Protein 2ZSK (pdb70)

Secondary structure (DSSP, 8-state):
-PPEEEEE-SSHHHHHHHHHHHHHHHHHHSSTT----EEEEE--THHHHT-TTHHHHHHHHHHHHHHHHHHHT-SEEEESSSGGGGGHHHHHHH-SS-B--HHHHHHHHHHHTT--EEEEESSTTTTS-HHHHHHHHTTT-EEE---HHHHHHHHHHHHHTGGGT--TTHHHHHHHHHHHHHHS--SEEEE-SSSGGGT--GGGSSSEEEEHHHHHHHHHHHHHH-/---EEEEE-SSHHHHHHHHHHHHHHHHHHS-TT----EEEEE--HHHHHT-TTHHHHHHHHHHHHHHHHHHHT-SEEEESSSGGGGGHHHHHHT-SS-B--HHHHHHHHHHHTT--EEEEESSTTTTT-HHHHHHHHHTT-EEE---HHHHHHHHHHHHTTGGGT--SSHHHHHHHHHHHHHHT--SEEEE-SSSGGGT--GGGSSSEEEEHHHHHHHHHHHHHH-

Nearest PDB structures (foldseek):
  2zsk-assembly1_B  TM=9.996E-01  e=2.019E-39  Pyrococcus horikoshii OT3
  3ojc-assembly1_A  TM=9.180E-01  e=1.898E-20  Yersinia pestis CO92
  2dx7-assembly1_B  TM=8.782E-01  e=1.980E-16  Pyrococcus horikoshii OT3
  1jfl-assembly1_B  TM=8.722E-01  e=1.867E-16  Pyrococcus horikoshii OT3
  3s7z-assembly1_B  TM=7.615E-01  e=5.576E-15  Salmonella enterica subsp. enterica serovar Typhimurium str. LT2

B-factor: mean 43.86, std 13.91, range [14.14, 87.08]

Organism: Pyrococcus horikoshii (strain ATCC 700860 / DSM 12428 / JCM 9974 / NBRC 100139 / OT-3) (NCBI:txid70601)

Sequence (452 aa):
MKKIGIIGGTTPESTLYYYKKYIEISREKFEKYFYPELIIYSINFKEFFQNPEGWEGRKKILINAAKALERAGAELIAFAANTPHLVFDDVQREVNVPMVSIIDAVAEEILKRGVRKVLLLGTKTTMTADFYIKTLEEKGLEVVVPNDEEKEELNRIIFEELAFGNLKNKEWIVRLIEKYRESEGIEGVILGCTELPLAIKQGDVSVEVFDSAEIHMRKLIELASEMKKIGIIGGTTPESTLYYYKKYIEISREKFEKYFYPELIIYSINFKEFFQNPEGWEGRKKILINAAKALERAGAELIAFAANTPHLVFDDVQREVNVPMVSIIDAVAEEILKRGVRKVLLLGTKTTMTADFYIKTLEEKGLEVVVPNDEEKEELNRIIFEELAFGNLKNKEWIVRLIEKYRESEGIEGVILGCTELPLAIKQGDVSVEVFDSAEIHMRKLIELASE

Solvent-accessible surface area: 18816 Å² total; per-residue (Å²): 100,28,68,0,0,2,1,0,0,11,35,0,65,14,1,40,23,5,10,92,21,0,8,74,3,0,136,118,88,48,120,69,89,54,14,4,46,1,0,3,1,0,2,10,23,14,105,4,100,112,26,136,112,29,75,105,3,36,43,151,40,0,32,69,0,0,100,2,0,45,117,4,24,3,86,16,0,1,2,1,10,26,52,1,9,83,9,43,79,46,0,54,158,88,7,130,24,86,20,10,12,2,6,62,3,0,1,84,38,0,53,159,90,53,6,118,40,0,0,0,0,0,24,37,85,16,3,73,21,112,44,5,34,128,44,0,68,122,96,44,12,93,15,15,34,1,67,116,139,22,25,64,48,0,30,80,1,5,120,108,10,4,50,162,52,67,73,150,36,76,103,57,0,20,128,8,0,55,95,14,115,148,67,68,42,4,80,0,0,0,1,1,23,23,40,0,21,101,2,1,56,90,77,50,18,60,12,52,12,0,22,3,6,39,8,0,0,75,58,0,0,84,54,0,44,167,104,31,57,0,0,2,1,0,0,9,45,4,79,12,2,27,35,4,8,100,26,0,7,70,9,0,130,79,70,49,115,76,91,46,10,8,37,0,0,5,16,0,3,8,21,46,95,6,94,95,27,134,100,29,82,100,2,38,49,103,36,0,29,58,2,0,89,3,0,45,120,2,20,4,85,17,0,0,1,0,8,42,80,0,2,89,10,38,74,46,0,52,159,91,7,131,24,87,19,11,9,2,3,62,4,0,0,93,40,0,52,165,89,47,7,120,43,0,0,0,0,0,47,40,99,16,3,65,34,114,81,10,34,127,35,0,70,128,94,45,13,87,17,15,35,2,70,113,80,28,28,66,58,0,40,113,4,6,72,37,23,14,39,175,71,75,63,79,60,71,117,74,4,14,53,8,0,72,87,10,28,94,67,84,35,9,81,0,0,0,0,4,10,32,49,2,23,80,4,4,52,99,86,45,15,90,16,45,17,0,18,1,4,40,9,0,0,100,59,0,6,57,54,0,55,170

Foldseek 3Di:
DAAEEEEALCPVVLVVLLVVLQVVVQVVPDDPPDGGHYHYDNDNNVCQVDPPVHVVSNLVVLLVSLVVRVVVRHQEYEYSADPPVVCVPVSCVNRPHHYDYLLVLQLVVCVVVPFAEEEEDDALCRLPVVCSQVVNVVSRHHYDYDPPVVNNVSNCCLVVALVVVHQPCLVVVQCSRQVCCVVVVGQEYEYNGSSCCSRDDQPRHPHGYHDSSSSRSNVSVVVSVD/DQAEEEEALCPVVLVVLLVVLQVVVCVVPDDPPDGGHYDYDRDPNCCQVVPPVPVVSNLVVRLVSLVVVVVVRHQEYEYSAAVVCVCVVVSVVSHPHHYFHLLVLLLVVCVVVPWQEEEEAEALCRLVVPVSQVSNVVSRHHYDYDDPVVRCVRNVCQVPQQVVVHLPCLVVVQCVRLVCCVVVNGQEYEYRDSRNVSSDDAVSHRHHYHDSSSSRSVVSVVVSVD

InterPro domains:
  IPR001920 Asp/Glu racemase [G3DSA:3.40.50.1860] (3-215)
  IPR001920 Asp/Glu racemase [G3DSA:3.40.50.1860] (102-211)
  IPR001920 Asp/Glu racemase [SSF53681] (1-114)
  IPR001920 Asp/Glu racemase [SSF53681] (102-211)
  IPR004380 Aspartate racemase [TIGR00035] (1-224)
  IPR015942 Asp/Glu/hydantoin racemase [PF01177] (7-219)

CATH classification: 3.40.50.1860 (+1 more: 3.40.50.1860)

Radius of gyration: 23.2 Å; Cα contacts (8 Å, |Δi|>4): 837; chains: 2; bounding box: 58×50×63 Å

Structure (mmCIF, N/CA/C/O backbone):
data_2ZSK
#
_entry.id   2ZSK
#
_cell.length_a   52.9
_cell.length_b   95.1
_cell.length_c   99.3
_cell.angle_alpha   90
_cell.angle_beta   90
_cell.angle_gamma   90
#
_symmetry.space_group_name_H-M   'P 21 21 21'
#
loop_
_entity.id
_entity.type
_entity.pdbx_description
1 polymer '226aa long hypothetical aspartate racemase'
2 water water
#
loop_
_atom_site.group_PDB
_atom_site.id
_atom_site.type_symbol
_atom_site.label_atom_id
_atom_site.label_alt_id
_atom_site.label_comp_id
_atom_site.label_asym_id
_atom_site.label_entity_id
_atom_site.label_seq_id
_atom_site.pdbx_PDB_ins_code
_atom_site.Cartn_x
_atom_site.Cartn_y
_atom_site.Cartn_z
_atom_site.occupancy
_atom_site.B_iso_or_equiv
_atom_site.auth_seq_id
_atom_site.auth_comp_id
_atom_site.auth_asym_id
_atom_site.auth_atom_id
_atom_site.pdbx_PDB_model_num
ATOM 1 N N . MET A 1 1 ? 22.493 56.290 12.400 1.00 57.56 1 MET A N 1
ATOM 2 C CA . MET A 1 1 ? 21.658 55.076 12.140 1.00 56.86 1 MET A CA 1
ATOM 3 C C . MET A 1 1 ? 20.271 55.177 12.793 1.00 53.22 1 MET A C 1
ATOM 4 O O . MET A 1 1 ? 20.135 55.689 13.912 1.00 53.79 1 MET A O 1
ATOM 6 N N . LYS A 1 2 ? 19.254 54.687 12.079 1.00 47.41 2 LYS A N 1
ATOM 7 C CA . LYS A 1 2 ? 17.871 54.701 12.555 1.00 40.59 2 LYS A CA 1
ATOM 8 C C . LYS A 1 2 ? 17.712 53.714 13.699 1.00 39.69 2 LYS A C 1
ATOM 9 O O . LYS A 1 2 ? 18.114 52.551 13.600 1.00 38.28 2 LYS A O 1
ATOM 11 N N . LYS A 1 3 ? 17.135 54.196 14.790 1.00 37.10 3 LYS A N 1
ATOM 12 C CA . LYS A 1 3 ? 16.938 53.369 15.958 1.00 36.30 3 LYS A CA 1
ATOM 13 C C . LYS A 1 3 ? 15.779 52.414 15.773 1.00 35.86 3 LYS A C 1
ATOM 14 O O . LYS A 1 3 ? 14.692 52.788 15.329 1.00 36.94 3 LYS A O 1
ATOM 20 N N . ILE A 1 4 ? 16.041 51.157 16.104 1.00 35.22 4 ILE A N 1
ATOM 21 C CA . ILE A 1 4 ? 15.054 50.109 15.972 1.00 32.71 4 ILE A CA 1
ATOM 22 C C . ILE A 1 4 ? 14.194 49.936 17.219 1.00 33.36 4 ILE A C 1
ATOM 23 O O . ILE A 1 4 ? 14.691 49.948 18.349 1.00 30.50 4 ILE A O 1
ATOM 28 N N . GLY A 1 5 ? 12.899 49.755 16.980 1.00 32.83 5 GLY A N 1
ATOM 29 C CA . GLY A 1 5 ? 11.940 49.543 18.043 1.00 33.47 5 GLY A CA 1
ATOM 30 C C . GLY A 1 5 ? 11.198 48.252 17.757 1.00 33.02 5 GLY A C 1
ATOM 31 O O . GLY A 1 5 ? 10.715 48.034 16.639 1.00 32.89 5 GLY A O 1
ATOM 32 N N . ILE A 1 6 ? 11.121 47.397 18.774 1.00 32.67 6 ILE A N 1
ATOM 33 C CA . ILE A 1 6 ? 10.475 46.094 18.677 1.00 31.15 6 ILE A CA 1
ATOM 34 C C . ILE A 1 6 ? 9.419 45.924 19.755 1.00 29.54 6 ILE A C 1
ATOM 35 O O . ILE A 1 6 ? 9.667 46.161 20.936 1.00 28.33 6 ILE A O 1
ATOM 40 N N . ILE A 1 7 ? 8.238 45.510 19.320 1.00 29.37 7 ILE A N 1
ATOM 41 C CA . ILE A 1 7 ? 7.131 45.275 20.213 1.00 31.20 7 ILE A CA 1
ATOM 42 C C . ILE A 1 7 ? 7.138 43.787 20.491 1.00 33.56 7 ILE A C 1
ATOM 43 O O . ILE A 1 7 ? 6.857 42.979 19.607 1.00 33.74 7 ILE A O 1
ATOM 48 N N . GLY A 1 8 ? 7.485 43.428 21.720 1.00 35.42 8 GLY A N 1
ATOM 49 C CA . GLY A 1 8 ? 7.545 42.028 22.085 1.00 35.65 8 GLY A CA 1
ATOM 50 C C . GLY A 1 8 ? 6.562 41.699 23.176 1.00 36.55 8 GLY A C 1
ATOM 51 O O . GLY A 1 8 ? 5.517 42.340 23.290 1.00 36.39 8 GLY A O 1
ATOM 52 N N . GLY A 1 9 ? 6.909 40.707 23.990 1.00 38.39 9 GLY A N 1
ATOM 53 C CA . GLY A 1 9 ? 6.026 40.289 25.062 1.00 38.57 9 GLY A CA 1
ATOM 54 C C . GLY A 1 9 ? 5.006 39.325 24.492 1.00 39.15 9 GLY A C 1
ATOM 55 O O . GLY A 1 9 ? 4.378 38.568 25.220 1.00 38.94 9 GLY A O 1
ATOM 56 N N . THR A 1 10 ? 4.838 39.371 23.172 1.00 42.01 10 THR A N 1
ATOM 57 C CA . THR A 1 10 ? 3.895 38.502 22.477 1.00 44.18 10 THR A CA 1
ATOM 58 C C . THR A 1 10 ? 4.555 37.144 22.449 1.00 44.43 10 THR A C 1
ATOM 59 O O . THR A 1 10 ? 4.742 36.494 21.407 1.00 37.74 10 THR A O 1
ATOM 63 N N . THR A 1 11 ? 4.893 36.762 23.671 1.00 45.31 11 THR A N 1
ATOM 64 C CA . THR A 1 11 ? 5.566 35.550 24.027 1.00 42.48 11 THR A CA 1
ATOM 65 C C . THR A 1 11 ? 7.008 35.959 24.119 1.00 40.24 11 THR A C 1
ATOM 66 O O . THR A 1 11 ? 7.683 36.207 23.123 1.00 38.32 11 THR A O 1
ATOM 70 N N . PRO A 1 12 ? 7.465 36.139 25.356 1.00 38.44 12 PRO A N 1
ATOM 71 C CA . PRO A 1 12 ? 8.843 36.526 25.623 1.00 39.46 12 PRO A CA 1
ATOM 72 C C . PRO A 1 12 ? 9.836 35.578 24.943 1.00 40.30 12 PRO A C 1
ATOM 73 O O . PRO A 1 12 ? 10.903 36.013 24.504 1.00 39.62 12 PRO A O 1
ATOM 77 N N . GLU A 1 13 ? 9.474 34.298 24.833 1.00 39.90 13 GLU A N 1
ATOM 78 C CA . GLU A 1 13 ? 10.361 33.322 24.195 1.00 42.46 13 GLU A CA 1
ATOM 79 C C . GLU A 1 13 ? 10.739 33.817 22.805 1.00 40.99 13 GLU A C 1
ATOM 80 O O . GLU A 1 13 ? 11.904 33.751 22.378 1.00 39.78 13 GLU A O 1
ATOM 86 N N . SER A 1 14 ? 9.734 34.327 22.111 1.00 37.03 14 SER A N 1
ATOM 87 C CA . SER A 1 14 ? 9.910 34.838 20.768 1.00 34.79 14 SER A CA 1
ATOM 88 C C . SER A 1 14 ? 10.791 36.082 20.753 1.00 33.76 14 SER A C 1
ATOM 89 O O . SER A 1 14 ? 11.657 36.220 19.893 1.00 37.60 14 SER A O 1
ATOM 92 N N . THR A 1 15 ? 10.574 36.982 21.706 1.00 34.10 15 THR A N 1
ATOM 93 C CA . THR A 1 15 ? 11.363 38.211 21.795 1.00 33.85 15 THR A CA 1
ATOM 94 C C . THR A 1 15 ? 12.803 37.827 22.129 1.00 32.90 15 THR A C 1
ATOM 95 O O . THR A 1 15 ? 13.742 38.408 21.597 1.00 31.82 15 THR A O 1
ATOM 99 N N . LEU A 1 16 ? 12.971 36.853 23.020 1.00 32.94 16 LEU A N 1
ATOM 100 C CA . LEU A 1 16 ? 14.305 36.392 23.414 1.00 33.77 16 LEU A CA 1
ATOM 101 C C . LEU A 1 16 ? 15.090 35.932 22.187 1.00 32.92 16 LEU A C 1
ATOM 102 O O . LEU A 1 16 ? 16.274 36.220 22.048 1.00 34.25 16 LEU A O 1
ATOM 107 N N . TYR A 1 17 ? 14.411 35.216 21.299 1.00 33.45 17 TYR A N 1
ATOM 108 C CA . TYR A 1 17 ? 15.029 34.705 20.092 1.00 30.24 17 TYR A CA 1
ATOM 109 C C . TYR A 1 17 ? 15.439 35.843 19.168 1.00 30.83 17 TYR A C 1
ATOM 110 O O . TYR A 1 17 ? 16.519 35.811 18.572 1.00 32.07 17 TYR A O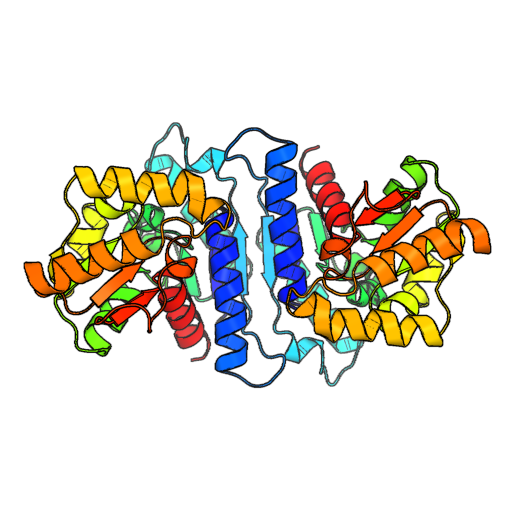 1
ATOM 119 N N . TYR A 1 18 ? 14.578 36.847 19.033 1.00 28.68 18 TYR A N 1
ATOM 120 C CA . TYR A 1 18 ? 14.915 37.979 18.177 1.00 27.23 18 TYR A CA 1
ATOM 121 C C . TYR A 1 18 ? 16.195 38.630 18.651 1.00 26.93 18 TYR A C 1
ATOM 122 O O . TYR A 1 18 ? 17.075 38.938 17.849 1.00 28.74 18 TYR A O 1
ATOM 131 N N . TYR A 1 19 ? 16.310 38.833 19.959 1.00 25.56 19 TYR A N 1
ATOM 132 C CA . TYR A 1 19 ? 17.498 39.477 20.497 1.00 27.39 19 TYR A CA 1
ATOM 133 C C . TYR A 1 19 ? 18.762 38.681 20.191 1.00 28.46 19 TYR A C 1
ATOM 134 O O . TYR A 1 19 ? 19.811 39.251 19.875 1.00 29.96 19 TYR A O 1
ATOM 143 N N . LYS A 1 20 ? 18.654 37.362 20.290 1.00 28.15 20 LYS A N 1
ATOM 144 C CA . LYS A 1 20 ? 19.776 36.486 20.006 1.00 28.42 20 LYS A CA 1
ATOM 145 C C . LYS A 1 20 ? 20.187 36.682 18.538 1.00 28.71 20 LYS A C 1
ATOM 146 O O . LYS A 1 20 ? 21.366 36.884 18.231 1.00 28.73 20 LYS A O 1
ATOM 152 N N . LYS A 1 21 ? 19.212 36.641 17.635 1.00 25.83 21 LYS A N 1
ATOM 153 C CA . LYS A 1 21 ? 19.499 36.823 16.223 1.00 28.43 21 LYS A CA 1
ATOM 154 C C . LYS A 1 21 ? 20.109 38.203 15.999 1.00 28.04 21 LYS A C 1
ATOM 155 O O . LYS A 1 21 ? 20.972 38.383 15.133 1.00 28.11 21 LYS A O 1
ATOM 161 N N . TYR A 1 22 ? 19.650 39.174 16.782 1.00 26.93 22 TYR A N 1
ATOM 162 C CA . TYR A 1 22 ? 20.139 40.555 16.702 1.00 26.15 22 TYR A CA 1
ATOM 163 C C . TYR A 1 22 ? 21.628 40.598 17.032 1.00 27.43 22 TYR A C 1
ATOM 164 O O . TYR A 1 22 ? 22.393 41.324 16.392 1.00 28.03 22 TYR A O 1
ATOM 173 N N . ILE A 1 23 ? 22.028 39.811 18.030 1.00 25.59 23 ILE A N 1
ATOM 174 C CA . ILE A 1 23 ? 23.424 39.739 18.439 1.00 26.90 23 ILE A CA 1
ATOM 175 C C . ILE A 1 23 ? 24.244 39.063 17.341 1.00 29.37 23 ILE A C 1
ATOM 176 O O . ILE A 1 23 ? 25.261 39.601 16.899 1.00 34.18 23 ILE A O 1
ATOM 181 N N . GLU A 1 24 ? 23.793 37.897 16.891 1.00 30.08 24 GLU A N 1
ATOM 182 C CA . GLU A 1 24 ? 24.471 37.158 15.827 1.00 31.53 24 GLU A CA 1
ATOM 183 C C . GLU A 1 24 ? 24.693 38.013 14.579 1.00 34.37 24 GLU A C 1
ATOM 184 O O . GLU A 1 24 ? 25.824 38.187 14.116 1.00 34.92 24 GLU A O 1
ATOM 190 N N . ILE A 1 25 ? 23.594 38.529 14.031 1.00 35.23 25 ILE A N 1
ATOM 191 C CA . ILE A 1 25 ? 23.625 39.347 12.824 1.00 33.12 25 ILE A CA 1
ATOM 192 C C . ILE A 1 25 ? 24.562 40.543 12.917 1.00 34.24 25 ILE A C 1
ATOM 193 O O . ILE A 1 25 ? 25.255 40.854 11.950 1.00 34.93 25 ILE A O 1
ATOM 198 N N . SER A 1 26 ? 24.592 41.196 14.078 1.00 34.14 26 SER A N 1
ATOM 199 C CA . SER A 1 26 ? 25.456 42.358 14.289 1.00 35.24 26 SER A CA 1
ATOM 200 C C . SER A 1 26 ? 26.940 41.986 14.239 1.00 37.10 26 SER A C 1
ATOM 201 O O . SER A 1 26 ? 27.734 42.649 13.566 1.00 38.80 26 SER A O 1
ATOM 204 N N . ARG A 1 27 ? 27.320 40.933 14.954 1.00 36.12 27 ARG A N 1
ATOM 205 C CA . ARG A 1 27 ? 28.717 40.503 14.967 1.00 37.64 27 ARG A CA 1
ATOM 206 C C . ARG A 1 27 ? 29.168 40.141 13.557 1.00 40.05 27 ARG A C 1
ATOM 207 O O . ARG A 1 27 ? 30.335 40.302 13.183 1.00 41.99 27 ARG A O 1
ATOM 215 N N . GLU A 1 28 ? 28.212 39.669 12.775 1.00 39.52 28 GLU A N 1
ATOM 216 C CA . GLU A 1 28 ? 28.457 39.252 11.415 1.00 41.13 28 GLU A CA 1
ATOM 217 C C . GLU A 1 28 ? 28.504 40.376 10.393 1.00 43.38 28 GLU A C 1
ATOM 218 O O . GLU A 1 28 ? 29.204 40.288 9.384 1.00 43.58 28 GLU A O 1
ATOM 224 N N . LYS A 1 29 ? 27.763 41.439 10.654 1.00 45.55 29 LYS A N 1
ATOM 225 C CA . LYS A 1 29 ? 27.698 42.525 9.700 1.00 47.68 29 LYS A CA 1
ATOM 226 C C . LYS A 1 29 ? 28.634 43.708 9.977 1.00 49.25 29 LYS A C 1
ATOM 227 O O . LYS A 1 29 ? 29.190 44.283 9.041 1.00 49.88 29 LYS A O 1
ATOM 233 N N . PHE A 1 30 ? 28.843 44.056 11.245 1.00 48.23 30 PHE A N 1
ATOM 234 C CA . PHE A 1 30 ? 29.688 45.206 11.554 1.00 48.15 30 PHE A CA 1
ATOM 235 C C . PHE A 1 30 ? 31.015 44.913 12.238 1.00 48.70 30 PHE A C 1
ATOM 236 O O . PHE A 1 30 ? 31.430 43.764 12.356 1.00 50.53 30 PHE A O 1
ATOM 244 N N . GLU A 1 31 ? 31.685 45.980 12.670 1.00 51.54 31 GLU A N 1
ATOM 245 C CA . GLU A 1 31 ? 32.964 45.874 13.362 1.00 52.95 31 GLU A CA 1
ATOM 246 C C . GLU A 1 31 ? 32.739 45.259 14.733 1.00 51.37 31 GLU A C 1
ATOM 247 O O . GLU A 1 31 ? 31.610 44.922 15.090 1.00 53.53 31 GLU A O 1
ATOM 253 N N . LYS A 1 32 ? 33.811 45.113 15.503 1.00 50.04 32 LYS A N 1
ATOM 254 C CA . LYS A 1 32 ? 33.705 44.523 16.834 1.00 46.78 32 LYS A CA 1
ATOM 255 C C . LYS A 1 32 ? 33.054 45.476 17.830 1.00 43.21 32 LYS A C 1
ATOM 256 O O . LYS A 1 32 ? 33.294 46.689 17.804 1.00 41.34 32 LYS A O 1
ATOM 258 N N . TYR A 1 33 ? 32.219 44.899 18.689 1.00 41.40 33 TYR A N 1
ATOM 259 C CA . TYR A 1 33 ? 31.505 45.624 19.733 1.00 41.82 33 TYR A CA 1
ATOM 260 C C . TYR A 1 33 ? 30.330 46.437 19.211 1.00 40.26 33 TYR A C 1
ATOM 261 O O . TYR A 1 33 ? 29.548 46.967 20.000 1.00 40.97 33 TYR A O 1
ATOM 270 N N . PHE A 1 34 ? 30.197 46.515 17.886 1.00 37.96 34 PHE A N 1
ATOM 271 C CA . PHE A 1 34 ? 29.133 47.303 17.259 1.00 35.13 34 PHE A CA 1
ATOM 272 C C . PHE A 1 34 ? 27.766 46.638 17.165 1.00 36.96 34 PHE A C 1
ATOM 273 O O . PHE A 1 34 ? 27.604 45.588 16.539 1.00 36.12 34 PHE A O 1
ATOM 281 N N . TYR A 1 35 ? 26.782 47.278 17.792 1.00 36.02 35 TYR A N 1
ATOM 282 C CA . TYR A 1 35 ? 25.403 46.806 17.774 1.00 35.94 35 TYR A CA 1
ATOM 283 C C . TYR A 1 35 ? 24.496 48.019 17.617 1.00 36.40 35 TYR A C 1
ATOM 284 O O . TYR A 1 35 ? 24.460 48.892 18.479 1.00 36.68 35 TYR A O 1
ATOM 293 N N . PRO A 1 36 ? 23.738 48.080 16.512 1.00 35.14 36 PRO A N 1
ATOM 294 C CA . PRO A 1 36 ? 22.840 49.213 16.272 1.00 33.61 36 PRO A CA 1
ATOM 295 C C . PRO A 1 36 ? 21.758 49.350 17.354 1.00 33.44 36 PRO A C 1
ATOM 296 O O . PRO A 1 36 ? 21.081 48.381 17.702 1.00 30.13 36 PRO A O 1
ATOM 300 N N . GLU A 1 37 ? 21.614 50.560 17.888 1.00 33.12 37 GLU A N 1
ATOM 301 C CA . GLU A 1 37 ? 20.628 50.843 18.930 1.00 35.42 37 GLU A CA 1
ATOM 302 C C . GLU A 1 37 ? 19.298 50.135 18.706 1.00 33.46 37 GLU A C 1
ATOM 303 O O . GLU A 1 37 ? 18.681 50.265 17.650 1.00 33.03 37 GLU A O 1
ATOM 309 N N . LEU A 1 38 ? 18.849 49.401 19.719 1.00 31.99 38 LEU A N 1
ATOM 310 C CA . LEU A 1 38 ? 17.598 48.663 19.630 1.00 31.06 38 LEU A CA 1
ATOM 311 C C . LEU A 1 38 ? 16.789 48.812 20.908 1.00 29.89 38 LEU A C 1
ATOM 312 O O . LEU A 1 38 ? 17.301 48.621 22.008 1.00 30.49 38 LEU A O 1
ATOM 317 N N . ILE A 1 39 ? 15.523 49.182 20.760 1.00 30.07 39 ILE A N 1
ATOM 318 C CA . ILE A 1 39 ? 14.644 49.336 21.912 1.00 26.38 39 ILE A CA 1
ATOM 319 C C . ILE A 1 39 ? 13.548 48.279 21.825 1.00 28.20 39 ILE A C 1
ATOM 320 O O . ILE A 1 39 ? 13.037 47.976 20.740 1.00 26.11 39 ILE A O 1
ATOM 325 N N . ILE A 1 40 ? 13.175 47.741 22.980 1.00 27.37 40 ILE A N 1
ATOM 326 C CA . ILE A 1 40 ? 12.158 46.705 23.049 1.00 27.06 40 ILE A CA 1
ATOM 327 C C . ILE A 1 40 ? 11.097 46.992 24.090 1.00 28.77 40 ILE A C 1
ATOM 328 O O . ILE A 1 40 ? 11.412 47.388 25.209 1.00 30.67 40 ILE A O 1
ATOM 333 N N . TYR A 1 41 ? 9.841 46.789 23.713 1.00 27.25 41 TYR A N 1
ATOM 334 C CA . TYR A 1 41 ? 8.734 46.970 24.637 1.00 29.44 41 TYR A CA 1
ATOM 335 C C . TYR A 1 41 ? 8.103 45.597 24.763 1.00 29.95 41 TYR A C 1
ATOM 336 O O . TYR A 1 41 ? 7.443 45.113 23.835 1.00 28.62 41 TYR A O 1
ATOM 345 N N . SER A 1 42 ? 8.325 44.963 25.905 1.00 29.68 42 SER A N 1
ATOM 346 C CA . SER A 1 42 ? 7.788 43.637 26.135 1.00 31.12 42 SER A CA 1
ATOM 347 C C . SER A 1 42 ? 6.492 43.793 26.918 1.00 30.96 42 SER A C 1
ATOM 348 O O . SER A 1 42 ? 6.510 44.139 28.096 1.00 32.06 42 SER A O 1
ATOM 351 N N . ILE A 1 43 ? 5.367 43.554 26.247 1.00 33.01 43 ILE A N 1
ATOM 352 C CA . ILE A 1 43 ? 4.048 43.694 26.866 1.00 32.91 43 ILE A CA 1
ATOM 353 C C . ILE A 1 43 ? 3.666 42.478 27.699 1.00 33.31 43 ILE A C 1
ATOM 354 O O . ILE A 1 43 ? 4.220 41.395 27.520 1.00 34.28 43 ILE A O 1
ATOM 359 N N . ASN A 1 44 ? 2.725 42.663 28.618 1.00 35.06 44 ASN A N 1
ATOM 360 C CA . ASN A 1 44 ? 2.267 41.560 29.456 1.00 37.29 44 ASN A CA 1
ATOM 361 C C . ASN A 1 44 ? 1.447 40.615 28.575 1.00 38.02 44 ASN A C 1
ATOM 362 O O . ASN A 1 44 ? 0.300 40.910 28.243 1.00 38.27 44 ASN A O 1
ATOM 367 N N . PHE A 1 45 ? 2.039 39.484 28.202 1.00 40.36 45 PHE A N 1
ATOM 368 C CA . PHE A 1 45 ? 1.371 38.514 27.335 1.00 43.47 45 PHE A CA 1
ATOM 369 C C . PHE A 1 45 ? -0.027 38.095 27.809 1.00 45.06 45 PHE A C 1
ATOM 370 O O . PHE A 1 45 ? -0.904 37.827 26.983 1.00 45.26 45 PHE A O 1
ATOM 378 N N . LYS A 1 46 ? -0.245 38.044 29.121 1.00 44.43 46 LYS A N 1
ATOM 379 C CA . LYS A 1 46 ? -1.555 37.643 29.639 1.00 48.14 46 LYS A CA 1
ATOM 380 C C . LYS A 1 46 ? -2.666 38.605 29.195 1.00 49.44 46 LYS A C 1
ATOM 381 O O . LYS A 1 46 ? -3.736 38.175 28.759 1.00 52.12 46 LYS A O 1
ATOM 383 N N . GLU A 1 47 ? -2.410 39.903 29.307 1.00 48.07 47 GLU A N 1
ATOM 384 C CA . GLU A 1 47 ? -3.386 40.901 28.910 1.00 49.01 47 GLU A CA 1
ATOM 385 C C . GLU A 1 47 ? -3.472 41.044 27.387 1.00 48.95 47 GLU A C 1
ATOM 386 O O . GLU A 1 47 ? -4.214 41.877 26.872 1.00 48.66 47 GLU A O 1
ATOM 392 N N . PHE A 1 48 ? -2.719 40.220 26.668 1.00 47.43 48 PHE A N 1
ATOM 393 C CA . PHE A 1 48 ? -2.734 40.254 25.211 1.00 46.12 48 PHE A CA 1
ATOM 394 C C . PHE A 1 48 ? -3.397 38.989 24.647 1.00 48.27 48 PHE A C 1
ATOM 395 O O . PHE A 1 48 ? -4.363 39.061 23.890 1.00 49.01 48 PHE A O 1
ATOM 403 N N . PHE A 1 49 ? -2.860 37.833 25.022 1.00 48.59 49 PHE A N 1
ATOM 404 C CA . PHE A 1 49 ? -3.368 36.549 24.559 1.00 50.96 49 PHE A CA 1
ATOM 405 C C . PHE A 1 49 ? -4.823 36.332 24.963 1.00 52.81 49 PHE A C 1
ATOM 406 O O . PHE A 1 49 ? -5.647 35.911 24.153 1.00 54.75 49 PHE A O 1
ATOM 414 N N . GLN A 1 50 ? -5.135 36.621 26.220 1.00 53.94 50 GLN A N 1
ATOM 415 C CA . GLN A 1 50 ? -6.492 36.445 26.719 1.00 56.34 50 GLN A CA 1
ATOM 416 C C . GLN A 1 50 ? -7.136 37.796 26.976 1.00 56.16 50 GLN A C 1
ATOM 417 O O . GLN A 1 50 ? -7.382 38.170 28.118 1.00 59.56 50 GLN A O 1
ATOM 423 N N . ASN A 1 51 ? -7.403 38.528 25.904 1.00 54.64 51 ASN A N 1
ATOM 424 C CA . ASN A 1 51 ? -8.013 39.840 26.009 1.00 53.45 51 ASN A CA 1
ATOM 425 C C . ASN A 1 51 ? -9.535 39.749 25.826 1.00 53.03 51 ASN A C 1
ATOM 426 O O . ASN A 1 51 ? -10.025 39.161 24.855 1.00 51.27 51 ASN A O 1
ATOM 431 N N . PRO A 1 52 ? -10.301 40.326 26.765 1.00 52.37 52 PRO A N 1
ATOM 432 C CA . PRO A 1 52 ? -11.765 40.311 26.702 1.00 52.49 52 PRO A CA 1
ATOM 433 C C . PRO A 1 52 ? -12.336 41.048 25.494 1.00 51.54 52 PRO A C 1
ATOM 434 O O . PRO A 1 52 ? -13.481 40.818 25.110 1.00 51.85 52 PRO A O 1
ATOM 438 N N . GLU A 1 53 ? -11.541 41.929 24.895 1.00 51.75 53 GLU A N 1
ATOM 439 C CA . GLU A 1 53 ? -11.989 42.684 23.723 1.00 51.76 53 GLU A CA 1
ATOM 440 C C . GLU A 1 53 ? -11.378 42.149 22.426 1.00 49.74 53 GLU A C 1
ATOM 441 O O . GLU A 1 53 ? -11.331 42.852 21.417 1.00 48.42 53 GLU A O 1
ATOM 447 N N . GLY A 1 54 ? -10.916 40.900 22.459 1.00 50.12 54 GLY A N 1
ATOM 448 C CA . GLY A 1 54 ? -10.320 40.286 21.281 1.00 48.29 54 GLY A CA 1
ATOM 449 C C . GLY A 1 54 ? -9.281 41.174 20.616 1.00 47.75 54 GLY A C 1
ATOM 450 O O . GLY A 1 54 ? -8.529 41.861 21.297 1.00 43.79 54 GLY A O 1
ATOM 451 N N . TRP A 1 55 ? -9.247 41.159 19.284 1.00 47.39 55 TRP A N 1
ATOM 452 C CA . TRP A 1 55 ? -8.304 41.963 18.533 1.00 45.70 55 TRP A CA 1
ATOM 453 C C . TRP A 1 55 ? -8.558 43.445 18.716 1.00 45.90 55 TRP A C 1
ATOM 454 O O . TRP A 1 55 ? -7.675 44.264 18.473 1.00 48.58 55 TRP A O 1
ATOM 465 N N . GLU A 1 56 ? -9.755 43.806 19.147 1.00 44.39 56 GLU A N 1
ATOM 466 C CA . GLU A 1 56 ? -10.034 45.216 19.327 1.00 46.63 56 GLU A CA 1
ATOM 467 C C . GLU A 1 56 ? -9.201 45.741 20.483 1.00 46.50 56 GLU A C 1
ATOM 468 O O . GLU A 1 56 ? -8.760 46.892 20.472 1.00 48.59 56 GLU A O 1
ATOM 474 N N . GLY A 1 57 ? -8.986 44.884 21.478 1.00 45.40 57 GLY A N 1
ATOM 475 C CA . GLY A 1 57 ? -8.193 45.258 22.633 1.00 44.15 57 GLY A CA 1
ATOM 476 C C . GLY A 1 57 ? -6.713 45.061 22.347 1.00 45.71 57 GLY A C 1
ATOM 477 O O . GLY A 1 57 ? -5.868 45.791 22.869 1.00 46.37 57 GLY A O 1
ATOM 478 N N . ARG A 1 58 ? -6.396 44.078 21.507 1.00 43.99 58 ARG A N 1
ATOM 479 C CA . ARG A 1 58 ? -5.012 43.802 21.147 1.00 44.44 58 ARG A CA 1
ATOM 480 C C . ARG A 1 58 ? -4.414 44.954 20.364 1.00 44.18 58 ARG A C 1
ATOM 481 O O . ARG A 1 58 ? -3.256 45.308 20.560 1.00 44.56 58 ARG A O 1
ATOM 489 N N . LYS A 1 59 ? -5.206 45.544 19.476 1.00 44.86 59 LYS A N 1
ATOM 490 C CA . LYS A 1 59 ? -4.725 46.660 18.676 1.00 44.98 59 LYS A CA 1
ATOM 491 C C . LYS A 1 59 ? -4.404 47.852 19.567 1.00 43.59 59 LYS A C 1
ATOM 492 O O . LYS A 1 59 ? -3.446 48.583 19.319 1.00 43.16 59 LYS A O 1
ATOM 498 N N . LYS A 1 60 ? -5.196 48.047 20.614 1.00 41.83 60 LYS A N 1
ATOM 499 C CA . LYS A 1 60 ? -4.941 49.157 21.519 1.00 42.39 60 LYS A CA 1
ATOM 500 C C . LYS A 1 60 ? -3.597 48.996 22.205 1.00 38.95 60 LYS A C 1
ATOM 501 O O . LYS A 1 60 ? -2.827 49.947 22.317 1.00 37.26 60 LYS A O 1
ATOM 507 N N . ILE A 1 61 ? -3.322 47.779 22.659 1.00 38.20 61 ILE A N 1
ATOM 508 C CA . ILE A 1 61 ? -2.077 47.474 23.357 1.00 36.29 61 ILE A CA 1
ATOM 509 C C . ILE A 1 61 ? -0.864 47.654 22.452 1.00 34.60 61 ILE A C 1
ATOM 510 O O . ILE A 1 61 ? 0.121 48.291 22.847 1.00 34.35 61 ILE A O 1
ATOM 515 N N . LEU A 1 62 ? -0.946 47.096 21.243 1.00 31.47 62 LEU A N 1
ATOM 516 C CA . LEU A 1 62 ? 0.133 47.189 20.268 1.00 28.76 62 LEU A CA 1
ATOM 517 C C . LEU A 1 62 ? 0.412 48.646 19.912 1.00 30.06 62 LEU A C 1
ATOM 518 O O . LEU A 1 62 ? 1.569 49.083 19.905 1.00 29.82 62 LEU A O 1
ATOM 523 N N . ILE A 1 63 ? -0.643 49.402 19.621 1.00 29.00 63 ILE A N 1
ATOM 524 C CA . ILE A 1 63 ? -0.459 50.802 19.291 1.00 27.71 63 ILE A CA 1
ATOM 525 C C . ILE A 1 63 ? 0.189 51.531 20.450 1.00 25.33 63 ILE A C 1
ATOM 526 O O . ILE A 1 63 ? 1.051 52.380 20.247 1.00 26.47 63 ILE A O 1
ATOM 531 N N . ASN A 1 64 ? -0.226 51.187 21.666 1.00 26.98 64 ASN A N 1
ATOM 532 C CA . ASN A 1 64 ? 0.295 51.808 22.891 1.00 27.60 64 ASN A CA 1
ATOM 533 C C . ASN A 1 64 ? 1.807 51.625 23.013 1.00 25.94 64 ASN A C 1
ATOM 534 O O . ASN A 1 64 ? 2.540 52.584 23.254 1.00 25.26 64 ASN A O 1
ATOM 539 N N . ALA A 1 65 ? 2.255 50.384 22.834 1.00 22.07 65 ALA A N 1
ATOM 540 C CA . ALA A 1 65 ? 3.662 50.038 22.918 1.00 20.76 65 ALA A CA 1
ATOM 541 C C . ALA A 1 65 ? 4.419 50.746 21.800 1.00 22.95 65 ALA A C 1
ATOM 542 O O . ALA A 1 65 ? 5.509 51.288 22.018 1.00 21.08 65 ALA A O 1
ATOM 544 N N . ALA A 1 66 ? 3.823 50.754 20.609 1.00 22.72 66 ALA A N 1
ATOM 545 C CA . ALA A 1 66 ? 4.420 51.403 19.459 1.00 23.71 66 ALA A CA 1
ATOM 546 C C . ALA A 1 66 ? 4.658 52.873 19.750 1.00 26.25 66 ALA A C 1
ATOM 547 O O . ALA A 1 66 ? 5.729 53.391 19.461 1.00 30.49 66 ALA A O 1
ATOM 549 N N . LYS A 1 67 ? 3.676 53.559 20.327 1.00 29.86 67 LYS A N 1
ATOM 550 C CA . LYS A 1 67 ? 3.868 54.981 20.635 1.00 28.63 67 LYS A CA 1
ATOM 551 C C . LYS A 1 67 ? 4.945 55.159 21.705 1.00 27.63 67 LYS A C 1
ATOM 552 O O . LYS A 1 67 ? 5.715 56.117 21.655 1.00 29.44 67 LYS A O 1
ATOM 558 N N . ALA A 1 68 ? 5.004 54.234 22.663 1.00 25.88 68 ALA A N 1
ATOM 559 C CA . ALA A 1 68 ? 6.022 54.298 23.709 1.00 24.42 68 ALA A CA 1
ATOM 560 C C . ALA A 1 68 ? 7.392 54.217 23.028 1.00 26.26 68 ALA A C 1
ATOM 561 O O . ALA A 1 68 ? 8.269 55.053 23.265 1.00 24.90 68 ALA A O 1
ATOM 563 N N . LEU A 1 69 ? 7.570 53.218 22.163 1.00 25.78 69 LEU A N 1
ATOM 564 C CA . LEU A 1 69 ? 8.835 53.070 21.452 1.00 24.99 69 LEU A CA 1
ATOM 565 C C . LEU A 1 69 ? 9.192 54.374 20.707 1.00 27.93 69 LEU A C 1
ATOM 566 O O . LEU A 1 69 ? 10.350 54.815 20.743 1.00 25.42 69 LEU A O 1
ATOM 571 N N . GLU A 1 70 ? 8.209 55.008 20.060 1.00 28.94 70 GLU A N 1
ATOM 572 C CA . GLU A 1 70 ? 8.463 56.267 19.345 1.00 29.74 70 GLU A CA 1
ATOM 573 C C . GLU A 1 70 ? 8.929 57.335 20.307 1.00 28.21 70 GLU A C 1
ATOM 574 O O . GLU A 1 70 ? 9.838 58.104 20.003 1.00 27.62 70 GLU A O 1
ATOM 580 N N . ARG A 1 71 ? 8.290 57.395 21.469 1.00 28.51 71 ARG A N 1
ATOM 581 C CA . ARG A 1 71 ? 8.660 58.383 22.473 1.00 27.22 71 ARG A CA 1
ATOM 582 C C . ARG A 1 71 ? 10.082 58.179 22.958 1.00 27.93 71 ARG A C 1
ATOM 583 O O . ARG A 1 71 ? 10.745 59.131 23.371 1.00 31.07 71 ARG A O 1
ATOM 591 N N . ALA A 1 72 ? 10.539 56.928 22.913 1.00 30.15 72 ALA A N 1
ATOM 592 C CA . ALA A 1 72 ? 11.894 56.578 23.336 1.00 28.81 72 ALA A CA 1
ATOM 593 C C . ALA A 1 72 ? 12.897 56.842 22.212 1.00 28.28 72 ALA A C 1
ATOM 594 O O . ALA A 1 72 ? 14.108 56.842 22.436 1.00 31.39 72 ALA A O 1
ATOM 596 N N . GLY A 1 73 ? 12.391 57.056 21.001 1.00 27.80 73 GLY A N 1
ATOM 597 C CA . GLY A 1 73 ? 13.270 57.353 19.880 1.00 27.58 73 GLY A CA 1
ATOM 598 C C . GLY A 1 73 ? 13.289 56.371 18.724 1.00 28.46 73 GLY A C 1
ATOM 599 O O . GLY A 1 73 ? 14.070 56.540 17.790 1.00 29.23 73 GLY A O 1
ATOM 600 N N . ALA A 1 74 ? 12.443 55.347 18.767 1.00 27.71 74 ALA A N 1
ATOM 601 C CA . ALA A 1 74 ? 12.430 54.369 17.683 1.00 29.95 74 ALA A CA 1
ATOM 602 C C . ALA A 1 74 ? 11.976 54.996 16.362 1.00 30.14 74 ALA A C 1
ATOM 603 O O . ALA A 1 74 ? 10.896 55.564 16.271 1.00 31.30 74 ALA A O 1
ATOM 605 N N . GLU A 1 75 ? 12.806 54.867 15.336 1.00 30.40 75 GLU A N 1
ATOM 606 C CA . GLU A 1 75 ? 12.487 55.421 14.040 1.00 33.29 75 GLU A CA 1
ATOM 607 C C . GLU A 1 75 ? 12.022 54.327 13.088 1.00 33.78 75 GLU A C 1
ATOM 608 O O . GLU A 1 75 ? 11.555 54.599 11.982 1.00 34.19 75 GLU A O 1
ATOM 614 N N . LEU A 1 76 ? 12.135 53.084 13.541 1.00 36.02 76 LEU A N 1
ATOM 615 C CA . LEU A 1 76 ? 11.740 51.911 12.750 1.00 36.76 76 LEU A CA 1
ATOM 616 C C . LEU A 1 76 ? 11.174 50.883 13.741 1.00 35.25 76 LEU A C 1
ATOM 617 O O . LEU A 1 76 ? 11.893 50.386 14.602 1.00 37.32 76 LEU A O 1
ATOM 622 N N . ILE A 1 77 ? 9.889 50.569 13.614 1.00 33.61 77 ILE A N 1
ATOM 623 C CA . ILE A 1 77 ? 9.209 49.643 14.522 1.00 28.90 77 ILE A CA 1
ATOM 624 C C . ILE A 1 77 ? 8.813 48.315 13.860 1.00 27.73 77 ILE A C 1
ATOM 625 O O . ILE A 1 77 ? 8.660 48.243 12.638 1.00 27.96 77 ILE A O 1
ATOM 630 N N . ALA A 1 78 ? 8.681 47.262 14.667 1.00 25.47 78 ALA A N 1
ATOM 631 C CA . ALA A 1 78 ? 8.286 45.945 14.163 1.00 25.94 78 ALA A CA 1
ATOM 632 C C . ALA A 1 78 ? 7.747 45.041 15.279 1.00 26.61 78 ALA A C 1
ATOM 633 O O . ALA A 1 78 ? 8.090 45.212 16.447 1.00 24.31 78 ALA A O 1
ATOM 635 N N . PHE A 1 79 ? 6.886 44.101 14.889 1.00 25.53 79 PHE A N 1
ATOM 636 C CA . PHE A 1 79 ? 6.291 43.123 15.787 1.00 27.14 79 PHE A CA 1
ATOM 637 C C . PHE A 1 79 ? 7.244 41.927 15.848 1.00 31.11 79 PHE A C 1
ATOM 638 O O . PHE A 1 79 ? 7.650 41.394 14.806 1.00 30.91 79 PHE A O 1
ATOM 646 N N . ALA A 1 80 ? 7.615 41.513 17.055 1.00 31.92 80 ALA A N 1
ATOM 647 C CA . ALA A 1 80 ? 8.487 40.352 17.217 1.00 33.92 80 ALA A CA 1
ATOM 648 C C . ALA A 1 80 ? 7.579 39.140 17.414 1.00 35.18 80 ALA A C 1
ATOM 649 O O . ALA A 1 80 ? 7.671 38.454 18.432 1.00 38.05 80 ALA A O 1
ATOM 651 N N . ALA A 1 81 ? 6.694 38.892 16.453 1.00 35.00 81 ALA A N 1
ATOM 652 C CA . ALA A 1 81 ? 5.774 37.758 16.538 1.00 37.79 81 ALA A CA 1
ATOM 653 C C . ALA A 1 81 ? 4.950 37.618 15.255 1.00 40.09 81 ALA A C 1
ATOM 654 O O . ALA A 1 81 ? 4.950 38.510 14.413 1.00 42.71 81 ALA A O 1
ATOM 656 N N . ASN A 1 82 ? 4.223 36.518 15.106 1.00 41.64 82 ASN A N 1
ATOM 657 C CA . ASN A 1 82 ? 3.445 36.337 13.889 1.00 42.25 82 ASN A CA 1
ATOM 658 C C . ASN A 1 82 ? 2.012 36.816 13.887 1.00 42.59 82 ASN A C 1
ATOM 659 O O . ASN A 1 82 ? 1.634 37.620 13.031 1.00 43.30 82 ASN A O 1
ATOM 664 N N . THR A 1 83 ? 1.212 36.320 14.829 1.00 42.64 83 THR A N 1
ATOM 665 C CA . THR A 1 83 ? -0.202 36.692 14.890 1.00 42.79 83 THR A CA 1
ATOM 666 C C . THR A 1 83 ? -0.448 38.195 14.937 1.00 40.92 83 THR A C 1
ATOM 667 O O . THR A 1 83 ? -1.343 38.690 14.258 1.00 42.88 83 THR A O 1
ATOM 671 N N . PRO A 1 84 ? 0.342 38.943 15.727 1.00 41.68 84 PRO A N 1
ATOM 672 C CA . PRO A 1 84 ? 0.113 40.394 15.777 1.00 41.89 84 PRO A CA 1
ATOM 673 C C . PRO A 1 84 ? -0.014 41.007 14.379 1.00 42.32 84 PRO A C 1
ATOM 674 O O . PRO A 1 84 ? -0.658 42.044 14.209 1.00 39.02 84 PRO A O 1
ATOM 678 N N . HIS A 1 85 ? 0.585 40.346 13.384 1.00 43.61 85 HIS A N 1
ATOM 679 C CA . HIS A 1 85 ? 0.550 40.811 11.995 1.00 43.62 85 HIS A CA 1
ATOM 680 C C . HIS A 1 85 ? -0.823 40.718 11.359 1.00 46.13 85 HIS A C 1
ATOM 681 O O . HIS A 1 85 ? -1.030 41.161 10.226 1.00 47.90 85 HIS A O 1
ATOM 688 N N . LEU A 1 86 ? -1.759 40.134 12.094 1.00 46.68 86 LEU A N 1
ATOM 689 C CA . LEU A 1 86 ? -3.120 40.000 11.622 1.00 46.76 86 LEU A CA 1
ATOM 690 C C . LEU A 1 86 ? -3.769 41.392 11.616 1.00 45.63 86 LEU A C 1
ATOM 691 O O . LEU A 1 86 ? -4.771 41.607 10.938 1.00 46.36 86 LEU A O 1
ATOM 696 N N . VAL A 1 87 ? -3.189 42.334 12.365 1.00 42.04 87 VAL A N 1
ATOM 697 C CA . VAL A 1 87 ? -3.707 43.705 12.414 1.00 39.36 87 VAL A CA 1
ATOM 698 C C . VAL A 1 87 ? -2.614 44.724 12.169 1.00 40.22 87 VAL A C 1
ATOM 699 O O . VAL A 1 87 ? -2.607 45.797 12.769 1.00 42.09 87 VAL A O 1
ATOM 703 N N . PHE A 1 88 ? -1.698 44.384 11.271 1.00 40.35 88 PHE A N 1
ATOM 704 C CA . PHE A 1 88 ? -0.569 45.243 10.937 1.00 37.21 88 PHE A CA 1
ATOM 705 C C . PHE A 1 88 ? -1.014 46.599 10.381 1.00 37.42 88 PHE A C 1
ATOM 706 O O . PHE A 1 88 ? -0.484 47.647 10.767 1.00 35.00 88 PHE A O 1
ATOM 714 N N . ASP A 1 89 ? -1.983 46.561 9.468 1.00 36.28 89 ASP A N 1
ATOM 715 C CA . ASP A 1 89 ? -2.491 47.763 8.823 1.00 36.04 89 ASP A CA 1
ATOM 716 C C . ASP A 1 89 ? -3.088 48.742 9.822 1.00 35.21 89 ASP A C 1
ATOM 717 O O . ASP A 1 89 ? -2.770 49.940 9.806 1.00 35.41 89 ASP A O 1
ATOM 722 N N . ASP A 1 90 ? -3.950 48.238 10.700 1.00 32.99 90 ASP A N 1
ATOM 723 C CA . ASP A 1 90 ? -4.570 49.092 11.710 1.00 31.98 90 ASP A CA 1
ATOM 724 C C . ASP A 1 90 ? -3.509 49.812 12.545 1.00 31.54 90 ASP A C 1
ATOM 725 O O . ASP A 1 90 ? -3.534 51.036 12.652 1.00 29.24 90 ASP A O 1
ATOM 730 N N . VAL A 1 91 ? -2.576 49.047 13.116 1.00 31.27 91 VAL A N 1
ATOM 731 C CA . VAL A 1 91 ? -1.512 49.609 13.932 1.00 32.59 91 VAL A CA 1
ATOM 732 C C . VAL A 1 91 ? -0.631 50.631 13.194 1.00 36.46 91 VAL A C 1
ATOM 733 O O . VAL A 1 91 ? -0.279 51.678 13.763 1.00 37.72 91 VAL A O 1
ATOM 737 N N . GLN A 1 92 ? -0.289 50.342 11.934 1.00 37.46 92 GLN A N 1
ATOM 738 C CA . GLN A 1 92 ? 0.548 51.235 11.110 1.00 36.98 92 GLN A CA 1
ATOM 739 C C . GLN A 1 92 ? -0.146 52.573 10.858 1.00 36.26 92 GLN A C 1
ATOM 740 O O . GLN A 1 92 ? 0.511 53.604 10.733 1.00 34.33 92 GLN A O 1
ATOM 746 N N . ARG A 1 93 ? -1.474 52.558 10.765 1.00 37.04 93 ARG A N 1
ATOM 747 C CA . ARG A 1 93 ? -2.224 53.796 10.526 1.00 37.39 93 ARG A CA 1
ATOM 748 C C . ARG A 1 93 ? -2.032 54.800 11.657 1.00 38.78 93 ARG A C 1
ATOM 749 O O . ARG A 1 93 ? -2.113 56.013 11.431 1.00 37.26 93 ARG A O 1
ATOM 757 N N . GLU A 1 94 ? -1.780 54.289 12.866 1.00 36.61 94 GLU A N 1
ATOM 758 C CA . GLU A 1 94 ? -1.599 55.130 14.048 1.00 34.67 94 GLU A CA 1
ATOM 759 C C . GLU A 1 94 ? -0.147 55.329 14.439 1.00 35.40 94 GLU A C 1
ATOM 760 O O . GLU A 1 94 ? 0.169 56.177 15.273 1.00 38.98 94 GLU A O 1
ATOM 766 N N . VAL A 1 95 ? 0.738 54.536 13.855 1.00 33.39 95 VAL A N 1
ATOM 767 C CA . VAL A 1 95 ? 2.147 54.647 14.175 1.00 30.33 95 VAL A CA 1
ATOM 768 C C . VAL A 1 95 ? 2.804 55.624 13.208 1.00 29.53 95 VAL A C 1
ATOM 769 O O . VAL A 1 95 ? 2.854 55.393 12.003 1.00 32.20 95 VAL A O 1
ATOM 773 N N . ASN A 1 96 ? 3.313 56.721 13.755 1.00 27.65 96 ASN A N 1
ATOM 774 C CA . ASN A 1 96 ? 3.910 57.770 12.950 1.00 26.52 96 ASN A CA 1
ATOM 775 C C . ASN A 1 96 ? 5.346 57.517 12.548 1.00 27.95 96 ASN A C 1
ATOM 776 O O . ASN A 1 96 ? 6.125 58.442 12.294 1.00 28.18 96 ASN A O 1
ATOM 781 N N . VAL A 1 97 ? 5.669 56.232 12.456 1.00 29.48 97 VAL A N 1
ATOM 782 C CA . VAL A 1 97 ? 7.001 55.757 12.088 1.00 27.51 97 VAL A CA 1
ATOM 783 C C . VAL A 1 97 ? 6.829 54.492 11.226 1.00 29.23 97 VAL A C 1
ATOM 784 O O . VAL A 1 97 ? 5.962 53.659 11.498 1.00 32.36 97 VAL A O 1
ATOM 788 N N . PRO A 1 98 ? 7.640 54.336 10.169 1.00 27.32 98 PRO A N 1
ATOM 789 C CA . PRO A 1 98 ? 7.541 53.160 9.290 1.00 26.35 98 PRO A CA 1
ATOM 790 C C . PRO A 1 98 ? 7.679 51.858 10.082 1.00 25.79 98 PRO A C 1
ATOM 791 O O . PRO A 1 98 ? 8.489 51.768 11.004 1.00 24.69 98 PRO A O 1
ATOM 795 N N . MET A 1 99 ? 6.879 50.860 9.727 1.00 25.14 99 MET A N 1
ATOM 796 C CA . MET A 1 99 ? 6.922 49.566 10.391 1.00 24.66 99 MET A CA 1
ATOM 797 C C . MET A 1 99 ? 7.384 48.535 9.350 1.00 25.39 99 MET A C 1
ATOM 798 O O . MET A 1 99 ? 7.109 48.691 8.168 1.00 26.80 99 MET A O 1
ATOM 803 N N . VAL A 1 100 ? 8.122 47.512 9.773 1.00 24.37 100 VAL A N 1
ATOM 804 C CA . VAL A 1 100 ? 8.597 46.490 8.838 1.00 24.33 100 VAL A CA 1
ATOM 805 C C . VAL A 1 100 ? 7.855 45.188 9.106 1.00 25.43 100 VAL A C 1
ATOM 806 O O . VAL A 1 100 ? 7.912 44.630 10.204 1.00 25.18 100 VAL A O 1
ATOM 810 N N . SER A 1 101 ? 7.132 44.732 8.088 1.00 24.48 101 SER A N 1
ATOM 811 C CA . SER A 1 101 ? 6.343 43.519 8.192 1.00 26.69 101 SER A CA 1
ATOM 812 C C . SER A 1 101 ? 7.180 42.254 8.020 1.00 29.94 101 SER A C 1
ATOM 813 O O . SER A 1 101 ? 7.992 42.159 7.100 1.00 31.59 101 SER A O 1
ATOM 816 N N . ILE A 1 102 ? 6.990 41.286 8.910 1.00 29.75 102 ILE A N 1
ATOM 817 C CA . ILE A 1 102 ? 7.733 40.045 8.806 1.00 32.16 102 ILE A CA 1
ATOM 818 C C . ILE A 1 102 ? 7.388 39.352 7.493 1.00 33.05 102 ILE A C 1
ATOM 819 O O . ILE A 1 102 ? 8.257 38.773 6.846 1.00 34.26 102 ILE A O 1
ATOM 824 N N . ILE A 1 103 ? 6.123 39.429 7.088 1.00 33.51 103 ILE A N 1
ATOM 825 C CA . ILE A 1 103 ? 5.701 38.786 5.850 1.00 34.79 103 ILE A CA 1
ATOM 826 C C . ILE A 1 103 ? 6.445 39.364 4.640 1.00 36.91 103 ILE A C 1
ATOM 827 O O . ILE A 1 103 ? 6.906 38.616 3.772 1.00 37.20 103 ILE A O 1
ATOM 832 N N . ASP A 1 104 ? 6.578 40.686 4.591 1.00 35.94 104 ASP A N 1
ATOM 833 C CA . ASP A 1 104 ? 7.297 41.323 3.496 1.00 34.31 104 ASP A CA 1
ATOM 834 C C . ASP A 1 104 ? 8.753 40.926 3.538 1.00 32.53 104 ASP A C 1
ATOM 835 O O . ASP A 1 104 ? 9.370 40.684 2.506 1.00 38.11 104 ASP A O 1
ATOM 840 N N . ALA A 1 105 ? 9.303 40.851 4.740 1.00 30.44 105 ALA A N 1
ATOM 841 C CA . ALA A 1 105 ? 10.698 40.493 4.886 1.00 28.97 105 ALA A CA 1
ATOM 842 C C . ALA A 1 105 ? 10.975 39.080 4.373 1.00 30.45 105 ALA A C 1
ATOM 843 O O . ALA A 1 105 ? 11.947 38.874 3.647 1.00 29.82 105 ALA A O 1
ATOM 845 N N . VAL A 1 106 ? 10.116 38.120 4.725 1.00 29.22 106 VAL A N 1
ATOM 846 C CA . VAL A 1 106 ? 10.306 36.740 4.286 1.00 32.23 106 VAL A CA 1
ATOM 847 C C . VAL A 1 106 ? 10.069 36.578 2.786 1.00 31.58 106 VAL A C 1
ATOM 848 O O . VAL A 1 106 ? 10.900 35.984 2.079 1.00 30.57 106 VAL A O 1
ATOM 852 N N . ALA A 1 107 ? 8.950 37.106 2.292 1.00 29.38 107 ALA A N 1
ATOM 853 C CA . ALA A 1 107 ? 8.638 36.993 0.864 1.00 28.66 107 ALA A CA 1
ATOM 854 C C . ALA A 1 107 ? 9.769 37.598 0.049 1.00 28.81 107 ALA A C 1
ATOM 855 O O . ALA A 1 107 ? 10.117 37.101 -1.019 1.00 29.60 107 ALA A O 1
ATOM 857 N N . GLU A 1 108 ? 10.357 38.671 0.555 1.00 29.19 108 GLU A N 1
ATOM 858 C CA . GLU A 1 108 ? 11.456 39.267 -0.174 1.00 32.84 108 GLU A CA 1
ATOM 859 C C . GLU A 1 108 ? 12.634 38.304 -0.230 1.00 31.64 108 GLU A C 1
ATOM 860 O O . GLU A 1 108 ? 13.182 38.071 -1.298 1.00 33.56 108 GLU A O 1
ATOM 866 N N . GLU A 1 109 ? 13.025 37.744 0.912 1.00 33.57 109 GLU A N 1
ATOM 867 C CA . GLU A 1 109 ? 14.145 36.795 0.941 1.00 32.40 109 GLU A CA 1
ATOM 868 C C . GLU A 1 109 ? 13.878 35.577 0.070 1.00 29.62 109 GLU A C 1
ATOM 869 O O . GLU A 1 109 ? 14.750 35.136 -0.679 1.00 29.07 109 GLU A O 1
ATOM 875 N N . ILE A 1 110 ? 12.678 35.022 0.194 1.00 27.64 110 ILE A N 1
ATOM 876 C CA . ILE A 1 110 ? 12.318 33.845 -0.580 1.00 28.37 110 ILE A CA 1
ATOM 877 C C . ILE A 1 110 ? 12.484 34.110 -2.077 1.00 28.10 110 ILE A C 1
ATOM 878 O O . ILE A 1 110 ? 13.166 33.357 -2.780 1.00 28.53 110 ILE A O 1
ATOM 883 N N . LEU A 1 111 ? 11.871 35.190 -2.546 1.00 27.17 111 LEU A N 1
ATOM 884 C CA . LEU A 1 111 ? 11.945 35.579 -3.944 1.00 30.08 111 LEU A CA 1
ATOM 885 C C . LEU A 1 111 ? 13.370 35.905 -4.365 1.00 31.06 111 LEU A C 1
ATOM 886 O O . LEU A 1 111 ? 13.752 35.684 -5.513 1.00 31.80 111 LEU A O 1
ATOM 891 N N . LYS A 1 112 ? 14.153 36.441 -3.439 1.00 32.70 112 LYS A N 1
ATOM 892 C CA . LYS A 1 112 ? 15.531 36.801 -3.743 1.00 37.49 112 LYS A CA 1
ATOM 893 C C . LYS A 1 112 ? 16.437 35.575 -3.947 1.00 39.73 112 LYS A C 1
ATOM 894 O O . LYS A 1 112 ? 17.358 35.610 -4.762 1.00 40.58 112 LYS A O 1
ATOM 900 N N . ARG A 1 113 ? 16.179 34.498 -3.208 1.00 40.01 113 ARG A N 1
ATOM 901 C CA . ARG A 1 113 ? 16.975 33.285 -3.335 1.00 38.54 113 ARG A CA 1
ATOM 902 C C . ARG A 1 113 ? 16.532 32.446 -4.530 1.00 36.94 113 ARG A C 1
ATOM 903 O O . ARG A 1 113 ? 17.039 31.347 -4.774 1.00 34.30 113 ARG A O 1
ATOM 911 N N . GLY A 1 114 ? 15.574 32.989 -5.272 1.00 35.17 114 GLY A N 1
ATOM 912 C CA . GLY A 1 114 ? 15.080 32.327 -6.460 1.00 33.94 114 GLY A CA 1
ATOM 913 C C . GLY A 1 114 ? 14.013 31.266 -6.309 1.00 32.44 114 GLY A C 1
ATOM 914 O O . GLY A 1 114 ? 13.664 30.639 -7.305 1.00 31.82 114 GLY A O 1
ATOM 915 N N . VAL A 1 115 ? 13.490 31.047 -5.103 1.00 32.24 115 VAL A N 1
ATOM 916 C CA . VAL A 1 115 ? 12.454 30.027 -4.951 1.00 32.29 115 VAL A CA 1
ATOM 917 C C . VAL A 1 115 ? 11.075 30.657 -5.113 1.00 33.40 115 VAL A C 1
ATOM 918 O O . VAL A 1 115 ? 10.899 31.852 -4.890 1.00 35.24 115 VAL A O 1
ATOM 922 N N . ARG A 1 116 ? 10.103 29.858 -5.540 1.00 34.25 116 ARG A N 1
ATOM 923 C CA . ARG A 1 116 ? 8.758 30.375 -5.740 1.00 34.62 116 ARG A CA 1
ATOM 924 C C . ARG A 1 116 ? 7.685 29.547 -5.040 1.00 33.82 116 ARG A C 1
ATOM 925 O O . ARG A 1 116 ? 6.558 30.003 -4.884 1.00 35.86 116 ARG A O 1
ATOM 933 N N . LYS A 1 117 ? 8.040 28.340 -4.609 1.00 34.36 117 LYS A N 1
ATOM 934 C CA . LYS A 1 117 ? 7.096 27.458 -3.921 1.00 35.07 117 LYS A CA 1
ATOM 935 C C . LYS A 1 117 ? 7.753 26.954 -2.632 1.00 34.66 117 LYS A C 1
ATOM 936 O O . LYS A 1 117 ? 8.858 26.416 -2.665 1.00 34.28 117 LYS A O 1
ATOM 942 N N . VAL A 1 118 ? 7.073 27.128 -1.501 1.00 34.97 118 VAL A N 1
ATOM 943 C CA . VAL A 1 118 ? 7.630 26.728 -0.207 1.00 33.35 118 VAL A CA 1
ATOM 944 C C . VAL A 1 118 ? 6.678 25.986 0.717 1.00 32.20 118 VAL A C 1
ATOM 945 O O . VAL A 1 118 ? 5.465 26.087 0.588 1.00 31.14 118 VAL A O 1
ATOM 949 N N . LEU A 1 119 ? 7.255 25.258 1.668 1.00 33.23 119 LEU A N 1
ATOM 950 C CA . LEU A 1 119 ? 6.486 24.526 2.668 1.00 33.29 119 LEU A CA 1
ATOM 951 C C . LEU A 1 119 ? 6.465 25.399 3.931 1.00 34.32 119 LEU A C 1
ATOM 952 O O . LEU A 1 119 ? 7.522 25.727 4.473 1.00 35.77 119 LEU A O 1
ATOM 957 N N . LEU A 1 120 ? 5.279 25.798 4.384 1.00 32.83 120 LEU A N 1
ATOM 958 C CA . LEU A 1 120 ? 5.184 26.619 5.587 1.00 31.70 120 LEU A CA 1
ATOM 959 C C . LEU A 1 120 ? 5.046 25.736 6.822 1.00 32.34 120 LEU A C 1
ATOM 960 O O . LEU A 1 120 ? 4.060 25.026 6.971 1.00 33.46 120 LEU A O 1
ATOM 965 N N . LEU A 1 121 ? 6.038 25.782 7.701 1.00 31.98 121 LEU A N 1
ATOM 966 C CA . LEU A 1 121 ? 6.001 24.993 8.916 1.00 31.14 121 LEU A CA 1
ATOM 967 C C . LEU A 1 121 ? 5.937 25.890 10.142 1.00 35.10 121 LEU A C 1
ATOM 968 O O . LEU A 1 121 ? 6.418 27.032 10.130 1.00 33.43 121 LEU A O 1
ATOM 973 N N . GLY A 1 122 ? 5.347 25.354 11.207 1.00 36.91 122 GLY A N 1
ATOM 974 C CA . GLY A 1 122 ? 5.218 26.080 12.458 1.00 40.04 122 GLY A CA 1
ATOM 975 C C . GLY A 1 122 ? 4.168 25.387 13.296 1.00 43.77 122 GLY A C 1
ATOM 976 O O . GLY A 1 122 ? 3.818 24.246 13.018 1.00 46.89 122 GLY A O 1
ATOM 977 N N . THR A 1 123 ? 3.663 26.058 14.324 1.00 45.94 123 THR A N 1
ATOM 978 C CA . THR A 1 123 ? 2.624 25.468 15.169 1.00 45.74 123 THR A CA 1
ATOM 979 C C . THR A 1 123 ? 1.362 25.290 14.319 1.00 47.83 123 THR A C 1
ATOM 980 O O . THR A 1 123 ? 1.255 25.860 13.233 1.00 48.54 123 THR A O 1
ATOM 984 N N . LYS A 1 124 ? 0.408 24.508 14.811 1.00 49.46 124 LYS A N 1
ATOM 985 C CA . LYS A 1 124 ? -0.835 24.297 14.077 1.00 51.43 124 LYS A CA 1
ATOM 986 C C . LYS A 1 124 ? -1.473 25.654 13.742 1.00 51.41 124 LYS A C 1
ATOM 987 O O . LYS A 1 124 ? -2.074 25.828 12.682 1.00 51.48 124 LYS A O 1
ATOM 989 N N . THR A 1 125 ? -1.323 26.608 14.656 1.00 52.10 125 THR A N 1
ATOM 990 C CA . THR A 1 125 ? -1.857 27.954 14.498 1.00 54.39 125 THR A CA 1
ATOM 991 C C . THR A 1 125 ? -1.199 28.697 13.326 1.00 55.38 125 THR A C 1
ATOM 992 O O . THR A 1 125 ? -1.890 29.250 12.467 1.00 53.83 125 THR A O 1
ATOM 996 N N . THR A 1 126 ? 0.132 28.705 13.288 1.00 56.08 126 THR A N 1
ATOM 997 C CA . THR A 1 126 ? 0.856 29.395 12.222 1.00 59.08 126 THR A CA 1
ATOM 998 C C . THR A 1 126 ? 0.740 28.722 10.850 1.00 56.96 126 THR A C 1
ATOM 999 O O . THR A 1 126 ? 0.962 29.364 9.819 1.00 54.07 126 THR A O 1
ATOM 1003 N N . MET A 1 127 ? 0.394 27.436 10.842 1.00 55.88 127 MET A N 1
ATOM 1004 C CA . MET A 1 127 ? 0.221 26.685 9.599 1.00 54.18 127 MET A CA 1
ATOM 1005 C C . MET A 1 127 ? -1.221 26.802 9.092 1.00 54.75 127 MET A C 1
ATOM 1006 O O . MET A 1 127 ? -1.543 26.349 7.991 1.00 54.01 127 MET A O 1
ATOM 1011 N N . THR A 1 128 ? -2.084 27.415 9.902 1.00 54.70 128 THR A N 1
ATOM 1012 C CA . THR A 1 128 ? -3.485 27.599 9.537 1.00 54.29 128 THR A CA 1
ATOM 1013 C C . THR A 1 128 ? -3.861 29.079 9.490 1.00 56.95 128 THR A C 1
ATOM 1014 O O . THR A 1 128 ? -5.026 29.427 9.270 1.00 58.41 128 THR A O 1
ATOM 1018 N N . ALA A 1 129 ? -2.866 29.944 9.696 1.00 56.38 129 ALA A N 1
ATOM 1019 C CA . ALA A 1 129 ? -3.072 31.388 9.662 1.00 55.66 129 ALA A CA 1
ATOM 1020 C C . ALA A 1 129 ? -3.376 31.806 8.222 1.00 57.27 129 ALA A C 1
ATOM 1021 O O . ALA A 1 129 ? -2.469 32.060 7.426 1.00 57.96 129 ALA A O 1
ATOM 1023 N N . ASP A 1 130 ? -4.659 31.873 7.892 1.00 57.58 130 ASP A N 1
ATOM 1024 C CA . ASP A 1 130 ? -5.083 32.232 6.546 1.00 56.59 130 ASP A CA 1
ATOM 1025 C C . ASP A 1 130 ? -4.487 33.536 6.036 1.00 55.45 130 ASP A C 1
ATOM 1026 O O . ASP A 1 130 ? -3.989 33.595 4.911 1.00 55.48 130 ASP A O 1
ATOM 1031 N N . PHE A 1 131 ? -4.533 34.581 6.853 1.00 52.60 131 PHE A N 1
ATOM 1032 C CA . PHE A 1 131 ? -4.006 35.867 6.417 1.00 52.05 131 PHE A CA 1
ATOM 1033 C C . PHE A 1 131 ? -2.523 35.740 6.087 1.00 51.33 131 PHE A C 1
ATOM 1034 O O . PHE A 1 131 ? -2.033 36.335 5.127 1.00 50.62 131 PHE A O 1
ATOM 1042 N N . TYR A 1 132 ? -1.812 34.946 6.877 1.00 49.80 132 TYR A N 1
ATOM 1043 C CA . TYR A 1 132 ? -0.394 34.754 6.650 1.00 49.53 132 TYR A CA 1
ATOM 1044 C C . TYR A 1 132 ? -0.175 34.077 5.297 1.00 47.82 132 TYR A C 1
ATOM 1045 O O . TYR A 1 132 ? 0.557 34.587 4.449 1.00 49.88 132 TYR A O 1
ATOM 1054 N N . ILE A 1 133 ? -0.817 32.935 5.088 1.00 43.42 133 ILE A N 1
ATOM 1055 C CA . ILE A 1 133 ? -0.675 32.205 3.832 1.00 42.25 133 ILE A CA 1
ATOM 1056 C C . ILE A 1 133 ? -1.152 33.020 2.633 1.00 41.33 133 ILE A C 1
ATOM 1057 O O . ILE A 1 133 ? -0.533 32.995 1.568 1.00 39.70 133 ILE A O 1
ATOM 1062 N N . LYS A 1 134 ? -2.254 33.741 2.817 1.00 41.40 134 LYS A N 1
ATOM 1063 C CA . LYS A 1 134 ? -2.831 34.563 1.759 1.00 42.93 134 LYS A CA 1
ATOM 1064 C C . LYS A 1 134 ? -1.968 35.783 1.438 1.00 43.66 134 LYS A C 1
ATOM 1065 O O . LYS A 1 134 ? -1.751 36.109 0.265 1.00 43.42 134 LYS A O 1
ATOM 1071 N N . THR A 1 135 ? -1.469 36.454 2.471 1.00 41.85 135 THR A N 1
ATOM 1072 C CA . THR A 1 135 ? -0.635 37.627 2.250 1.00 44.09 135 THR A CA 1
ATOM 1073 C C . THR A 1 135 ? 0.673 37.255 1.595 1.00 42.79 135 THR A C 1
ATOM 1074 O O . THR A 1 135 ? 1.214 38.010 0.796 1.00 44.13 135 THR A O 1
ATOM 1078 N N . LEU A 1 136 ? 1.172 36.079 1.949 1.00 43.89 136 LEU A N 1
ATOM 1079 C CA . LEU A 1 136 ? 2.429 35.579 1.427 1.00 42.35 136 LEU A CA 1
ATOM 1080 C C . LEU A 1 136 ? 2.295 35.224 -0.049 1.00 42.56 136 LEU A C 1
ATOM 1081 O O . LEU A 1 136 ? 3.155 35.578 -0.856 1.00 43.84 136 LEU A O 1
ATOM 1086 N N . GLU A 1 137 ? 1.210 34.541 -0.407 1.00 42.49 137 GLU A N 1
ATOM 1087 C CA . GLU A 1 137 ? 0.981 34.161 -1.802 1.00 42.53 137 GLU A CA 1
ATOM 1088 C C . GLU A 1 137 ? 0.750 35.352 -2.731 1.00 40.55 137 GLU A C 1
ATOM 1089 O O . GLU A 1 137 ? 1.187 35.344 -3.883 1.00 40.08 137 GLU A O 1
ATOM 1095 N N . GLU A 1 138 ? 0.069 36.376 -2.236 1.00 39.64 138 GLU A N 1
ATOM 1096 C CA . GLU A 1 138 ? -0.174 37.553 -3.050 1.00 40.75 138 GLU A CA 1
ATOM 1097 C C . GLU A 1 138 ? 1.136 38.212 -3.441 1.00 39.14 138 GLU A C 1
ATOM 1098 O O . GLU A 1 138 ? 1.161 39.040 -4.341 1.00 38.63 138 GLU A O 1
ATOM 1104 N N . LYS A 1 139 ? 2.226 37.856 -2.767 1.00 38.72 139 LYS A N 1
ATOM 1105 C CA . LYS A 1 139 ? 3.516 38.442 -3.104 1.00 37.71 139 LYS A CA 1
ATOM 1106 C C . LYS A 1 139 ? 4.136 37.750 -4.313 1.00 37.35 139 LYS A C 1
ATOM 1107 O O . LYS A 1 139 ? 5.088 38.261 -4.898 1.00 39.09 139 LYS A O 1
ATOM 1113 N N . GLY A 1 140 ? 3.601 36.589 -4.684 1.00 37.42 140 GLY A N 1
ATOM 1114 C CA . GLY A 1 140 ? 4.125 35.871 -5.833 1.00 36.15 140 GLY A CA 1
ATOM 1115 C C . GLY A 1 140 ? 4.720 34.516 -5.512 1.00 38.28 140 GLY A C 1
ATOM 1116 O O . GLY A 1 140 ? 5.643 34.053 -6.191 1.00 39.11 140 GLY A O 1
ATOM 1117 N N . LEU A 1 141 ? 4.190 33.873 -4.477 1.00 38.50 141 LEU A N 1
ATOM 1118 C CA . LEU A 1 141 ? 4.667 32.558 -4.057 1.00 36.58 141 LEU A CA 1
ATOM 1119 C C . LEU A 1 141 ? 3.508 31.578 -3.874 1.00 36.61 141 LEU A C 1
ATOM 1120 O O . LEU A 1 141 ? 2.350 31.975 -3.783 1.00 35.76 141 LEU A O 1
ATOM 1125 N N . GLU A 1 142 ? 3.823 30.292 -3.829 1.00 38.87 142 GLU A N 1
ATOM 1126 C CA . GLU A 1 142 ? 2.801 29.285 -3.604 1.00 40.84 142 GLU A CA 1
ATOM 1127 C C . GLU A 1 142 ? 3.198 28.580 -2.324 1.00 41.25 142 GLU A C 1
ATOM 1128 O O . GLU A 1 142 ? 4.243 27.930 -2.261 1.00 44.37 142 GLU A O 1
ATOM 1134 N N . VAL A 1 143 ? 2.366 28.729 -1.300 1.00 43.07 143 VAL A N 1
ATOM 1135 C CA . VAL A 1 143 ? 2.624 28.139 0.006 1.00 41.86 143 VAL A CA 1
ATOM 1136 C C . VAL A 1 143 ? 1.837 26.850 0.208 1.00 43.35 143 VAL A C 1
ATOM 1137 O O . VAL A 1 143 ? 0.629 26.793 -0.021 1.00 45.38 143 VAL A O 1
ATOM 1141 N N . VAL A 1 144 ? 2.544 25.811 0.625 1.00 44.24 144 VAL A N 1
ATOM 1142 C CA . VAL A 1 144 ? 1.925 24.528 0.884 1.00 47.36 144 VAL A CA 1
ATOM 1143 C C . VAL A 1 144 ? 2.043 24.251 2.379 1.00 49.60 144 VAL A C 1
ATOM 1144 O O . VAL A 1 144 ? 2.966 24.729 3.042 1.00 49.74 144 VAL A O 1
ATOM 1148 N N . VAL A 1 145 ? 1.097 23.488 2.908 1.00 52.30 145 VAL A N 1
ATOM 1149 C CA . VAL A 1 145 ? 1.101 23.160 4.319 1.00 54.67 145 VAL A CA 1
ATOM 1150 C C . VAL A 1 145 ? 0.859 21.667 4.492 1.00 55.76 145 VAL A C 1
ATOM 1151 O O . VAL A 1 145 ? 0.167 21.045 3.683 1.00 56.49 145 VAL A O 1
ATOM 1155 N N . PRO A 1 146 ? 1.465 21.063 5.530 1.00 56.16 146 PRO A N 1
ATOM 1156 C CA . PRO A 1 146 ? 1.307 19.632 5.809 1.00 55.42 146 PRO A CA 1
ATOM 1157 C C . PRO A 1 146 ? -0.155 19.301 6.106 1.00 55.49 146 PRO A C 1
ATOM 1158 O O . PRO A 1 146 ? -0.924 20.187 6.474 1.00 56.20 146 PRO A O 1
ATOM 1162 N N . ASN A 1 147 ? -0.534 18.035 5.947 1.00 55.65 147 ASN A N 1
ATOM 1163 C CA . ASN A 1 147 ? -1.909 17.615 6.212 1.00 56.49 147 ASN A CA 1
ATOM 1164 C C . ASN A 1 147 ? -2.226 17.773 7.690 1.00 58.68 147 ASN A C 1
ATOM 1165 O O . ASN A 1 147 ? -1.321 17.812 8.527 1.00 58.34 147 ASN A O 1
ATOM 1170 N N . ASP A 1 148 ? -3.513 17.867 8.013 1.00 61.65 148 ASP A N 1
ATOM 1171 C CA . ASP A 1 148 ? -3.928 18.047 9.404 1.00 62.59 148 ASP A CA 1
ATOM 1172 C C . ASP A 1 148 ? -3.275 17.063 10.379 1.00 60.53 148 ASP A C 1
ATOM 1173 O O . ASP A 1 148 ? -3.092 17.383 11.553 1.00 60.68 148 ASP A O 1
ATOM 1178 N N . GLU A 1 149 ? -2.909 15.881 9.892 1.00 57.55 149 GLU A N 1
ATOM 1179 C CA . GLU A 1 149 ? -2.289 14.879 10.746 1.00 56.57 149 GLU A CA 1
ATOM 1180 C C . GLU A 1 149 ? -0.849 15.267 11.096 1.00 53.12 149 GLU A C 1
ATOM 1181 O O . GLU A 1 149 ? -0.438 15.188 12.255 1.00 52.06 149 GLU A O 1
ATOM 1187 N N . GLU A 1 150 ? -0.090 15.705 10.097 1.00 49.01 150 GLU A N 1
ATOM 1188 C CA . GLU A 1 150 ? 1.290 16.117 10.321 1.00 47.03 150 GLU A CA 1
ATOM 1189 C C . GLU A 1 150 ? 1.379 17.424 11.124 1.00 45.58 150 GLU A C 1
ATOM 1190 O O . GLU A 1 150 ? 2.377 17.668 11.793 1.00 44.04 150 GLU A O 1
ATOM 1196 N N . LYS A 1 151 ? 0.349 18.269 11.058 1.00 44.79 151 LYS A N 1
ATOM 1197 C CA . LYS A 1 151 ? 0.367 19.520 11.818 1.00 45.10 151 LYS A CA 1
ATOM 1198 C C . LYS A 1 151 ? 0.289 19.243 13.317 1.00 43.32 151 LYS A C 1
ATOM 1199 O O . LYS A 1 151 ? 0.961 19.897 14.108 1.00 42.85 151 LYS A O 1
ATOM 1205 N N . GLU A 1 152 ? -0.542 18.288 13.715 1.00 44.60 152 GLU A N 1
ATOM 1206 C CA . GLU A 1 152 ? -0.674 17.970 15.136 1.00 47.59 152 GLU A CA 1
ATOM 1207 C C . GLU A 1 152 ? 0.628 17.377 15.673 1.00 48.00 152 GLU A C 1
ATOM 1208 O O . GLU A 1 152 ? 1.047 17.705 16.783 1.00 48.69 152 GLU A O 1
ATOM 1210 N N . GLU A 1 153 ? 1.268 16.512 14.888 1.00 45.77 153 GLU A N 1
ATOM 1211 C CA . GLU A 1 153 ? 2.523 15.899 15.311 1.00 45.27 153 GLU A CA 1
ATOM 1212 C C . GLU A 1 153 ? 3.634 16.942 15.407 1.00 45.17 153 GLU A C 1
ATOM 1213 O O . GLU A 1 153 ? 4.347 17.013 16.409 1.00 46.22 153 GLU A O 1
ATOM 1219 N N . LEU A 1 154 ? 3.768 17.751 14.362 1.00 46.69 154 LEU A N 1
ATOM 1220 C CA . LEU A 1 154 ? 4.783 18.793 14.309 1.00 45.58 154 LEU A CA 1
ATOM 1221 C C . LEU A 1 154 ? 4.546 19.778 15.442 1.00 46.49 154 LEU A C 1
ATOM 1222 O O . LEU A 1 154 ? 5.489 20.304 16.038 1.00 47.04 154 LEU A O 1
ATOM 1227 N N . ASN A 1 155 ? 3.276 20.010 15.753 1.00 46.05 155 ASN A N 1
ATOM 1228 C CA . ASN A 1 155 ? 2.926 20.921 16.832 1.00 47.02 155 ASN A CA 1
ATOM 1229 C C . ASN A 1 155 ? 3.278 20.315 18.192 1.00 44.88 155 ASN A C 1
ATOM 1230 O O . ASN A 1 155 ? 3.785 21.006 19.080 1.00 43.30 155 ASN A O 1
ATOM 1235 N N . ARG A 1 156 ? 3.016 19.019 18.344 1.00 43.57 156 ARG A N 1
ATOM 1236 C CA . ARG A 1 156 ? 3.322 18.324 19.588 1.00 43.55 156 ARG A CA 1
ATOM 1237 C C . ARG A 1 156 ? 4.821 18.421 19.854 1.00 43.49 156 ARG A C 1
ATOM 1238 O O . ARG A 1 156 ? 5.249 18.781 20.953 1.00 43.19 156 ARG A O 1
ATOM 1246 N N . ILE A 1 157 ? 5.604 18.092 18.829 1.00 42.55 157 ILE A N 1
ATOM 1247 C CA . ILE A 1 157 ? 7.060 18.124 18.899 1.00 42.71 157 ILE A CA 1
ATOM 1248 C C . ILE A 1 157 ? 7.589 19.479 19.355 1.00 42.82 157 ILE A C 1
ATOM 1249 O O . ILE A 1 157 ? 8.442 19.559 20.239 1.00 43.63 157 ILE A O 1
ATOM 1254 N N . ILE A 1 158 ? 7.084 20.543 18.747 1.00 43.54 158 ILE A N 1
ATOM 1255 C CA . ILE A 1 158 ? 7.519 21.890 19.096 1.00 46.77 158 ILE A CA 1
ATOM 1256 C C . ILE A 1 158 ? 7.212 22.232 20.553 1.00 48.95 158 ILE A C 1
ATOM 1257 O O . ILE A 1 158 ? 8.049 22.812 21.261 1.00 47.72 158 ILE A O 1
ATOM 1262 N N . PHE A 1 159 ? 6.014 21.857 20.997 1.00 50.37 159 PHE A N 1
ATOM 1263 C CA . PHE A 1 159 ? 5.559 22.120 22.365 1.00 53.06 159 PHE A CA 1
ATOM 1264 C C . PHE A 1 159 ? 6.167 21.231 23.451 1.00 50.08 159 PHE A C 1
ATOM 1265 O O . PHE A 1 159 ? 6.601 21.723 24.490 1.00 48.11 159 PHE A O 1
ATOM 1273 N N . GLU A 1 160 ? 6.192 19.926 23.202 1.00 47.67 160 GLU A N 1
ATOM 1274 C CA . GLU A 1 160 ? 6.706 18.969 24.173 1.00 47.92 160 GLU A CA 1
ATOM 1275 C C . GLU A 1 160 ? 8.199 18.654 24.110 1.00 46.42 160 GLU A C 1
ATOM 1276 O O . GLU A 1 160 ? 8.754 18.109 25.062 1.00 47.72 160 GLU A O 1
ATOM 1282 N N . GLU A 1 161 ? 8.855 19.002 23.006 1.00 45.41 161 GLU A N 1
ATOM 1283 C CA . GLU A 1 161 ? 10.276 18.713 22.858 1.00 42.29 161 GLU A CA 1
ATOM 1284 C C . GLU A 1 161 ? 11.168 19.912 22.527 1.00 42.59 161 GLU A C 1
ATOM 1285 O O . GLU A 1 161 ? 12.037 20.271 23.318 1.00 44.81 161 GLU A O 1
ATOM 1291 N N . LEU A 1 162 ? 10.966 20.540 21.371 1.00 42.17 162 LEU A N 1
ATOM 1292 C CA . LEU A 1 162 ? 11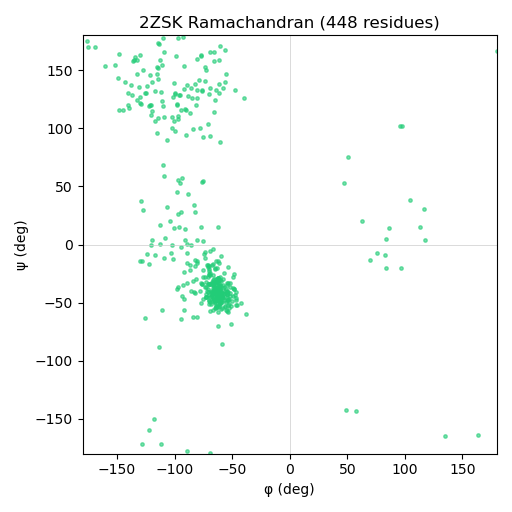.807 21.679 20.996 1.00 40.33 162 LEU A CA 1
ATOM 1293 C C . LEU A 1 162 ? 11.754 22.805 22.034 1.00 41.21 162 LEU A C 1
ATOM 1294 O O . LEU A 1 162 ? 12.749 23.480 22.292 1.00 39.45 162 LEU A O 1
ATOM 1299 N N . ALA A 1 163 ? 10.591 22.993 22.643 1.00 43.02 163 ALA A N 1
ATOM 1300 C CA . ALA A 1 163 ? 10.437 24.021 23.658 1.00 43.94 163 ALA A CA 1
ATOM 1301 C C . ALA A 1 163 ? 11.353 23.749 24.857 1.00 44.51 163 ALA A C 1
ATOM 1302 O O . ALA A 1 163 ? 11.552 24.621 25.698 1.00 44.56 163 ALA A O 1
ATOM 1304 N N . PHE A 1 164 ? 11.903 22.541 24.939 1.00 44.99 164 PHE A N 1
ATOM 1305 C CA . PHE A 1 164 ? 12.785 22.189 26.046 1.00 45.62 164 PHE A CA 1
ATOM 1306 C C . PHE A 1 164 ? 14.213 21.968 25.590 1.00 46.65 164 PHE A C 1
ATOM 1307 O O . PHE A 1 164 ? 15.088 21.648 26.394 1.00 47.76 164 PHE A O 1
ATOM 1315 N N . GLY A 1 165 ? 14.448 22.138 24.294 1.00 46.62 165 GLY A N 1
ATOM 1316 C CA . GLY A 1 165 ? 15.781 21.950 23.761 1.00 44.24 165 GLY A CA 1
ATOM 1317 C C . GLY A 1 165 ? 16.068 20.507 23.394 1.00 44.78 165 GLY A C 1
ATOM 1318 O O . GLY A 1 165 ? 17.225 20.164 23.179 1.00 47.76 165 GLY A O 1
ATOM 1319 N N . ASN A 1 166 ? 15.028 19.670 23.319 1.00 42.70 166 ASN A N 1
ATOM 1320 C CA . ASN A 1 166 ? 15.174 18.251 22.972 1.00 39.23 166 ASN A CA 1
ATOM 1321 C C . ASN A 1 166 ? 14.951 18.032 21.475 1.00 39.64 166 ASN A C 1
ATOM 1322 O O . ASN A 1 166 ? 13.842 18.232 20.981 1.00 38.16 166 ASN A O 1
ATOM 1327 N N . LEU A 1 167 ? 15.987 17.595 20.758 1.00 38.39 167 LEU A N 1
ATOM 1328 C CA . LEU A 1 167 ? 15.864 17.360 19.316 1.00 37.02 167 LEU A CA 1
ATOM 1329 C C . LEU A 1 167 ? 15.600 15.903 18.939 1.00 38.27 167 LEU A C 1
ATOM 1330 O O . LEU A 1 167 ? 15.920 15.477 17.833 1.00 37.23 167 LEU A O 1
ATOM 1335 N N . LYS A 1 168 ? 14.998 15.155 19.860 1.00 38.98 168 LYS A N 1
ATOM 1336 C CA . LYS A 1 168 ? 14.692 13.746 19.658 1.00 40.99 168 LYS A CA 1
ATOM 1337 C C . LYS A 1 168 ? 14.003 13.385 18.340 1.00 42.67 168 LYS A C 1
ATOM 1338 O O . LYS A 1 168 ? 14.294 12.335 17.765 1.00 42.71 168 LYS A O 1
ATOM 1344 N N . ASN A 1 169 ? 13.090 14.231 17.867 1.00 41.51 169 ASN A N 1
ATOM 1345 C CA . ASN A 1 169 ? 12.382 13.958 16.619 1.00 41.73 169 ASN A CA 1
ATOM 1346 C C . ASN A 1 169 ? 12.846 14.837 15.453 1.00 43.03 169 ASN A C 1
ATOM 1347 O O . ASN A 1 169 ? 12.058 15.177 14.570 1.00 43.97 169 ASN A O 1
ATOM 1352 N N . LYS A 1 170 ? 14.120 15.209 15.444 1.00 43.55 170 LYS A N 1
ATOM 1353 C CA . LYS A 1 170 ? 14.648 16.038 14.368 1.00 42.89 170 LYS A CA 1
ATOM 1354 C C . LYS A 1 170 ? 14.476 15.353 13.012 1.00 43.08 170 LYS A C 1
ATOM 1355 O O . LYS A 1 170 ? 13.889 15.919 12.091 1.00 44.12 170 LYS A O 1
ATOM 1361 N N . GLU A 1 171 ? 14.981 14.130 12.901 1.00 44.88 171 GLU A N 1
ATOM 1362 C CA . GLU A 1 171 ? 14.894 13.367 11.660 1.00 44.59 171 GLU A CA 1
ATOM 1363 C C . GLU A 1 171 ? 13.465 13.358 11.105 1.00 43.78 171 GLU A C 1
ATOM 1364 O O . GLU A 1 171 ? 13.263 13.440 9.894 1.00 44.27 171 GLU A O 1
ATOM 1370 N N . TRP A 1 172 ? 12.474 13.284 11.991 1.00 43.15 172 TRP A N 1
ATOM 1371 C CA . TRP A 1 172 ? 11.075 13.262 11.569 1.00 41.79 172 TRP A CA 1
ATOM 1372 C C . TRP A 1 172 ? 10.704 14.558 10.846 1.00 43.04 172 TRP A C 1
ATOM 1373 O O . TRP A 1 172 ? 9.942 14.546 9.869 1.00 42.71 172 TRP A O 1
ATOM 1384 N N . ILE A 1 173 ? 11.227 15.677 11.343 1.00 40.15 173 ILE A N 1
ATOM 1385 C CA . ILE A 1 173 ? 10.953 16.960 10.728 1.00 37.08 173 ILE A CA 1
ATOM 1386 C C . ILE A 1 173 ? 11.658 17.043 9.373 1.00 36.85 173 ILE A C 1
ATOM 1387 O O . ILE A 1 173 ? 11.131 17.637 8.429 1.00 35.88 173 ILE A O 1
ATOM 1392 N N . VAL A 1 174 ? 12.837 16.428 9.274 1.00 34.64 174 VAL A N 1
ATOM 1393 C CA . VAL A 1 174 ? 13.593 16.427 8.021 1.00 34.85 174 VAL A CA 1
ATOM 1394 C C . VAL A 1 174 ? 12.867 15.641 6.922 1.00 37.48 174 VAL A C 1
ATOM 1395 O O . VAL A 1 174 ? 12.832 16.074 5.765 1.00 37.38 174 VAL A O 1
ATOM 1399 N N . ARG A 1 175 ? 12.296 14.489 7.282 1.00 38.54 175 ARG A N 1
ATOM 1400 C CA . ARG A 1 175 ? 11.575 13.654 6.323 1.00 38.54 175 ARG A CA 1
ATOM 1401 C C . ARG A 1 175 ? 10.309 14.360 5.871 1.00 38.63 175 ARG A C 1
ATOM 1402 O O . ARG A 1 175 ? 9.854 14.193 4.732 1.00 36.88 175 ARG A O 1
ATOM 1410 N N . LEU A 1 176 ? 9.731 15.145 6.775 1.00 39.43 176 LEU A N 1
ATOM 1411 C CA . LEU A 1 176 ? 8.514 15.882 6.459 1.00 38.04 176 LEU A CA 1
ATOM 1412 C C . LEU A 1 176 ? 8.799 16.843 5.309 1.00 40.24 176 LEU A C 1
ATOM 1413 O O . LEU A 1 176 ? 8.031 16.901 4.347 1.00 40.39 176 LEU A O 1
ATOM 1418 N N . ILE A 1 177 ? 9.915 17.574 5.410 1.00 40.40 177 ILE A N 1
ATOM 1419 C CA . ILE A 1 177 ? 10.314 18.550 4.395 1.00 40.46 177 ILE A CA 1
ATOM 1420 C C . ILE A 1 177 ? 10.826 17.912 3.110 1.00 42.71 177 ILE A C 1
ATOM 1421 O O . ILE A 1 177 ? 10.659 18.474 2.022 1.00 43.32 177 ILE A O 1
ATOM 1426 N N . GLU A 1 178 ? 11.471 16.753 3.230 1.00 41.68 178 GLU A N 1
ATOM 1427 C CA . GLU A 1 178 ? 11.971 16.069 2.044 1.00 40.68 178 GLU A CA 1
ATOM 1428 C C . GLU A 1 178 ? 10.797 15.422 1.332 1.00 39.54 178 GLU A C 1
ATOM 1429 O O . GLU A 1 178 ? 10.809 15.258 0.112 1.00 37.06 178 GLU A O 1
ATOM 1435 N N . LYS A 1 179 ? 9.764 15.068 2.088 1.00 41.02 179 LYS A N 1
ATOM 1436 C CA . LYS A 1 179 ? 8.602 14.462 1.457 1.00 43.09 179 LYS A CA 1
ATOM 1437 C C . LYS A 1 179 ? 7.954 15.455 0.499 1.00 44.28 179 LYS A C 1
ATOM 1438 O O . LYS A 1 179 ? 7.751 15.134 -0.671 1.00 44.78 179 LYS A O 1
ATOM 1444 N N . TYR A 1 180 ? 7.639 16.661 0.972 1.00 45.35 180 TYR A N 1
ATOM 1445 C CA . TYR A 1 180 ? 7.007 17.640 0.085 1.00 45.16 180 TYR A CA 1
ATOM 1446 C C . TYR A 1 180 ? 7.905 18.141 -1.037 1.00 44.85 180 TYR A C 1
ATOM 1447 O O . TYR A 1 180 ? 7.414 18.693 -2.018 1.00 46.62 180 TYR A O 1
ATOM 1456 N N . ARG A 1 181 ? 9.213 17.944 -0.900 1.00 47.06 181 ARG A N 1
ATOM 1457 C CA . ARG A 1 181 ? 10.156 18.361 -1.934 1.00 49.02 181 ARG A CA 1
ATOM 1458 C C . ARG A 1 181 ? 10.006 17.416 -3.118 1.00 51.09 181 ARG A C 1
ATOM 1459 O O . ARG A 1 181 ? 10.114 17.817 -4.275 1.00 52.51 181 ARG A O 1
ATOM 1467 N N . GLU A 1 182 ? 9.754 16.150 -2.807 1.00 54.01 182 GLU A N 1
ATOM 1468 C CA . GLU A 1 182 ? 9.583 15.118 -3.813 1.00 53.51 182 GLU A CA 1
ATOM 1469 C C . GLU A 1 182 ? 8.096 14.992 -4.161 1.00 51.85 182 GLU A C 1
ATOM 1470 O O . GLU A 1 182 ? 7.743 14.552 -5.249 1.00 53.46 182 GLU A O 1
ATOM 1476 N N . SER A 1 183 ? 7.235 15.408 -3.238 1.00 50.40 183 SER A N 1
ATOM 1477 C CA . SER A 1 183 ? 5.785 15.345 -3.418 1.00 50.54 183 SER A CA 1
ATOM 1478 C C . SER A 1 183 ? 5.238 16.498 -4.263 1.00 51.20 183 SER A C 1
ATOM 1479 O O . SER A 1 183 ? 4.668 16.277 -5.329 1.00 51.67 183 SER A O 1
ATOM 1482 N N . GLU A 1 184 ? 5.410 17.725 -3.774 1.00 51.14 184 GLU A N 1
ATOM 1483 C CA . GLU A 1 184 ? 4.927 18.916 -4.467 1.00 49.87 184 GLU A CA 1
ATOM 1484 C C . GLU A 1 184 ? 6.060 19.788 -4.977 1.00 48.50 184 GLU A C 1
ATOM 1485 O O . GLU A 1 184 ? 5.862 20.963 -5.288 1.00 47.53 184 GLU A O 1
ATOM 1491 N N . GLY A 1 185 ? 7.250 19.208 -5.037 1.00 46.86 185 GLY A N 1
ATOM 1492 C CA . GLY A 1 185 ? 8.411 19.927 -5.520 1.00 46.57 185 GLY A CA 1
ATOM 1493 C C . GLY A 1 185 ? 8.626 21.320 -4.958 1.00 47.24 185 GLY A C 1
ATOM 1494 O O . GLY A 1 185 ? 8.773 22.277 -5.718 1.00 48.50 185 GLY A O 1
ATOM 1495 N N . ILE A 1 186 ? 8.645 21.445 -3.634 1.00 45.13 186 ILE A N 1
ATOM 1496 C CA . ILE A 1 186 ? 8.868 22.743 -3.005 1.00 41.92 186 ILE A CA 1
ATOM 1497 C C . ILE A 1 186 ? 10.343 23.058 -3.178 1.00 40.22 186 ILE A C 1
ATOM 1498 O O . ILE A 1 186 ? 11.155 22.145 -3.292 1.00 44.42 186 ILE A O 1
ATOM 1503 N N . GLU A 1 187 ? 10.695 24.337 -3.209 1.00 37.85 187 GLU A N 1
ATOM 1504 C CA . GLU A 1 187 ? 12.092 24.715 -3.373 1.00 37.57 187 GLU A CA 1
ATOM 1505 C C . GLU A 1 187 ? 12.657 25.284 -2.072 1.00 36.12 187 GLU A C 1
ATOM 1506 O O . GLU A 1 187 ? 13.790 25.757 -2.020 1.00 37.20 187 GLU A O 1
ATOM 1512 N N . GLY A 1 188 ? 11.866 25.238 -1.010 1.00 35.63 188 GLY A N 1
ATOM 1513 C CA . GLY A 1 188 ? 12.341 25.761 0.258 1.00 33.49 188 GLY A CA 1
ATOM 1514 C C . GLY A 1 188 ? 11.295 25.622 1.340 1.00 32.48 188 GLY A C 1
ATOM 1515 O O . GLY A 1 188 ? 10.135 25.329 1.057 1.00 34.72 188 GLY A O 1
ATOM 1516 N N . VAL A 1 189 ? 11.699 25.814 2.586 1.00 29.75 189 VAL A N 1
ATOM 1517 C CA . VAL A 1 189 ? 10.759 25.720 3.693 1.00 28.73 189 VAL A CA 1
ATOM 1518 C C . VAL A 1 189 ? 10.826 26.978 4.566 1.00 30.34 189 VAL A C 1
ATOM 1519 O O . VAL A 1 189 ? 11.869 27.628 4.664 1.00 27.68 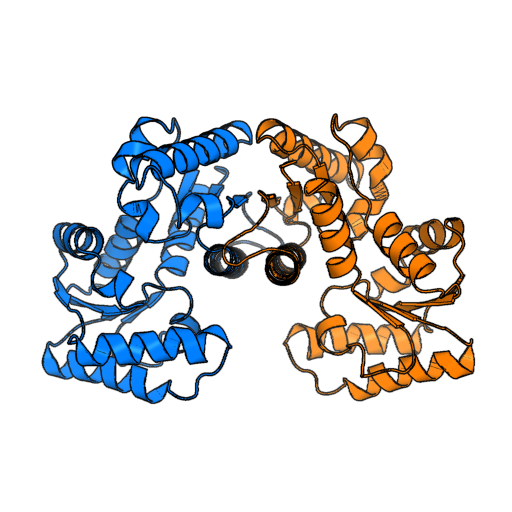189 VAL A O 1
ATOM 1523 N N . ILE A 1 190 ? 9.705 27.329 5.185 1.00 30.73 190 ILE A N 1
ATOM 1524 C CA . ILE A 1 190 ? 9.669 28.492 6.056 1.00 32.67 190 ILE A CA 1
ATOM 1525 C C . ILE A 1 190 ? 9.492 28.083 7.507 1.00 31.32 190 ILE A C 1
ATOM 1526 O O . ILE A 1 190 ? 8.534 27.394 7.843 1.00 30.47 190 ILE A O 1
ATOM 1531 N N . LEU A 1 191 ? 10.408 28.504 8.370 1.00 29.22 191 LEU A N 1
ATOM 1532 C CA . LEU A 1 191 ? 10.275 28.184 9.784 1.00 33.28 191 LEU A CA 1
ATOM 1533 C C . LEU A 1 191 ? 9.471 29.305 10.457 1.00 35.75 191 LEU A C 1
ATOM 1534 O O . LEU A 1 191 ? 10.030 30.325 10.866 1.00 38.49 191 LEU A O 1
ATOM 1539 N N . GLY A 1 192 ? 8.159 29.102 10.564 1.00 35.68 192 GLY A N 1
ATOM 1540 C CA . GLY A 1 192 ? 7.276 30.100 11.139 1.00 36.23 192 GLY A CA 1
ATOM 1541 C C . GLY A 1 192 ? 7.244 30.247 12.646 1.00 39.52 192 GLY A C 1
ATOM 1542 O O . GLY A 1 192 ? 6.320 30.847 13.190 1.00 39.31 192 GLY A O 1
ATOM 1543 N N . CYS A 1 193 ? 8.230 29.692 13.337 1.00 42.53 193 CYS A N 1
ATOM 1544 C CA . CYS A 1 193 ? 8.280 29.831 14.783 1.00 45.95 193 CYS A CA 1
ATOM 1545 C C . CYS A 1 193 ? 9.743 29.853 15.179 1.00 46.53 193 CYS A C 1
ATOM 1546 O O . CYS A 1 193 ? 10.603 29.491 14.382 1.00 47.66 193 CYS A O 1
ATOM 1549 N N . THR A 1 194 ? 10.027 30.302 16.394 1.00 47.50 194 THR A N 1
ATOM 1550 C CA . THR A 1 194 ? 11.404 30.412 16.860 1.00 48.20 194 THR A CA 1
ATOM 1551 C C . THR A 1 194 ? 11.945 29.124 17.459 1.00 47.93 194 THR A C 1
ATOM 1552 O O . THR A 1 194 ? 13.100 29.066 17.877 1.00 49.24 194 THR A O 1
ATOM 1556 N N . GLU A 1 195 ? 11.110 28.092 17.497 1.00 47.84 195 GLU A N 1
ATOM 1557 C CA . GLU A 1 195 ? 11.514 26.806 18.055 1.00 46.63 195 GLU A CA 1
ATOM 1558 C C . GLU A 1 195 ? 12.052 25.888 16.948 1.00 44.40 195 GLU A C 1
ATOM 1559 O O . GLU A 1 195 ? 12.979 25.109 17.164 1.00 45.28 195 GLU A O 1
ATOM 1565 N N . LEU A 1 196 ? 11.470 25.995 15.760 1.00 40.93 196 LEU A N 1
ATOM 1566 C CA . LEU A 1 196 ? 11.880 25.183 14.631 1.00 39.43 196 LEU A CA 1
ATOM 1567 C C . LEU A 1 196 ? 13.349 25.374 14.198 1.00 39.51 196 LEU A C 1
ATOM 1568 O O . LEU A 1 196 ? 14.015 24.405 13.810 1.00 36.73 196 LEU A O 1
ATOM 1573 N N . PRO A 1 197 ? 13.880 26.614 14.261 1.00 37.75 197 PRO A N 1
ATOM 1574 C CA . PRO A 1 197 ? 15.275 26.853 13.857 1.00 38.50 197 PRO A CA 1
ATOM 1575 C C . PRO A 1 197 ? 16.328 26.016 14.602 1.00 40.16 197 PRO A C 1
ATOM 1576 O O . PRO A 1 197 ? 17.422 25.789 14.088 1.00 36.98 197 PRO A O 1
ATOM 1580 N N . LEU A 1 198 ? 16.011 25.559 15.810 1.00 43.46 198 LEU A N 1
ATOM 1581 C CA . LEU A 1 198 ? 16.966 24.756 16.567 1.00 44.89 198 LEU A CA 1
ATOM 1582 C C . LEU A 1 198 ? 17.068 23.339 16.026 1.00 43.51 198 LEU A C 1
ATOM 1583 O O . LEU A 1 198 ? 18.067 22.668 16.250 1.00 45.56 198 LEU A O 1
ATOM 1588 N N . ALA A 1 199 ? 16.037 22.898 15.308 1.00 40.58 199 ALA A N 1
ATOM 1589 C CA . ALA A 1 199 ? 15.993 21.555 14.737 1.00 37.85 199 ALA A CA 1
ATOM 1590 C C . ALA A 1 199 ? 16.407 21.472 13.265 1.00 38.27 199 ALA A C 1
ATOM 1591 O O . ALA A 1 199 ? 17.056 20.508 12.863 1.00 37.35 199 ALA A O 1
ATOM 1593 N N . ILE A 1 200 ? 16.024 22.467 12.460 1.00 41.33 200 ILE A N 1
ATOM 1594 C CA . ILE A 1 200 ? 16.349 22.486 11.022 1.00 41.14 200 ILE A CA 1
ATOM 1595 C C . ILE A 1 200 ? 17.175 23.684 10.557 1.00 41.92 200 ILE A C 1
ATOM 1596 O O . ILE A 1 200 ? 16.684 24.814 10.530 1.00 44.21 200 ILE A O 1
ATOM 1601 N N . LYS A 1 201 ? 18.423 23.431 10.169 1.00 43.65 201 LYS A N 1
ATOM 1602 C CA . LYS A 1 201 ? 19.299 24.499 9.686 1.00 44.09 201 LYS A CA 1
ATOM 1603 C C . LYS A 1 201 ? 19.531 24.354 8.187 1.00 44.32 201 LYS A C 1
ATOM 1604 O O . LYS A 1 201 ? 19.241 23.310 7.603 1.00 43.52 201 LYS A O 1
ATOM 1606 N N . GLN A 1 202 ? 20.063 25.406 7.574 1.00 47.97 202 GLN A N 1
ATOM 1607 C CA . GLN A 1 202 ? 20.289 25.422 6.136 1.00 50.21 202 GLN A CA 1
ATOM 1608 C C . GLN A 1 202 ? 20.857 24.135 5.550 1.00 51.97 202 GLN A C 1
ATOM 1609 O O . GLN A 1 202 ? 20.324 23.617 4.573 1.00 53.81 202 GLN A O 1
ATOM 1615 N N . GLY A 1 203 ? 21.928 23.614 6.132 1.00 53.05 203 GLY A N 1
ATOM 1616 C CA . GLY A 1 203 ? 22.498 22.390 5.600 1.00 54.66 203 GLY A CA 1
ATOM 1617 C C . GLY A 1 203 ? 21.903 21.109 6.170 1.00 56.10 203 GLY A C 1
ATOM 1618 O O . GLY A 1 203 ? 22.642 20.182 6.490 1.00 56.71 203 GLY A O 1
ATOM 1619 N N . ASP A 1 204 ? 20.581 21.046 6.309 1.00 55.13 204 ASP A N 1
ATOM 1620 C CA . ASP A 1 204 ? 19.944 19.845 6.842 1.00 54.63 204 ASP A CA 1
ATOM 1621 C C . ASP A 1 204 ? 18.929 19.266 5.870 1.00 52.63 204 ASP A C 1
ATOM 1622 O O . ASP A 1 204 ? 18.506 18.118 6.010 1.00 52.53 204 ASP A O 1
ATOM 1627 N N . VAL A 1 205 ? 18.526 20.067 4.892 1.00 51.19 205 VAL A N 1
ATOM 1628 C CA . VAL A 1 205 ? 17.560 19.620 3.900 1.00 48.14 205 VAL A CA 1
ATOM 1629 C C . VAL A 1 205 ? 18.023 20.006 2.515 1.00 46.99 205 VAL A C 1
ATOM 1630 O O . VAL A 1 205 ? 18.879 20.878 2.356 1.00 43.86 205 VAL A O 1
ATOM 1634 N N . SER A 1 206 ? 17.455 19.352 1.510 1.00 46.51 206 SER A N 1
ATOM 1635 C CA . SER A 1 206 ? 17.843 19.619 0.134 1.00 45.89 206 SER A CA 1
ATOM 1636 C C . SER A 1 206 ? 17.300 20.957 -0.373 1.00 45.38 206 SER A C 1
ATOM 1637 O O . SER A 1 206 ? 17.645 21.391 -1.475 1.00 46.39 206 SER A O 1
ATOM 1640 N N . VAL A 1 207 ? 16.460 21.612 0.425 1.00 40.19 207 VAL A N 1
ATOM 1641 C CA . VAL A 1 207 ? 15.912 22.896 0.017 1.00 38.10 207 VAL A CA 1
ATOM 1642 C C . VAL A 1 207 ? 16.397 24.042 0.893 1.00 38.48 207 VAL A C 1
ATOM 1643 O O . VAL A 1 207 ? 17.062 23.836 1.912 1.00 38.91 207 VAL A O 1
ATOM 1647 N N . GLU A 1 208 ? 16.059 25.257 0.474 1.00 36.75 208 GLU A N 1
ATOM 1648 C CA . GLU A 1 208 ? 16.430 26.461 1.200 1.00 35.12 208 GLU A CA 1
ATOM 1649 C C . GLU A 1 208 ? 15.668 26.589 2.536 1.00 33.88 208 GLU A C 1
ATOM 1650 O O . GLU A 1 208 ? 14.458 26.365 2.591 1.00 35.21 208 GLU A O 1
ATOM 1656 N N . VAL A 1 209 ? 16.386 26.925 3.608 1.00 31.36 209 VAL A N 1
ATOM 1657 C CA . VAL A 1 209 ? 15.778 27.103 4.927 1.00 30.12 209 VAL A CA 1
ATOM 1658 C C . VAL A 1 209 ? 15.609 28.599 5.217 1.00 31.63 209 VAL A C 1
ATOM 1659 O O . VAL A 1 209 ? 16.560 29.376 5.125 1.00 33.90 209 VAL A O 1
ATOM 1663 N N . PHE A 1 210 ? 14.392 28.998 5.563 1.00 31.59 210 PHE A N 1
ATOM 1664 C CA . PHE A 1 210 ? 14.094 30.398 5.846 1.00 30.75 210 PHE A CA 1
ATOM 1665 C C . PHE A 1 210 ? 13.690 30.609 7.297 1.00 30.62 210 PHE A C 1
ATOM 1666 O O . PHE A 1 210 ? 12.524 30.429 7.669 1.00 29.99 210 PHE A O 1
ATOM 1674 N N . ASP A 1 211 ? 14.669 30.987 8.114 1.00 31.58 211 ASP A N 1
ATOM 1675 C CA . ASP A 1 211 ? 14.428 31.260 9.529 1.00 30.92 211 ASP A CA 1
ATOM 1676 C C . ASP A 1 211 ? 13.716 32.633 9.600 1.00 30.99 211 ASP A C 1
ATOM 1677 O O . ASP A 1 211 ? 14.351 33.689 9.625 1.00 29.66 211 ASP A O 1
ATOM 1682 N N . SER A 1 212 ? 12.387 32.571 9.600 1.00 29.87 212 SER A N 1
ATOM 1683 C CA . SER A 1 212 ? 11.479 33.711 9.645 1.00 27.86 212 SER A CA 1
ATOM 1684 C C . SER A 1 212 ? 11.924 34.873 10.555 1.00 30.15 212 SER A C 1
ATOM 1685 O O . SER A 1 212 ? 12.130 36.001 10.084 1.00 29.54 212 SER A O 1
ATOM 1688 N N . ALA A 1 213 ? 12.097 34.612 11.847 1.00 31.29 213 ALA A N 1
ATOM 1689 C CA . ALA A 1 213 ? 12.507 35.667 12.770 1.00 30.38 213 ALA A CA 1
ATOM 1690 C C . ALA A 1 213 ? 13.904 36.198 12.446 1.00 34.02 213 ALA A C 1
ATOM 1691 O O . ALA A 1 213 ? 14.190 37.383 12.658 1.00 37.32 213 ALA A O 1
ATOM 1693 N N . GLU A 1 214 ? 14.776 35.336 11.926 1.00 35.77 214 GLU A N 1
ATOM 1694 C CA . GLU A 1 214 ? 16.129 35.771 11.590 1.00 36.06 214 GLU A CA 1
ATOM 1695 C C . GLU A 1 214 ? 16.116 36.748 10.410 1.00 34.51 214 GLU A C 1
ATOM 1696 O O . GLU A 1 214 ? 16.794 37.771 10.430 1.00 33.10 214 GLU A O 1
ATOM 1702 N N . ILE A 1 215 ? 15.334 36.413 9.389 1.00 33.28 215 ILE A N 1
ATOM 1703 C CA . ILE A 1 215 ? 15.204 37.234 8.192 1.00 31.76 215 ILE A CA 1
ATOM 1704 C C . ILE A 1 215 ? 14.638 38.609 8.578 1.00 34.47 215 ILE A C 1
ATOM 1705 O O . ILE A 1 215 ? 15.079 39.648 8.072 1.00 35.20 215 ILE A O 1
ATOM 1710 N N . HIS A 1 216 ? 13.677 38.595 9.497 1.00 33.77 216 HIS A N 1
ATOM 1711 C CA . HIS A 1 216 ? 13.030 39.801 9.982 1.00 31.09 216 HIS A CA 1
ATOM 1712 C C . HIS A 1 216 ? 14.051 40.715 10.639 1.00 33.85 216 HIS A C 1
ATOM 1713 O O . HIS A 1 216 ? 14.144 41.909 10.318 1.00 36.45 216 HIS A O 1
ATOM 1720 N N . MET A 1 217 ? 14.827 40.161 11.563 1.00 32.85 217 MET A N 1
ATOM 1721 C CA . MET A 1 217 ? 15.827 40.965 12.245 1.00 31.67 217 MET A CA 1
ATOM 1722 C C . MET A 1 217 ? 16.877 41.491 11.245 1.00 30.99 217 MET A C 1
ATOM 1723 O O . MET A 1 217 ? 17.393 42.589 11.430 1.00 34.07 217 MET A O 1
ATOM 1728 N N . ARG A 1 218 ? 17.170 40.739 10.181 1.00 29.41 218 ARG A N 1
ATOM 1729 C CA . ARG A 1 218 ? 18.148 41.199 9.191 1.00 30.98 218 ARG A CA 1
ATOM 1730 C C . ARG A 1 218 ? 17.611 42.383 8.399 1.00 30.29 218 ARG A C 1
ATOM 1731 O O . ARG A 1 218 ? 18.370 43.274 7.994 1.00 28.74 218 ARG A O 1
ATOM 1739 N N . LYS A 1 219 ? 16.306 42.390 8.153 1.00 29.83 219 LYS A N 1
ATOM 1740 C CA . LYS A 1 219 ? 15.725 43.485 7.390 1.00 31.17 219 LYS A CA 1
ATOM 1741 C C . LYS A 1 219 ? 15.783 44.713 8.287 1.00 32.02 219 LYS A C 1
ATOM 1742 O O . LYS A 1 219 ? 16.245 45.783 7.869 1.00 33.23 219 LYS A O 1
ATOM 1748 N N . LEU A 1 220 ? 15.331 44.545 9.529 1.00 31.01 220 LEU A N 1
ATOM 1749 C CA . LEU A 1 220 ? 15.361 45.628 10.510 1.00 30.02 220 LEU A CA 1
ATOM 1750 C C . LEU A 1 220 ? 16.755 46.257 10.590 1.00 29.61 220 LEU A C 1
ATOM 1751 O O . LEU A 1 220 ? 16.901 47.476 10.470 1.00 29.22 220 LEU A O 1
ATOM 1756 N N . ILE A 1 221 ? 17.773 45.422 10.794 1.00 28.27 221 ILE A N 1
ATOM 1757 C CA . ILE A 1 221 ? 19.142 45.907 10.884 1.00 29.53 221 ILE A CA 1
ATOM 1758 C C . ILE A 1 221 ? 19.632 46.475 9.542 1.00 31.98 221 ILE A C 1
ATOM 1759 O O . ILE A 1 221 ? 20.450 47.397 9.494 1.00 29.52 221 ILE A O 1
ATOM 1764 N N . GLU A 1 222 ? 19.119 45.926 8.450 1.00 33.15 222 GLU A N 1
ATOM 1765 C CA . GLU A 1 222 ? 19.493 46.412 7.141 1.00 33.77 222 GLU A CA 1
ATOM 1766 C C . GLU A 1 222 ? 18.946 47.836 7.005 1.00 35.65 222 GLU A C 1
ATOM 1767 O O . GLU A 1 222 ? 19.700 48.774 6.760 1.00 39.12 222 GLU A O 1
ATOM 1773 N N . LEU A 1 223 ? 17.642 48.017 7.182 1.00 35.65 223 LEU A N 1
ATOM 1774 C CA . LEU A 1 223 ? 17.062 49.361 7.057 1.00 34.38 223 LEU A CA 1
ATOM 1775 C C . LEU A 1 223 ? 17.606 50.332 8.087 1.00 34.16 223 LEU A C 1
ATOM 1776 O O . LEU A 1 223 ? 17.736 51.525 7.822 1.00 35.76 223 LEU A O 1
ATOM 1781 N N . ALA A 1 224 ? 17.922 49.805 9.263 1.00 35.94 224 ALA A N 1
ATOM 1782 C CA . ALA A 1 224 ? 18.437 50.609 10.363 1.00 36.42 224 ALA A CA 1
ATOM 1783 C C . ALA A 1 224 ? 19.856 51.113 10.112 1.00 36.50 224 ALA A C 1
ATOM 1784 O O . ALA A 1 224 ? 20.283 52.102 10.697 1.00 34.91 224 ALA A O 1
ATOM 1786 N N . SER A 1 225 ? 20.579 50.429 9.237 1.00 39.39 225 SER A N 1
ATOM 1787 C CA . SER A 1 225 ? 21.950 50.797 8.936 1.00 44.11 225 SER A CA 1
ATOM 1788 C C . SER A 1 225 ? 22.031 51.849 7.851 1.00 46.68 225 SER A C 1
ATOM 1789 O O . SER A 1 225 ? 23.056 52.510 7.685 1.00 46.64 225 SER A O 1
ATOM 1792 N N . GLU A 1 226 ? 20.935 51.997 7.116 1.00 52.41 226 GLU A N 1
ATOM 1793 C CA . GLU A 1 226 ? 20.838 52.982 6.045 1.00 56.12 226 GLU A CA 1
ATOM 1794 C C . GLU A 1 226 ? 20.954 54.385 6.625 1.00 56.26 226 GLU A C 1
ATOM 1795 O O . GLU A 1 226 ? 21.790 55.156 6.109 1.00 56.26 226 GLU A O 1
ATOM 1802 N N . MET B 1 1 ? 1.385 46.979 36.078 1.00 59.07 1 MET B N 1
ATOM 1803 C CA . MET B 1 1 ? 1.895 47.670 37.299 1.00 59.21 1 MET B CA 1
ATOM 1804 C C . MET B 1 1 ? 3.021 48.647 36.944 1.00 56.90 1 MET B C 1
ATOM 1805 O O . MET B 1 1 ? 3.004 49.229 35.852 1.00 57.58 1 MET B O 1
ATOM 1807 N N . LYS B 1 2 ? 3.983 48.840 37.856 1.00 52.99 2 LYS B N 1
ATOM 1808 C CA . LYS B 1 2 ? 5.111 49.756 37.613 1.00 47.96 2 LYS B CA 1
ATOM 1809 C C . LYS B 1 2 ? 5.966 49.214 36.473 1.00 42.98 2 LYS B C 1
ATOM 1810 O O . LYS B 1 2 ? 6.588 48.159 36.593 1.00 39.36 2 LYS B O 1
ATOM 1812 N N . LYS B 1 3 ? 5.982 49.935 35.361 1.00 39.82 3 LYS B N 1
ATOM 1813 C CA . LYS B 1 3 ? 6.747 49.502 34.204 1.00 38.80 3 LYS B CA 1
ATOM 1814 C C . LYS B 1 3 ? 8.242 49.471 34.498 1.00 36.47 3 LYS B C 1
ATOM 1815 O O . LYS B 1 3 ? 8.798 50.411 35.076 1.00 36.87 3 LYS B O 1
ATOM 1821 N N . ILE B 1 4 ? 8.880 48.370 34.111 1.00 32.41 4 ILE B N 1
ATOM 1822 C CA . ILE B 1 4 ? 10.309 48.175 34.334 1.00 30.56 4 ILE B CA 1
ATOM 1823 C C . ILE B 1 4 ? 11.180 48.647 33.165 1.00 29.36 4 ILE B C 1
ATOM 1824 O O . ILE B 1 4 ? 10.907 48.359 31.999 1.00 27.36 4 ILE B O 1
ATOM 1829 N N . GLY B 1 5 ? 12.236 49.373 33.509 1.00 27.62 5 GLY B N 1
ATOM 1830 C CA . GLY B 1 5 ? 13.163 49.874 32.517 1.00 27.24 5 GLY B CA 1
ATOM 1831 C C . GLY B 1 5 ? 14.541 49.291 32.734 1.00 27.45 5 GLY B C 1
ATOM 1832 O O . GLY B 1 5 ? 15.055 49.269 33.857 1.00 28.11 5 GLY B O 1
ATOM 1833 N N . ILE B 1 6 ? 15.138 48.808 31.653 1.00 27.34 6 ILE B N 1
ATOM 1834 C CA . ILE B 1 6 ? 16.460 48.218 31.726 1.00 28.55 6 ILE B CA 1
ATOM 1835 C C . ILE B 1 6 ? 17.411 48.797 30.684 1.00 30.01 6 ILE B C 1
ATOM 1836 O O . ILE B 1 6 ? 17.152 48.762 29.476 1.00 28.93 6 ILE B O 1
ATOM 1841 N N . ILE B 1 7 ? 18.503 49.369 31.179 1.00 29.44 7 ILE B N 1
ATOM 1842 C CA . ILE B 1 7 ? 19.519 49.927 30.309 1.00 29.61 7 ILE B CA 1
ATOM 1843 C C . ILE B 1 7 ? 20.425 48.750 29.986 1.00 29.26 7 ILE B C 1
ATOM 1844 O O . ILE B 1 7 ? 21.097 48.203 30.871 1.00 27.17 7 ILE B O 1
ATOM 1849 N N . GLY B 1 8 ? 20.409 48.354 28.714 1.00 28.79 8 GLY B N 1
ATOM 1850 C CA . GLY B 1 8 ? 21.195 47.219 28.278 1.00 29.33 8 GLY B CA 1
ATOM 1851 C C . GLY B 1 8 ? 22.181 47.497 27.166 1.00 30.59 8 GLY B C 1
ATOM 1852 O O . GLY B 1 8 ? 22.564 48.643 26.939 1.00 28.35 8 GLY B O 1
ATOM 1853 N N . GLY B 1 9 ? 22.595 46.437 26.472 1.00 31.21 9 GLY B N 1
ATOM 1854 C CA . GLY B 1 9 ? 23.560 46.585 25.398 1.00 33.08 9 GLY B CA 1
ATOM 1855 C C . GLY B 1 9 ? 24.973 46.636 25.947 1.00 34.04 9 GLY B C 1
ATOM 1856 O O . GLY B 1 9 ? 25.943 46.619 25.180 1.00 35.86 9 GLY B O 1
ATOM 1857 N N . THR B 1 10 ? 25.076 46.732 27.276 1.00 35.10 10 THR B N 1
ATOM 1858 C CA . THR B 1 10 ? 26.357 46.755 27.987 1.00 39.05 10 THR B CA 1
ATOM 1859 C C . THR B 1 10 ? 26.761 45.315 27.936 1.00 38.80 10 THR B C 1
ATOM 1860 O O . THR B 1 10 ? 27.039 44.670 28.942 1.00 38.51 10 THR B O 1
ATOM 1864 N N . THR B 1 11 ? 26.752 44.845 26.707 1.00 41.63 11 THR B N 1
ATOM 1865 C CA . THR B 1 11 ? 27.038 43.499 26.327 1.00 38.96 11 THR B CA 1
ATOM 1866 C C . THR B 1 11 ? 25.676 42.891 26.195 1.00 37.93 11 THR B C 1
ATOM 1867 O O . THR B 1 11 ? 24.973 42.644 27.175 1.00 41.84 11 THR B O 1
ATOM 1871 N N . PRO B 1 12 ? 25.239 42.750 24.945 1.00 36.22 12 PRO B N 1
ATOM 1872 C CA . PRO B 1 12 ? 23.934 42.165 24.690 1.00 35.97 12 PRO B CA 1
ATOM 1873 C C . PRO B 1 12 ? 23.871 40.811 25.372 1.00 35.43 12 PRO B C 1
ATOM 1874 O O . PRO B 1 12 ? 22.814 40.411 25.846 1.00 38.55 12 PRO B O 1
ATOM 1878 N N . GLU B 1 13 ? 25.003 40.110 25.437 1.00 36.52 13 GLU B N 1
ATOM 1879 C CA . GLU B 1 13 ? 25.031 38.793 26.081 1.00 38.67 13 GLU B CA 1
ATOM 1880 C C . GLU B 1 13 ? 24.444 38.893 27.471 1.00 36.24 13 GLU B C 1
ATOM 1881 O O . GLU B 1 13 ? 23.606 38.083 27.872 1.00 35.00 13 GLU B O 1
ATOM 1887 N N . SER B 1 14 ? 24.890 39.906 28.198 1.00 33.35 14 SER B N 1
ATOM 1888 C CA . SER B 1 14 ? 24.409 40.127 29.546 1.00 34.39 14 SER B CA 1
ATOM 1889 C C . SER B 1 14 ? 22.929 40.517 29.577 1.00 34.40 14 SER B C 1
ATOM 1890 O O . SER B 1 14 ? 22.207 40.152 30.503 1.00 36.99 14 SER B O 1
ATOM 1893 N N . THR B 1 15 ? 22.481 41.256 28.568 1.00 31.61 15 THR B N 1
ATOM 1894 C CA . THR B 1 15 ? 21.094 41.684 28.504 1.00 30.67 15 THR B CA 1
ATOM 1895 C C . THR B 1 15 ? 20.199 40.487 28.198 1.00 33.63 15 THR B C 1
ATOM 1896 O O . THR B 1 15 ? 19.059 40.402 28.676 1.00 34.69 15 THR B O 1
ATOM 1900 N N . LEU B 1 16 ? 20.722 39.557 27.403 1.00 33.22 16 LEU B N 1
ATOM 1901 C CA . LEU B 1 16 ? 19.986 38.348 27.031 1.00 30.03 16 LEU B CA 1
ATOM 1902 C C . LEU B 1 16 ? 19.728 37.510 28.286 1.00 31.18 16 LEU B C 1
ATOM 1903 O O . LEU B 1 16 ? 18.675 36.899 28.432 1.00 31.99 16 LEU B O 1
ATOM 1908 N N . TYR B 1 17 ? 20.700 37.484 29.190 1.00 32.45 17 TYR B N 1
ATOM 1909 C CA . TYR B 1 17 ? 20.568 36.703 30.410 1.00 35.43 17 TYR B CA 1
ATOM 1910 C C . TYR B 1 17 ? 19.475 37.302 31.285 1.00 36.65 17 TYR B C 1
ATOM 1911 O O . TYR B 1 17 ? 18.601 36.589 31.796 1.00 37.62 17 TYR B O 1
ATOM 1920 N N . TYR B 1 18 ? 19.528 38.621 31.453 1.00 35.42 18 TYR B N 1
ATOM 1921 C CA . TYR B 1 18 ? 18.538 39.336 32.251 1.00 32.84 18 TYR B CA 1
ATOM 1922 C C . TYR B 1 18 ? 17.132 39.057 31.747 1.00 32.19 18 TYR B C 1
ATOM 1923 O O . TYR B 1 18 ? 16.239 38.735 32.532 1.00 33.92 18 TYR B O 1
ATOM 1932 N N . TYR B 1 19 ? 16.929 39.186 30.439 1.00 30.16 19 TYR B N 1
ATOM 1933 C CA . TYR B 1 19 ? 15.609 38.930 29.873 1.00 30.84 19 TYR B CA 1
ATOM 1934 C C . TYR B 1 19 ? 15.226 37.458 29.986 1.00 32.24 19 TYR B C 1
ATOM 1935 O O . TYR B 1 19 ? 14.043 37.115 30.015 1.00 30.56 19 TYR B O 1
ATOM 1944 N N . LYS B 1 20 ? 16.222 36.582 30.046 1.00 33.36 20 LYS B N 1
ATOM 1945 C CA . LYS B 1 20 ? 15.919 35.171 30.174 1.00 38.33 20 LYS B CA 1
ATOM 1946 C C . LYS B 1 20 ? 15.422 34.925 31.597 1.00 38.90 20 LYS B C 1
ATOM 1947 O O . LYS B 1 20 ? 14.413 34.239 31.798 1.00 38.70 20 LYS B O 1
ATOM 1953 N N . LYS B 1 21 ? 16.118 35.495 32.582 1.00 37.41 21 LYS B N 1
ATOM 1954 C CA . LYS B 1 21 ? 15.705 35.346 33.976 1.00 37.89 21 LYS B CA 1
ATOM 1955 C C . LYS B 1 21 ? 14.331 35.975 34.167 1.00 39.24 21 LYS B C 1
ATOM 1956 O O . LYS B 1 21 ? 13.458 35.408 34.827 1.00 40.45 21 LYS B O 1
ATOM 1962 N N . TYR B 1 22 ? 14.143 37.151 33.579 1.00 40.01 22 TYR B N 1
ATOM 1963 C CA . TYR B 1 22 ? 12.864 37.851 33.634 1.00 39.06 22 TYR B CA 1
ATOM 1964 C C . TYR B 1 22 ? 11.762 36.831 33.331 1.00 37.60 22 TYR B C 1
ATOM 1965 O O . TYR B 1 22 ? 10.806 36.695 34.090 1.00 37.39 22 TYR B O 1
ATOM 1974 N N . ILE B 1 23 ? 11.918 36.107 32.225 1.00 38.34 23 ILE B N 1
ATOM 1975 C CA . ILE B 1 23 ? 10.947 35.096 31.810 1.00 39.05 23 ILE B CA 1
ATOM 1976 C C . ILE B 1 23 ? 10.821 33.995 32.852 1.00 40.80 23 ILE B C 1
ATOM 1977 O O . ILE B 1 23 ? 9.721 33.678 33.300 1.00 40.39 23 ILE B O 1
ATOM 1982 N N . GLU B 1 24 ? 11.958 33.419 33.229 1.00 41.94 24 GLU B N 1
ATOM 1983 C CA . GLU B 1 24 ? 12.014 32.361 34.231 1.00 44.00 24 GLU B CA 1
ATOM 1984 C C . GLU B 1 24 ? 11.315 32.744 35.525 1.00 44.89 24 GLU B C 1
ATOM 1985 O O . GLU B 1 24 ? 10.446 32.020 36.001 1.00 48.12 24 GLU B O 1
ATOM 1991 N N . ILE B 1 25 ? 11.723 33.875 36.097 1.00 43.84 25 ILE B N 1
ATOM 1992 C CA . ILE B 1 25 ? 11.158 34.372 37.344 1.00 44.84 25 ILE B CA 1
ATOM 1993 C C . ILE B 1 25 ? 9.655 34.628 37.210 1.00 45.91 25 ILE B C 1
ATOM 1994 O O . ILE B 1 25 ? 8.867 34.188 38.046 1.00 47.05 25 ILE B O 1
ATOM 1999 N N . SER B 1 26 ? 9.256 35.326 36.155 1.00 47.40 26 SER B N 1
ATOM 2000 C CA . SER B 1 26 ? 7.842 35.619 35.945 1.00 48.37 26 SER B CA 1
ATOM 2001 C C . SER B 1 26 ? 6.990 34.349 35.937 1.00 48.63 26 SER B C 1
ATOM 2002 O O . SER B 1 26 ? 5.875 34.340 36.460 1.00 48.83 26 SER B O 1
ATOM 2005 N N . ARG B 1 27 ? 7.522 33.282 35.345 1.00 50.27 27 ARG B N 1
ATOM 2006 C CA . ARG B 1 27 ? 6.817 31.999 35.268 1.00 51.92 27 ARG B CA 1
ATOM 2007 C C . ARG B 1 27 ? 6.707 31.328 36.638 1.00 52.99 27 ARG B C 1
ATOM 2008 O O . ARG B 1 27 ? 5.783 30.545 36.881 1.00 53.19 27 ARG B O 1
ATOM 2016 N N . GLU B 1 28 ? 7.653 31.644 37.523 1.00 50.59 28 GLU B N 1
ATOM 2017 C CA . GLU B 1 28 ? 7.694 31.085 38.865 1.00 50.69 28 GLU B CA 1
ATOM 2018 C C . GLU B 1 28 ? 6.768 31.809 39.825 1.00 50.89 28 GLU B C 1
ATOM 2019 O O . GLU B 1 28 ? 6.074 31.179 40.624 1.00 52.59 28 GLU B O 1
ATOM 2021 N N . LYS B 1 29 ? 6.751 33.134 39.725 1.00 51.89 29 LYS B N 1
ATOM 2022 C CA . LYS B 1 29 ? 5.946 33.979 40.603 1.00 51.89 29 LYS B CA 1
ATOM 2023 C C . LYS B 1 29 ? 4.493 34.215 40.196 1.00 52.22 29 LYS B C 1
ATOM 2024 O O . LYS B 1 29 ? 3.613 34.235 41.055 1.00 53.15 29 LYS B O 1
ATOM 2026 N N . PHE B 1 30 ? 4.232 34.399 38.905 1.00 53.64 30 PHE B N 1
ATOM 2027 C CA . PHE B 1 30 ? 2.864 34.665 38.460 1.00 55.99 30 PHE B CA 1
ATOM 2028 C C . PHE B 1 30 ? 2.207 33.535 37.661 1.00 58.96 30 PHE B C 1
ATOM 2029 O O . PHE B 1 30 ? 2.819 32.497 37.384 1.00 57.83 30 PHE B O 1
ATOM 2037 N N . GLU B 1 31 ? 0.943 33.758 37.302 1.00 61.30 31 GLU B N 1
ATOM 2038 C CA . GLU B 1 31 ? 0.163 32.800 36.530 1.00 63.04 31 GLU B CA 1
ATOM 2039 C C . GLU B 1 31 ? 0.699 32.717 35.101 1.00 64.63 31 GLU B C 1
ATOM 2040 O O . GLU B 1 31 ? 1.482 33.572 34.665 1.00 64.22 31 GLU B O 1
ATOM 2046 N N . LYS B 1 32 ? 0.274 31.685 34.376 1.00 63.38 32 LYS B N 1
ATOM 2047 C CA . LYS B 1 32 ? 0.710 31.478 32.996 1.00 61.66 32 LYS B CA 1
ATOM 2048 C C . LYS B 1 32 ? 0.449 32.695 32.104 1.00 59.18 32 LYS B C 1
ATOM 2049 O O . LYS B 1 32 ? -0.521 33.429 32.303 1.00 57.82 32 LYS B O 1
ATOM 2051 N N . TYR B 1 33 ? 1.339 32.900 31.135 1.00 57.92 33 TYR B N 1
ATOM 2052 C CA . TYR B 1 33 ? 1.246 33.994 30.173 1.00 56.56 33 TYR B CA 1
ATOM 2053 C C . TYR B 1 33 ? 1.488 35.378 30.763 1.00 53.59 33 TYR B C 1
ATOM 2054 O O . TYR B 1 33 ? 1.684 36.340 30.022 1.00 54.96 33 TYR B O 1
ATOM 2063 N N . PHE B 1 34 ? 1.482 35.476 32.089 1.00 50.93 34 PHE B N 1
ATOM 2064 C CA . PHE B 1 34 ? 1.687 36.752 32.766 1.00 48.36 34 PHE B CA 1
ATOM 2065 C C . PHE B 1 34 ? 3.144 37.180 32.878 1.00 46.59 34 PHE B C 1
ATOM 2066 O O . PHE B 1 34 ? 3.985 36.435 33.392 1.00 45.86 34 PHE B O 1
ATOM 2074 N N . TYR B 1 35 ? 3.422 38.396 32.413 1.00 43.60 35 TYR B N 1
ATOM 2075 C CA . TYR B 1 35 ? 4.764 38.973 32.460 1.00 43.52 35 TYR B CA 1
ATOM 2076 C C . TYR B 1 35 ? 4.684 40.492 32.626 1.00 43.21 35 TYR B C 1
ATOM 2077 O O . TYR B 1 35 ? 4.191 41.199 31.741 1.00 43.15 35 TYR B O 1
ATOM 2086 N N . PRO B 1 36 ? 5.185 41.019 33.753 1.00 42.10 36 PRO B N 1
ATOM 2087 C CA . PRO B 1 36 ? 5.149 42.466 33.996 1.00 41.71 36 PRO B CA 1
ATOM 2088 C C . PRO B 1 36 ? 5.860 43.244 32.899 1.00 40.43 36 PRO B C 1
ATOM 2089 O O . PRO B 1 36 ? 6.953 42.869 32.479 1.00 38.84 36 PRO B O 1
ATOM 2093 N N . GLU B 1 37 ? 5.224 44.317 32.433 1.00 40.60 37 GLU B N 1
ATOM 2094 C CA . GLU B 1 37 ? 5.786 45.153 31.377 1.00 39.10 37 GLU B CA 1
ATOM 2095 C C . GLU B 1 37 ? 7.239 45.518 31.630 1.00 38.34 37 GLU B C 1
ATOM 2096 O O . GLU B 1 37 ? 7.620 45.946 32.725 1.00 36.97 37 GLU B O 1
ATOM 2102 N N . LEU B 1 38 ? 8.039 45.364 30.585 1.00 36.80 38 LEU B N 1
ATOM 2103 C CA . LEU B 1 38 ? 9.460 45.622 30.658 1.00 35.09 38 LEU B CA 1
ATOM 2104 C C . LEU B 1 38 ? 9.912 46.311 29.379 1.00 34.35 38 LEU B C 1
ATOM 2105 O O . LEU B 1 38 ? 9.613 45.852 28.275 1.00 34.36 38 LEU B O 1
ATOM 2110 N N . ILE B 1 39 ? 10.638 47.409 29.539 1.00 32.88 39 ILE B N 1
ATOM 2111 C CA . ILE B 1 39 ? 11.166 48.154 28.411 1.00 30.60 39 ILE B CA 1
ATOM 2112 C C . ILE B 1 39 ? 12.687 47.964 28.456 1.00 31.67 39 ILE B C 1
ATOM 2113 O O . ILE B 1 39 ? 13.290 48.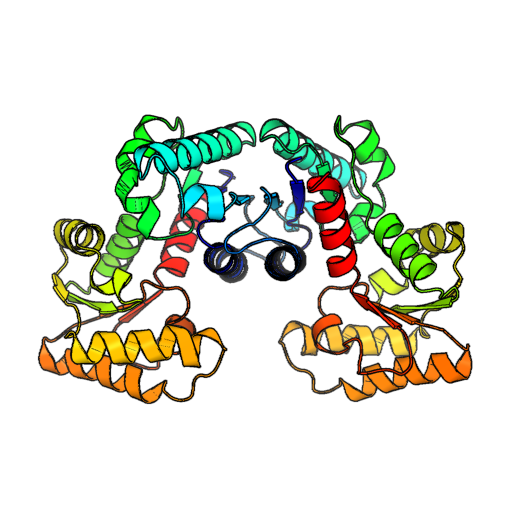112 29.513 1.00 31.01 39 ILE B O 1
ATOM 2118 N N . ILE B 1 40 ? 13.300 47.617 27.323 1.00 32.15 40 ILE B N 1
ATOM 2119 C CA . ILE B 1 40 ? 14.753 47.413 27.261 1.00 32.03 40 ILE B CA 1
ATOM 2120 C C . ILE B 1 40 ? 15.432 48.332 26.246 1.00 32.66 40 ILE B C 1
ATOM 2121 O O . ILE B 1 40 ? 15.119 48.283 25.051 1.00 33.45 40 ILE B O 1
ATOM 2126 N N . TYR B 1 41 ? 16.361 49.161 26.714 1.00 30.51 41 TYR B N 1
ATOM 2127 C CA . TYR B 1 41 ? 17.108 50.034 25.809 1.00 31.05 41 TYR B CA 1
ATOM 2128 C C . TYR B 1 41 ? 18.495 49.410 25.610 1.00 30.56 41 TYR B C 1
ATOM 2129 O O . TYR B 1 41 ? 19.320 49.399 26.529 1.00 29.60 41 TYR B O 1
ATOM 2138 N N . SER B 1 42 ? 18.753 48.896 24.412 1.00 27.63 42 SER B N 1
ATOM 2139 C CA . SER B 1 42 ? 20.038 48.261 24.132 1.00 29.11 42 SER B CA 1
ATOM 2140 C C . SER B 1 42 ? 20.933 49.228 23.373 1.00 28.58 42 SER B C 1
ATOM 2141 O O . SER B 1 42 ? 20.721 49.488 22.187 1.00 25.22 42 SER B O 1
ATOM 2144 N N . ILE B 1 43 ? 21.933 49.762 24.068 1.00 31.76 43 ILE B N 1
ATOM 2145 C CA . ILE B 1 43 ? 22.862 50.729 23.474 1.00 33.96 43 ILE B CA 1
ATOM 2146 C C . ILE B 1 43 ? 23.915 50.079 22.570 1.00 33.74 43 ILE B C 1
ATOM 2147 O O . ILE B 1 43 ? 24.140 48.874 22.630 1.00 32.99 43 ILE B O 1
ATOM 2152 N N . ASN B 1 44 ? 24.551 50.900 21.739 1.00 33.05 44 ASN B N 1
ATOM 2153 C CA . ASN B 1 44 ? 25.606 50.446 20.838 1.00 33.60 44 ASN B CA 1
ATOM 2154 C C . ASN B 1 44 ? 26.851 50.290 21.698 1.00 35.57 44 ASN B C 1
ATOM 2155 O O . ASN B 1 44 ? 27.524 51.280 22.012 1.00 35.16 44 ASN B O 1
ATOM 2160 N N . PHE B 1 45 ? 27.148 49.050 22.077 1.00 36.68 45 PHE B N 1
ATOM 2161 C CA . PHE B 1 45 ? 28.291 48.745 22.938 1.00 37.61 45 PHE B CA 1
ATOM 2162 C C . PHE B 1 45 ? 29.612 49.383 22.529 1.00 38.58 45 PHE B C 1
ATOM 2163 O O . PHE B 1 45 ? 30.377 49.805 23.391 1.00 39.68 45 PHE B O 1
ATOM 2171 N N . LYS B 1 46 ? 29.882 49.453 21.227 1.00 38.80 46 LYS B N 1
ATOM 2172 C CA . LYS B 1 46 ? 31.125 50.045 20.752 1.00 39.91 46 LYS B CA 1
ATOM 2173 C C . LYS B 1 46 ? 31.262 51.518 21.148 1.00 40.37 46 LYS B C 1
ATOM 2174 O O . LYS B 1 46 ? 32.350 51.976 21.489 1.00 42.63 46 LYS B O 1
ATOM 2180 N N . GLU B 1 47 ? 30.166 52.264 21.098 1.00 41.32 47 GLU B N 1
ATOM 2181 C CA . GLU B 1 47 ? 30.210 53.669 21.477 1.00 44.54 47 GLU B CA 1
ATOM 2182 C C . GLU B 1 47 ? 30.424 53.800 22.989 1.00 44.29 47 GLU B C 1
ATOM 2183 O O . GLU B 1 47 ? 30.945 54.806 23.471 1.00 44.74 47 GLU B O 1
ATOM 2189 N N . PHE B 1 48 ? 30.019 52.774 23.730 1.00 42.17 48 PHE B N 1
ATOM 2190 C CA . PHE B 1 48 ? 30.159 52.751 25.179 1.00 42.05 48 PHE B CA 1
ATOM 2191 C C . PHE B 1 48 ? 31.544 52.272 25.568 1.00 42.24 48 PHE B C 1
ATOM 2192 O O . PHE B 1 48 ? 32.316 52.997 26.181 1.00 44.88 48 PHE B O 1
ATOM 2200 N N . PHE B 1 49 ? 31.838 51.032 25.200 1.00 43.66 49 PHE B N 1
ATOM 2201 C CA . PHE B 1 49 ? 33.105 50.387 25.516 1.00 45.73 49 PHE B CA 1
ATOM 2202 C C . PHE B 1 49 ? 34.349 51.166 25.085 1.00 44.93 49 PHE B C 1
ATOM 2203 O O . PHE B 1 49 ? 35.277 51.323 25.870 1.00 44.91 49 PHE B O 1
ATOM 2211 N N . GLN B 1 50 ? 34.368 51.640 23.842 1.00 44.74 50 GLN B N 1
ATOM 2212 C CA . GLN B 1 50 ? 35.504 52.399 23.326 1.00 43.99 50 GLN B CA 1
ATOM 2213 C C . GLN B 1 50 ? 35.089 53.857 23.176 1.00 44.73 50 GLN B C 1
ATOM 2214 O O . GLN B 1 50 ? 35.114 54.406 22.070 1.00 43.65 50 GLN B O 1
ATOM 2220 N N . ASN B 1 51 ? 34.682 54.480 24.279 1.00 43.56 51 ASN B N 1
ATOM 2221 C CA . ASN B 1 51 ? 34.273 55.878 24.236 1.00 40.25 51 ASN B CA 1
ATOM 2222 C C . ASN B 1 51 ? 35.507 56.757 24.367 1.00 37.55 51 ASN B C 1
ATOM 2223 O O . ASN B 1 51 ? 36.303 56.600 25.284 1.00 38.37 51 ASN B O 1
ATOM 2228 N N . PRO B 1 52 ? 35.696 57.680 23.426 1.00 36.66 52 PRO B N 1
ATOM 2229 C CA . PRO B 1 52 ? 36.865 58.554 23.501 1.00 38.61 52 PRO B CA 1
ATOM 2230 C C . PRO B 1 52 ? 36.852 59.512 24.699 1.00 39.36 52 PRO B C 1
ATOM 2231 O O . PRO B 1 52 ? 37.887 60.063 25.054 1.00 40.27 52 PRO B O 1
ATOM 2235 N N . GLU B 1 53 ? 35.692 59.705 25.322 1.00 37.57 53 GLU B N 1
ATOM 2236 C CA . GLU B 1 53 ? 35.613 60.597 26.467 1.00 37.70 53 GLU B CA 1
ATOM 2237 C C . GLU B 1 53 ? 35.614 59.804 27.763 1.00 36.25 53 GLU B C 1
ATOM 2238 O O . GLU B 1 53 ? 35.288 60.332 28.824 1.00 36.99 53 GLU B O 1
ATOM 2244 N N . GLY B 1 54 ? 35.978 58.532 27.677 1.00 32.42 54 GLY B N 1
ATOM 2245 C CA . GLY B 1 54 ? 36.008 57.701 28.868 1.00 33.68 54 GLY B CA 1
ATOM 2246 C C . GLY B 1 54 ? 34.679 57.612 29.599 1.00 33.34 54 GLY B C 1
ATOM 2247 O O . GLY B 1 54 ? 33.620 57.577 28.966 1.00 32.14 54 GLY B O 1
ATOM 2248 N N . TRP B 1 55 ? 34.731 57.571 30.931 1.00 31.84 55 TRP B N 1
ATOM 2249 C CA . TRP B 1 55 ? 33.518 57.475 31.736 1.00 34.31 55 TRP B CA 1
ATOM 2250 C C . TRP B 1 55 ? 32.628 58.704 31.579 1.00 36.09 55 TRP B C 1
ATOM 2251 O O . TRP B 1 55 ? 31.405 58.614 31.698 1.00 38.15 55 TRP B O 1
ATOM 2262 N N . GLU B 1 56 ? 33.241 59.850 31.306 1.00 34.87 56 GLU B N 1
ATOM 2263 C CA . GLU B 1 56 ? 32.482 61.065 31.104 1.00 34.74 56 GLU B CA 1
ATOM 2264 C C . GLU B 1 56 ? 31.508 60.776 29.973 1.00 35.64 56 GLU B C 1
ATOM 2265 O O . GLU B 1 56 ? 30.338 61.145 30.036 1.00 38.24 56 GLU B O 1
ATOM 2271 N N . GLY B 1 57 ? 32.001 60.095 28.941 1.00 35.26 57 GLY B N 1
ATOM 2272 C CA . GLY B 1 57 ? 31.167 59.756 27.804 1.00 34.37 57 GLY B CA 1
ATOM 2273 C C . GLY B 1 57 ? 30.165 58.658 28.113 1.00 34.47 57 GLY B C 1
ATOM 2274 O O . GLY B 1 57 ? 29.006 58.743 27.712 1.00 36.96 57 GLY B O 1
ATOM 2275 N N . ARG B 1 58 ? 30.604 57.625 28.822 1.00 31.22 58 ARG B N 1
ATOM 2276 C CA . ARG B 1 58 ? 29.707 56.536 29.157 1.00 33.43 58 ARG B CA 1
ATOM 2277 C C . ARG B 1 58 ? 28.521 57.051 29.958 1.00 35.16 58 ARG B C 1
ATOM 2278 O O . ARG B 1 58 ? 27.380 56.667 29.701 1.00 37.17 58 ARG B O 1
ATOM 2286 N N . LYS B 1 59 ? 28.777 57.917 30.932 1.00 33.95 59 LYS B N 1
ATOM 2287 C CA . LYS B 1 59 ? 27.681 58.443 31.725 1.00 33.15 59 LYS B CA 1
ATOM 2288 C C . LYS B 1 59 ? 26.644 59.112 30.836 1.00 34.61 59 LYS B C 1
ATOM 2289 O O . LYS B 1 59 ? 25.444 58.957 31.062 1.00 36.02 59 LYS B O 1
ATOM 2295 N N . LYS B 1 60 ? 27.090 59.849 29.822 1.00 33.47 60 LYS B N 1
ATOM 2296 C CA . LYS B 1 60 ? 26.151 60.515 28.928 1.00 36.91 60 LYS B CA 1
ATOM 2297 C C . LYS B 1 60 ? 25.215 59.515 28.246 1.00 35.70 60 LYS B C 1
ATOM 2298 O O . LYS B 1 60 ? 23.997 59.734 28.175 1.00 32.45 60 LYS B O 1
ATOM 2304 N N . ILE B 1 61 ? 25.803 58.421 27.758 1.00 36.03 61 ILE B N 1
ATOM 2305 C CA . ILE B 1 61 ? 25.092 57.340 27.065 1.00 32.57 61 ILE B CA 1
ATOM 2306 C C . ILE B 1 61 ? 24.099 56.649 28.009 1.00 33.45 61 ILE B C 1
ATOM 2307 O O . ILE B 1 61 ? 22.951 56.376 27.624 1.00 37.20 61 ILE B O 1
ATOM 2312 N N . LEU B 1 62 ? 24.528 56.382 29.243 1.00 30.83 62 LEU B N 1
ATOM 2313 C CA . LEU B 1 62 ? 23.656 55.726 30.227 1.00 30.20 62 LEU B CA 1
ATOM 2314 C C . LEU B 1 62 ? 22.482 56.622 30.640 1.00 30.81 62 LEU B C 1
ATOM 2315 O O . LEU B 1 62 ? 21.338 56.163 30.744 1.00 30.58 62 LEU B O 1
ATOM 2320 N N . ILE B 1 63 ? 22.774 57.898 30.867 1.00 30.72 63 ILE B N 1
ATOM 2321 C CA . ILE B 1 63 ? 21.757 58.868 31.253 1.00 31.21 63 ILE B CA 1
ATOM 2322 C C . ILE B 1 63 ? 20.747 59.072 30.112 1.00 32.63 63 ILE B C 1
ATOM 2323 O O . ILE B 1 63 ? 19.541 59.209 30.348 1.00 32.46 63 ILE B O 1
ATOM 2328 N N . ASN B 1 64 ? 21.239 59.074 28.875 1.00 29.56 64 ASN B N 1
ATOM 2329 C CA . ASN B 1 64 ? 20.359 59.259 27.730 1.00 29.57 64 ASN B CA 1
ATOM 2330 C C . ASN B 1 64 ? 19.441 58.046 27.556 1.00 29.18 64 ASN B C 1
ATOM 2331 O O . ASN B 1 64 ? 18.243 58.189 27.259 1.00 28.71 64 ASN B O 1
ATOM 2333 N N . ALA B 1 65 ? 20.003 56.855 27.744 1.00 28.60 65 ALA B N 1
ATOM 2334 C CA . ALA B 1 65 ? 19.225 55.622 27.628 1.00 28.15 65 ALA B CA 1
ATOM 2335 C C . ALA B 1 65 ? 18.199 55.596 28.759 1.00 29.56 65 ALA B C 1
ATOM 2336 O O . ALA B 1 65 ? 17.095 55.055 28.605 1.00 30.69 65 ALA B O 1
ATOM 2338 N N . ALA B 1 66 ? 18.557 56.181 29.901 1.00 27.66 66 ALA B N 1
ATOM 2339 C CA . ALA B 1 66 ? 17.614 56.211 31.001 1.00 29.51 66 ALA B CA 1
ATOM 2340 C C . ALA B 1 66 ? 16.488 57.171 30.633 1.00 29.95 66 ALA B C 1
ATOM 2341 O O . ALA B 1 66 ? 15.311 56.824 30.756 1.00 27.65 66 ALA B O 1
ATOM 2343 N N . LYS B 1 67 ? 16.826 58.368 30.155 1.00 32.16 67 LYS B N 1
ATOM 2344 C CA . LYS B 1 67 ? 15.765 59.308 29.788 1.00 34.21 67 LYS B CA 1
ATOM 2345 C C . LYS B 1 67 ? 14.857 58.729 28.699 1.00 32.84 67 LYS B C 1
ATOM 2346 O O . LYS B 1 67 ? 13.665 59.020 28.656 1.00 35.71 67 LYS B O 1
ATOM 2352 N N . ALA B 1 68 ? 15.410 57.902 27.822 1.00 33.25 68 ALA B N 1
ATOM 2353 C CA . ALA B 1 68 ? 14.598 57.302 26.773 1.00 32.95 68 ALA B CA 1
ATOM 2354 C C . ALA B 1 68 ? 13.562 56.387 27.419 1.00 32.51 68 ALA B C 1
ATOM 2355 O O . ALA B 1 68 ? 12.380 56.460 27.093 1.00 35.69 68 ALA B O 1
ATOM 2357 N N . LEU B 1 69 ? 14.006 55.528 28.334 1.00 31.34 69 LEU B N 1
ATOM 2358 C CA . LEU B 1 69 ? 13.105 54.603 29.026 1.00 29.41 69 LEU B CA 1
ATOM 2359 C C . LEU B 1 69 ? 12.035 55.386 29.787 1.00 31.21 69 LEU B C 1
ATOM 2360 O O . LEU B 1 69 ? 10.861 55.006 29.786 1.00 30.68 69 LEU B O 1
ATOM 2365 N N . GLU B 1 70 ? 12.437 56.485 30.430 1.00 33.27 70 GLU B N 1
ATOM 2366 C CA . GLU B 1 70 ? 11.479 57.310 31.159 1.00 31.53 70 GLU B CA 1
ATOM 2367 C C . GLU B 1 70 ? 10.414 57.813 30.177 1.00 31.92 70 GLU B C 1
ATOM 2368 O O . GLU B 1 70 ? 9.218 57.803 30.493 1.00 30.61 70 GLU B O 1
ATOM 2374 N N . ARG B 1 71 ? 10.822 58.258 28.988 1.00 27.44 71 ARG B N 1
ATOM 2375 C CA . ARG B 1 71 ? 9.815 58.718 28.032 1.00 28.38 71 ARG B CA 1
ATOM 2376 C C . ARG B 1 71 ? 8.888 57.577 27.588 1.00 29.75 71 ARG B C 1
ATOM 2377 O O . ARG B 1 71 ? 7.697 57.797 27.328 1.00 27.68 71 ARG B O 1
ATOM 2385 N N . ALA B 1 72 ? 9.433 56.363 27.514 1.00 27.93 72 ALA B N 1
ATOM 2386 C CA . ALA B 1 72 ? 8.644 55.204 27.116 1.00 27.48 72 ALA B CA 1
ATOM 2387 C C . ALA B 1 72 ? 7.653 54.825 28.208 1.00 28.16 72 ALA B C 1
ATOM 2388 O O . ALA B 1 72 ? 6.703 54.091 27.960 1.00 31.25 72 ALA B O 1
ATOM 2390 N N . GLY B 1 73 ? 7.883 55.318 29.420 1.00 27.41 73 GLY B N 1
ATOM 2391 C CA . GLY B 1 73 ? 6.986 55.006 30.510 1.00 27.14 73 GLY B CA 1
ATOM 2392 C C . GLY B 1 73 ? 7.580 54.151 31.616 1.00 30.14 73 GLY B C 1
ATOM 2393 O O . GLY B 1 73 ? 6.842 53.598 32.435 1.00 32.22 73 GLY B O 1
ATOM 2394 N N . ALA B 1 74 ? 8.901 54.026 31.659 1.00 28.87 74 ALA B N 1
ATOM 2395 C CA . ALA B 1 74 ? 9.517 53.230 32.708 1.00 27.33 74 ALA B CA 1
ATOM 2396 C C . ALA B 1 74 ? 9.492 54.018 34.013 1.00 28.39 74 ALA B C 1
ATOM 2397 O O . ALA B 1 74 ? 9.836 55.194 34.051 1.00 30.16 74 ALA B O 1
ATOM 2399 N N . GLU B 1 75 ? 9.084 53.362 35.086 1.00 32.15 75 GLU B N 1
ATOM 2400 C CA . GLU B 1 75 ? 8.992 54.005 36.390 1.00 32.68 75 GLU B CA 1
ATOM 2401 C C . GLU B 1 75 ? 10.087 53.461 37.299 1.00 33.50 75 GLU B C 1
ATOM 2402 O O . GLU B 1 75 ? 10.362 54.010 38.357 1.00 33.97 75 GLU B O 1
ATOM 2408 N N . LEU B 1 76 ? 10.726 52.383 36.860 1.00 36.11 76 LEU B N 1
ATOM 2409 C CA . LEU B 1 76 ? 11.774 51.731 37.640 1.00 36.47 76 LEU B CA 1
ATOM 2410 C C . LEU B 1 76 ? 12.874 51.308 36.665 1.00 35.61 76 LEU B C 1
ATOM 2411 O O . LEU B 1 76 ? 12.622 50.518 35.755 1.00 35.99 76 LEU B O 1
ATOM 2416 N N . ILE B 1 77 ? 14.087 51.819 36.866 1.00 32.27 77 ILE B N 1
ATOM 2417 C CA . ILE B 1 77 ? 15.201 51.546 35.953 1.00 32.27 77 ILE B CA 1
ATOM 2418 C C . ILE B 1 77 ? 16.438 50.876 36.559 1.00 31.50 77 ILE B C 1
ATOM 2419 O O . ILE B 1 77 ? 16.797 51.107 37.715 1.00 31.92 77 ILE B O 1
ATOM 2424 N N . ALA B 1 78 ? 17.097 50.037 35.772 1.00 30.47 78 ALA B N 1
ATOM 2425 C CA . ALA B 1 78 ? 18.292 49.368 36.266 1.00 30.78 78 ALA B CA 1
ATOM 2426 C C . ALA B 1 78 ? 19.242 49.032 35.142 1.00 29.73 78 ALA B C 1
ATOM 2427 O O . ALA B 1 78 ? 18.830 48.900 33.994 1.00 31.24 78 ALA B O 1
ATOM 2429 N N . PHE B 1 79 ? 20.520 48.915 35.486 1.00 29.43 79 PHE B N 1
ATOM 2430 C CA . PHE B 1 79 ? 21.554 48.571 34.524 1.00 30.66 79 PHE B CA 1
ATOM 2431 C C . PHE B 1 79 ? 21.551 47.049 34.350 1.00 33.72 79 PHE B C 1
ATOM 2432 O O . PHE B 1 79 ? 21.414 46.310 35.327 1.00 34.20 79 PHE B O 1
ATOM 2440 N N . ALA B 1 80 ? 21.682 46.571 33.118 1.00 33.82 80 ALA B N 1
ATOM 2441 C CA . ALA B 1 80 ? 21.730 45.130 32.903 1.00 35.19 80 ALA B CA 1
ATOM 2442 C C . ALA B 1 80 ? 23.199 44.712 32.801 1.00 37.23 80 ALA B C 1
ATOM 2443 O O . ALA B 1 80 ? 23.616 44.101 31.815 1.00 37.29 80 ALA B O 1
ATOM 2445 N N . ALA B 1 81 ? 23.977 45.054 33.827 1.00 37.48 81 ALA B N 1
ATOM 2446 C CA . ALA B 1 81 ? 25.401 44.737 33.866 1.00 36.09 81 ALA B CA 1
ATOM 2447 C C . ALA B 1 81 ? 26.016 45.170 35.192 1.00 38.41 81 ALA B C 1
ATOM 2448 O O . ALA B 1 81 ? 25.359 45.805 36.021 1.00 36.50 81 ALA B O 1
ATOM 2450 N N . ASN B 1 82 ? 27.289 44.837 35.381 1.00 39.60 82 ASN B N 1
ATOM 2451 C CA . ASN B 1 82 ? 27.990 45.176 36.613 1.00 39.04 82 ASN B CA 1
ATOM 2452 C C . ASN B 1 82 ? 28.788 46.483 36.575 1.00 39.92 82 ASN B C 1
ATOM 2453 O O . ASN B 1 82 ? 28.476 47.428 37.309 1.00 40.05 82 ASN B O 1
ATOM 2458 N N . THR B 1 83 ? 29.814 46.530 35.723 1.00 40.42 83 THR B N 1
ATOM 2459 C CA . THR B 1 83 ? 30.697 47.694 35.627 1.00 40.96 83 THR B CA 1
ATOM 2460 C C . THR B 1 83 ? 29.974 49.049 35.542 1.00 40.27 83 THR B C 1
ATOM 2461 O O . THR B 1 83 ? 30.348 49.995 36.226 1.00 40.31 83 THR B O 1
ATOM 2465 N N . PRO B 1 84 ? 28.907 49.155 34.740 1.00 41.25 84 PRO B N 1
ATOM 2466 C CA . PRO B 1 84 ? 28.240 50.460 34.693 1.00 40.55 84 PRO B CA 1
ATOM 2467 C C . PRO B 1 84 ? 27.841 50.984 36.093 1.00 42.06 84 PRO B C 1
ATOM 2468 O O . PRO B 1 84 ? 27.614 52.191 36.270 1.00 39.60 84 PRO B O 1
ATOM 2472 N N . HIS B 1 85 ? 27.771 50.094 37.091 1.00 40.62 85 HIS B N 1
ATOM 2473 C CA . HIS B 1 85 ? 27.431 50.523 38.460 1.00 39.17 85 HIS B CA 1
ATOM 2474 C C . HIS B 1 85 ? 28.515 51.406 39.084 1.00 38.87 85 HIS B C 1
ATOM 2475 O O . HIS B 1 85 ? 28.348 51.912 40.191 1.00 40.20 85 HIS B O 1
ATOM 2482 N N . LEU B 1 86 ? 29.620 51.596 38.373 1.00 38.35 86 LEU B N 1
ATOM 2483 C CA . LEU B 1 86 ? 30.708 52.424 38.871 1.00 38.28 86 LEU B CA 1
ATOM 2484 C C . LEU B 1 86 ? 30.291 53.890 38.841 1.00 37.88 86 LEU B C 1
ATOM 2485 O O . LEU B 1 86 ? 30.918 54.726 39.480 1.00 39.29 86 LEU B O 1
ATOM 2490 N N . VAL B 1 87 ? 29.242 54.198 38.079 1.00 36.31 87 VAL B N 1
ATOM 2491 C CA . VAL B 1 87 ? 28.737 55.564 37.978 1.00 33.87 87 VAL B CA 1
ATOM 2492 C C . VAL B 1 87 ? 27.232 55.590 38.264 1.00 35.20 87 VAL B C 1
ATOM 2493 O O . VAL B 1 87 ? 26.485 56.432 37.744 1.00 32.09 87 VAL B O 1
ATOM 2497 N N . PHE B 1 88 ? 26.800 54.651 39.102 1.00 33.49 88 PHE B N 1
ATOM 2498 C CA . PHE B 1 88 ? 25.402 54.530 39.490 1.00 33.30 88 PHE B CA 1
ATOM 2499 C C . PHE B 1 88 ? 24.888 55.844 40.081 1.00 33.99 88 PHE B C 1
ATOM 2500 O O . PHE B 1 88 ? 23.899 56.408 39.607 1.00 32.94 88 PHE B O 1
ATOM 2508 N N . ASP B 1 89 ? 25.566 56.320 41.123 1.00 35.79 89 ASP B N 1
ATOM 2509 C CA . ASP B 1 89 ? 25.189 57.567 41.788 1.00 35.39 89 ASP B CA 1
ATOM 2510 C C . ASP B 1 89 ? 25.043 58.712 40.795 1.00 33.33 89 ASP B C 1
ATOM 2511 O O . ASP B 1 89 ? 24.083 59.476 40.862 1.00 31.04 89 ASP B O 1
ATOM 2516 N N . ASP B 1 90 ? 25.992 58.826 39.872 1.00 33.49 90 ASP B N 1
ATOM 2517 C CA . ASP B 1 90 ? 25.939 59.887 38.874 1.00 35.52 90 ASP B CA 1
ATOM 2518 C C . ASP B 1 90 ? 24.716 59.773 37.975 1.00 34.63 90 ASP B C 1
ATOM 2519 O O . ASP B 1 90 ? 24.136 60.783 37.591 1.00 37.39 90 ASP B O 1
ATOM 2524 N N . VAL B 1 91 ? 24.312 58.551 37.649 1.00 34.93 91 VAL B N 1
ATOM 2525 C CA . VAL B 1 91 ? 23.148 58.367 36.797 1.00 33.42 91 VAL B CA 1
ATOM 2526 C C . VAL B 1 91 ? 21.857 58.681 37.550 1.00 34.05 91 VAL B C 1
ATOM 2527 O O . VAL B 1 91 ? 20.993 59.388 37.028 1.00 35.18 91 VAL B O 1
ATOM 2531 N N . GLN B 1 92 ? 21.731 58.179 38.777 1.00 35.93 92 GLN B N 1
ATOM 2532 C CA . GLN B 1 92 ? 20.544 58.449 39.595 1.00 33.69 92 GLN B CA 1
ATOM 2533 C C . GLN B 1 92 ? 20.285 59.933 39.718 1.00 30.50 92 GLN B C 1
ATOM 2534 O O . GLN B 1 92 ? 19.141 60.374 39.680 1.00 34.02 92 GLN B O 1
ATOM 2540 N N . ARG B 1 93 ? 21.348 60.701 39.897 1.00 29.59 93 ARG B N 1
ATOM 2541 C CA . ARG B 1 93 ? 21.195 62.138 40.040 1.00 32.33 93 ARG B CA 1
ATOM 2542 C C . ARG B 1 93 ? 20.418 62.729 38.876 1.00 32.29 93 ARG B C 1
ATOM 2543 O O . ARG B 1 93 ? 19.496 63.508 39.082 1.00 33.77 93 ARG B O 1
ATOM 2551 N N . GLU B 1 94 ? 20.777 62.331 37.661 1.00 34.22 94 GLU B N 1
ATOM 2552 C CA . GLU B 1 94 ? 20.140 62.846 36.454 1.00 37.56 94 GLU B CA 1
ATOM 2553 C C . GLU B 1 94 ? 18.938 62.056 35.945 1.00 38.36 94 GLU B C 1
ATOM 2554 O O . GLU B 1 94 ? 18.481 62.272 34.816 1.00 42.16 94 GLU B O 1
ATOM 2560 N N . VAL B 1 95 ? 18.423 61.153 36.769 1.00 34.96 95 VAL B N 1
ATOM 2561 C CA . VAL B 1 95 ? 17.283 60.324 36.395 1.00 34.51 95 VAL B CA 1
ATOM 2562 C C . VAL B 1 95 ? 16.121 60.555 37.357 1.00 33.54 95 VAL B C 1
ATOM 2563 O O . VAL B 1 95 ? 16.232 60.328 38.559 1.00 33.80 95 VAL B O 1
ATOM 2567 N N . ASN B 1 96 ? 15.002 61.004 36.815 1.00 33.67 96 ASN B N 1
ATOM 2568 C CA . ASN B 1 96 ? 13.837 61.308 37.628 1.00 34.70 96 ASN B CA 1
ATOM 2569 C C . ASN B 1 96 ? 12.971 60.102 37.967 1.00 32.74 96 ASN B C 1
ATOM 2570 O O . ASN B 1 96 ? 11.755 60.198 38.083 1.00 34.13 96 ASN B O 1
ATOM 2575 N N . VAL B 1 97 ? 13.618 58.964 38.145 1.00 32.64 97 VAL B N 1
ATOM 2576 C CA . VAL B 1 97 ? 12.922 57.744 38.488 1.00 30.88 97 VAL B CA 1
ATOM 2577 C C . VAL B 1 97 ? 13.853 56.893 39.342 1.00 31.36 97 VAL B C 1
ATOM 2578 O O . VAL B 1 97 ? 15.058 56.855 39.116 1.00 34.51 97 VAL B O 1
ATOM 2582 N N . PRO B 1 98 ? 13.305 56.193 40.340 1.00 29.95 98 PRO B N 1
ATOM 2583 C CA . PRO B 1 98 ? 14.162 55.362 41.193 1.00 28.09 98 PRO B CA 1
ATOM 2584 C C . PRO B 1 98 ? 14.870 54.264 40.385 1.00 27.19 98 PRO B C 1
ATOM 2585 O O . PRO B 1 98 ? 14.274 53.652 39.503 1.00 25.39 98 PRO B O 1
ATOM 2589 N N . MET B 1 99 ? 16.145 54.038 40.681 1.00 27.71 99 MET B N 1
ATOM 2590 C CA . MET B 1 99 ? 16.921 53.000 40.017 1.00 27.18 99 MET B CA 1
ATOM 2591 C C . MET B 1 99 ? 17.238 51.938 41.071 1.00 28.22 99 MET B C 1
ATOM 2592 O O . MET B 1 99 ? 17.181 52.214 42.268 1.00 26.64 99 MET B O 1
ATOM 2597 N N . VAL B 1 100 ? 17.539 50.719 40.638 1.00 28.59 100 VAL B N 1
ATOM 2598 C CA . VAL B 1 100 ? 17.874 49.655 41.585 1.00 30.90 100 VAL B CA 1
ATOM 2599 C C . VAL B 1 100 ? 19.270 49.106 41.269 1.00 27.92 100 VAL B C 1
ATOM 2600 O O . VAL B 1 100 ? 19.521 48.608 40.176 1.00 25.61 100 VAL B O 1
ATOM 2604 N N . SER B 1 101 ? 20.170 49.233 42.240 1.00 28.12 101 SER B N 1
ATOM 2605 C CA . SER B 1 101 ? 21.558 48.785 42.119 1.00 29.37 101 SER B CA 1
ATOM 2606 C C . SER B 1 101 ? 21.669 47.275 42.315 1.00 28.54 101 SER B C 1
ATOM 2607 O O . SER B 1 101 ? 20.965 46.701 43.147 1.00 29.84 101 SER B O 1
ATOM 2610 N N . ILE B 1 102 ? 22.540 46.630 41.546 1.00 27.71 102 ILE B N 1
ATOM 2611 C CA . ILE B 1 102 ? 22.702 45.189 41.670 1.00 28.40 102 ILE B CA 1
ATOM 2612 C C . ILE B 1 102 ? 23.286 44.846 43.041 1.00 31.63 102 ILE B C 1
ATOM 2613 O O . ILE B 1 102 ? 22.871 43.878 43.680 1.00 34.47 102 ILE B O 1
ATOM 2618 N N . ILE B 1 103 ? 24.230 45.662 43.494 1.00 31.50 103 ILE B N 1
ATOM 2619 C CA . ILE B 1 103 ? 24.866 45.468 44.785 1.00 32.24 103 ILE B CA 1
ATOM 2620 C C . ILE B 1 103 ? 23.830 45.377 45.904 1.00 33.23 103 ILE B C 1
ATOM 2621 O O . ILE B 1 103 ? 23.781 44.387 46.651 1.00 34.82 103 ILE B O 1
ATOM 2626 N N . ASP B 1 104 ? 23.013 46.418 46.019 1.00 30.25 104 ASP B N 1
ATOM 2627 C CA . ASP B 1 104 ? 21.968 46.463 47.032 1.00 28.64 104 ASP B CA 1
ATOM 2628 C C . ASP B 1 104 ? 21.154 45.195 46.999 1.00 29.29 104 ASP B C 1
ATOM 2629 O O . ASP B 1 104 ? 20.919 44.571 48.025 1.00 33.50 104 ASP B O 1
ATOM 2634 N N . ALA B 1 105 ? 20.735 44.817 45.802 1.00 27.93 105 ALA B N 1
ATOM 2635 C CA . ALA B 1 105 ? 19.933 43.634 45.616 1.00 26.91 105 ALA B CA 1
ATOM 2636 C C . ALA B 1 105 ? 20.650 42.373 46.081 1.00 30.43 105 ALA B C 1
ATOM 2637 O O . ALA B 1 105 ? 20.097 41.596 46.856 1.00 32.89 105 ALA B O 1
ATOM 2639 N N . VAL B 1 106 ? 21.880 42.163 45.622 1.00 33.29 106 VAL B N 1
ATOM 2640 C CA . VAL B 1 106 ? 22.619 40.965 46.010 1.00 34.72 106 VAL B CA 1
ATOM 2641 C C . VAL B 1 106 ? 22.904 41.002 47.509 1.00 33.80 106 VAL B C 1
ATOM 2642 O O . VAL B 1 106 ? 22.663 40.017 48.217 1.00 30.62 106 VAL B O 1
ATOM 2646 N N . ALA B 1 107 ? 23.377 42.150 47.996 1.00 32.40 107 ALA B N 1
ATOM 2647 C CA . ALA B 1 107 ? 23.672 42.313 49.419 1.00 34.05 107 ALA B CA 1
ATOM 2648 C C . ALA B 1 107 ? 22.436 42.062 50.308 1.00 35.74 107 ALA B C 1
ATOM 2649 O O . ALA B 1 107 ? 22.563 41.489 51.386 1.00 37.25 107 ALA B O 1
ATOM 2651 N N . GLU B 1 108 ? 21.252 42.477 49.857 1.00 35.72 108 GLU B N 1
ATOM 2652 C CA . GLU B 1 108 ? 20.038 42.276 50.636 1.00 36.51 108 GLU B CA 1
ATOM 2653 C C . GLU B 1 108 ? 19.625 40.809 50.662 1.00 39.29 108 GLU B C 1
ATOM 2654 O O . GLU B 1 108 ? 19.153 40.302 51.686 1.00 39.43 108 GLU B O 1
ATOM 2660 N N . GLU B 1 109 ? 19.796 40.121 49.538 1.00 40.60 109 GLU B N 1
ATOM 2661 C CA . GLU B 1 109 ? 19.422 38.707 49.457 1.00 41.44 109 GLU B CA 1
ATOM 2662 C C . GLU B 1 109 ? 20.431 37.865 50.232 1.00 39.57 109 GLU B C 1
ATOM 2663 O O . GLU B 1 109 ? 20.072 36.883 50.876 1.00 38.55 109 GLU B O 1
ATOM 2669 N N . ILE B 1 110 ? 21.697 38.265 50.171 1.00 37.30 110 ILE B N 1
ATOM 2670 C CA . ILE B 1 110 ? 22.740 37.559 50.891 1.00 35.46 110 ILE B CA 1
ATOM 2671 C C . ILE B 1 110 ? 22.515 37.669 52.397 1.00 36.97 110 ILE B C 1
ATOM 2672 O O . ILE B 1 110 ? 22.577 36.669 53.109 1.00 38.20 110 ILE B O 1
ATOM 2677 N N . LEU B 1 111 ? 22.258 38.884 52.878 1.00 34.66 111 LEU B N 1
ATOM 2678 C CA . LEU B 1 111 ? 22.034 39.113 54.304 1.00 31.15 111 LEU B CA 1
ATOM 2679 C C . LEU B 1 111 ? 20.761 38.434 54.794 1.00 32.44 111 LEU B C 1
ATOM 2680 O O . LEU B 1 111 ? 20.678 38.035 55.949 1.00 33.45 111 LEU B O 1
ATOM 2685 N N . LYS B 1 112 ? 19.782 38.305 53.901 1.00 33.31 112 LYS B N 1
ATOM 2686 C CA . LYS B 1 112 ? 18.491 37.697 54.200 1.00 33.65 112 LYS B CA 1
ATOM 2687 C C . LYS B 1 112 ? 18.589 36.192 54.406 1.00 37.43 112 LYS B C 1
ATOM 2688 O O . LYS B 1 112 ? 17.778 35.589 55.111 1.00 37.24 112 LYS B O 1
ATOM 2694 N N . ARG B 1 113 ? 19.579 35.581 53.771 1.00 40.81 113 ARG B N 1
ATOM 2695 C CA . ARG B 1 113 ? 19.756 34.149 53.886 1.00 41.90 113 ARG B CA 1
ATOM 2696 C C . ARG B 1 113 ? 20.646 33.785 55.066 1.00 42.34 113 ARG B C 1
ATOM 2697 O O . ARG B 1 113 ? 20.918 32.612 55.319 1.00 42.58 113 ARG B O 1
ATOM 2705 N N . GLY B 1 114 ? 21.094 34.803 55.790 1.00 40.58 114 GLY B N 1
ATOM 2706 C CA . GLY B 1 114 ? 21.916 34.564 56.957 1.00 39.21 114 GLY B CA 1
ATOM 2707 C C . GLY B 1 114 ? 23.421 34.648 56.808 1.00 40.27 114 GLY B C 1
ATOM 2708 O O . GLY B 1 114 ? 24.127 34.840 57.805 1.00 40.48 114 GLY B O 1
ATOM 2709 N N . VAL B 1 115 ? 23.937 34.521 55.590 1.00 38.51 115 VAL B N 1
ATOM 2710 C CA . VAL B 1 115 ? 25.384 34.562 55.437 1.00 38.45 115 VAL B CA 1
ATOM 2711 C C . VAL B 1 115 ? 25.905 35.972 55.635 1.00 37.26 115 VAL B C 1
ATOM 2712 O O . VAL B 1 115 ? 25.204 36.943 5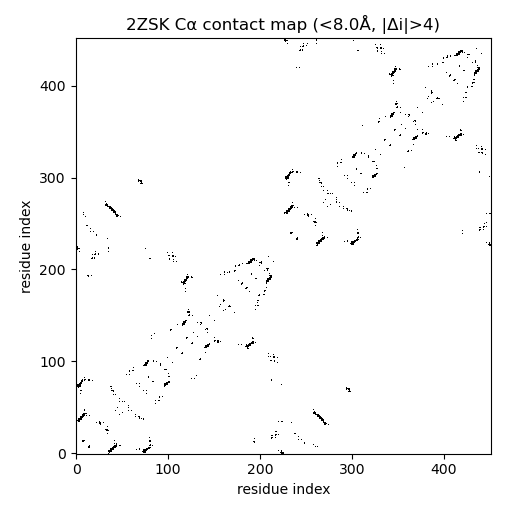5.373 1.00 37.74 115 VAL B O 1
ATOM 2716 N N . ARG B 1 116 ? 27.136 36.062 56.130 1.00 37.72 116 ARG B N 1
ATOM 2717 C CA . ARG B 1 116 ? 27.777 37.334 56.418 1.00 37.37 116 ARG B CA 1
ATOM 2718 C C . ARG B 1 116 ? 29.154 37.367 55.790 1.00 39.67 116 ARG B C 1
ATOM 2719 O O . ARG B 1 116 ? 29.777 38.422 55.679 1.00 43.73 116 ARG B O 1
ATOM 2727 N N . LYS B 1 117 ? 29.620 36.195 55.378 1.00 40.58 117 LYS B N 1
ATOM 2728 C CA . LYS B 1 117 ? 30.921 36.050 54.740 1.00 38.72 117 LYS B CA 1
ATOM 2729 C C . LYS B 1 117 ? 30.710 35.233 53.456 1.00 38.55 117 LYS B C 1
ATOM 2730 O O . LYS B 1 117 ? 30.205 34.109 53.500 1.00 39.58 117 LYS B O 1
ATOM 2736 N N . VAL B 1 118 ? 31.080 35.809 52.317 1.00 38.18 118 VAL B N 1
ATOM 2737 C CA . VAL B 1 118 ? 30.908 35.143 51.027 1.00 42.16 118 VAL B CA 1
ATOM 2738 C C . VAL B 1 118 ? 32.105 35.258 50.090 1.00 43.78 118 VAL B C 1
ATOM 2739 O O . VAL B 1 11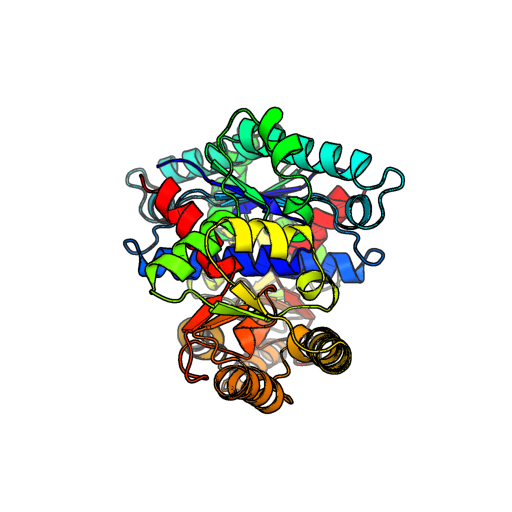8 ? 32.928 36.175 50.201 1.00 43.60 118 VAL B O 1
ATOM 2743 N N . LEU B 1 119 ? 32.167 34.318 49.151 1.00 45.62 119 LEU B N 1
ATOM 2744 C CA . LEU B 1 119 ? 33.216 34.268 48.139 1.00 47.47 119 LEU B CA 1
ATOM 2745 C C . LEU B 1 119 ? 32.660 34.937 46.887 1.00 49.22 119 LEU B C 1
ATOM 2746 O O . LEU B 1 119 ? 31.565 34.594 46.431 1.00 49.82 119 LEU B O 1
ATOM 2751 N N . LEU B 1 120 ? 33.403 35.895 46.340 1.00 51.16 120 LEU B N 1
ATOM 2752 C CA . LEU B 1 120 ? 32.968 36.600 45.135 1.00 54.02 120 LEU B CA 1
ATOM 2753 C C . LEU B 1 120 ? 33.698 36.101 43.895 1.00 56.80 120 LEU B C 1
ATOM 2754 O O . LEU B 1 120 ? 34.836 36.490 43.636 1.00 55.57 120 LEU B O 1
ATOM 2759 N N . LEU B 1 121 ? 33.035 35.235 43.134 1.00 60.31 121 LEU B N 1
ATOM 2760 C CA . LEU B 1 121 ? 33.612 34.684 41.912 1.00 63.90 121 LEU B CA 1
ATOM 2761 C C . LEU B 1 121 ? 33.122 35.460 40.688 1.00 67.10 121 LEU B C 1
ATOM 2762 O O . LEU B 1 121 ? 32.304 36.376 40.804 1.00 67.19 121 LEU B O 1
ATOM 2767 N N . GLY B 1 122 ? 33.624 35.086 39.517 1.00 70.22 122 GLY B N 1
ATOM 2768 C CA . GLY B 1 122 ? 33.236 35.762 38.293 1.00 74.21 122 GLY B CA 1
ATOM 2769 C C . GLY B 1 122 ? 34.454 36.044 37.436 1.00 76.81 122 GLY B C 1
ATOM 2770 O O . GLY B 1 122 ? 35.516 35.466 37.668 1.00 77.86 122 GLY B O 1
ATOM 2771 N N . THR B 1 123 ? 34.316 36.925 36.449 1.00 78.37 123 THR B N 1
ATOM 2772 C CA . THR B 1 123 ? 35.442 37.253 35.577 1.00 79.60 123 THR B CA 1
ATOM 2773 C C . THR B 1 123 ? 36.569 37.839 36.420 1.00 80.30 123 THR B C 1
ATOM 2774 O O . THR B 1 123 ? 36.385 38.124 37.604 1.00 81.76 123 THR B O 1
ATOM 2778 N N . LYS B 1 124 ? 37.736 38.011 35.811 1.00 80.08 124 LYS B N 1
ATOM 2779 C CA . LYS B 1 124 ? 38.882 38.568 36.517 1.00 80.40 124 LYS B CA 1
ATOM 2780 C C . LYS B 1 124 ? 38.549 39.980 36.985 1.00 79.67 124 LYS B C 1
ATOM 2781 O O . LYS B 1 124 ? 38.896 40.381 38.094 1.00 79.17 124 LYS B O 1
ATOM 2783 N N . THR B 1 125 ? 37.866 40.729 36.132 1.00 79.22 125 THR B N 1
ATOM 2784 C CA . THR B 1 125 ? 37.497 42.093 36.463 1.00 80.13 125 THR B CA 1
ATOM 2785 C C . THR B 1 125 ? 36.438 42.095 37.557 1.00 79.58 125 THR B C 1
ATOM 2786 O O . THR B 1 125 ? 36.298 43.069 38.302 1.00 80.09 125 THR B O 1
ATOM 2790 N N . THR B 1 126 ? 35.699 40.994 37.641 1.00 78.25 126 THR B N 1
ATOM 2791 C CA . THR B 1 126 ? 34.636 40.833 38.628 1.00 78.77 126 THR B CA 1
ATOM 2792 C C . THR B 1 126 ? 35.164 40.530 40.028 1.00 78.02 126 THR B C 1
ATOM 2793 O O . THR B 1 126 ? 34.579 40.954 41.026 1.00 76.83 126 THR B O 1
ATOM 2797 N N . MET B 1 127 ? 36.269 39.794 40.093 1.00 77.74 127 MET B N 1
ATOM 2798 C CA . MET B 1 127 ? 36.880 39.429 41.364 1.00 77.07 127 MET B CA 1
ATOM 2799 C C . MET B 1 127 ? 37.918 40.475 41.767 1.00 76.92 127 MET B C 1
ATOM 2800 O O . MET B 1 127 ? 38.600 40.336 42.788 1.00 76.66 127 MET B O 1
ATOM 2805 N N . THR B 1 128 ? 38.021 41.530 40.963 1.00 75.98 128 THR B N 1
ATOM 2806 C CA . THR B 1 128 ? 38.979 42.600 41.224 1.00 74.65 128 THR B CA 1
ATOM 2807 C C . THR B 1 128 ? 38.318 43.968 41.319 1.00 73.82 128 THR B C 1
ATOM 2808 O O . THR B 1 128 ? 38.965 44.949 41.693 1.00 73.83 128 THR B O 1
ATOM 2812 N N . ALA B 1 129 ? 37.030 44.031 40.988 1.00 72.39 129 ALA B N 1
ATOM 2813 C CA . ALA B 1 129 ? 36.286 45.289 41.044 1.00 71.39 129 ALA B CA 1
ATOM 2814 C C . ALA B 1 129 ? 36.270 45.849 42.469 1.00 70.63 129 ALA B C 1
ATOM 2815 O O . ALA B 1 129 ? 35.354 45.577 43.239 1.00 70.14 129 ALA B O 1
ATOM 2817 N N . ASP B 1 130 ? 37.285 46.636 42.811 1.00 69.02 130 ASP B N 1
ATOM 2818 C CA . ASP B 1 130 ? 37.371 47.212 44.141 1.00 68.97 130 ASP B CA 1
ATOM 2819 C C . ASP B 1 130 ? 36.064 47.869 44.562 1.00 67.58 130 ASP B C 1
ATOM 2820 O O . ASP B 1 130 ? 35.602 47.688 45.692 1.00 67.37 130 ASP B O 1
ATOM 2825 N N . PHE B 1 131 ? 35.466 48.618 43.644 1.00 65.69 131 PHE B N 1
ATOM 2826 C CA . PHE B 1 131 ? 34.204 49.313 43.893 1.00 63.50 131 PHE B CA 1
ATOM 2827 C C . PHE B 1 131 ? 33.104 48.345 44.350 1.00 62.44 131 PHE B C 1
ATOM 2828 O O . PHE B 1 131 ? 32.392 48.595 45.323 1.00 59.82 131 PHE B O 1
ATOM 2836 N N . TYR B 1 132 ? 32.982 47.239 43.625 1.00 60.45 132 TYR B N 1
ATOM 2837 C CA . TYR B 1 132 ? 31.996 46.214 43.909 1.00 58.22 132 TYR B CA 1
ATOM 2838 C C . TYR B 1 132 ? 32.224 45.593 45.293 1.00 57.98 132 TYR B C 1
ATOM 2839 O O . TYR B 1 132 ? 31.310 45.546 46.122 1.00 58.94 132 TYR B O 1
ATOM 2848 N N . ILE B 1 133 ? 33.446 45.120 45.536 1.00 54.30 133 ILE B N 1
ATOM 2849 C CA . ILE B 1 133 ? 33.804 44.491 46.804 1.00 50.89 133 ILE B CA 1
ATOM 2850 C C . ILE B 1 133 ? 33.624 45.417 48.005 1.00 49.40 133 ILE B C 1
ATOM 2851 O O . ILE B 1 133 ? 33.115 45.006 49.049 1.00 48.96 133 ILE B O 1
ATOM 2856 N N . LYS B 1 134 ? 34.060 46.662 47.854 1.00 47.38 134 LYS B N 1
ATOM 2857 C CA . LYS B 1 134 ? 33.954 47.657 48.913 1.00 47.76 134 LYS B CA 1
ATOM 2858 C C . LYS B 1 134 ? 32.495 47.986 49.243 1.00 48.42 134 LYS B C 1
ATOM 2859 O O . LYS B 1 134 ? 32.071 47.890 50.397 1.00 49.82 134 LYS B O 1
ATOM 2865 N N . THR B 1 135 ? 31.735 48.371 48.224 1.00 46.89 135 THR B N 1
ATOM 2866 C CA . THR B 1 135 ? 30.333 48.721 48.393 1.00 45.52 135 THR B CA 1
ATOM 2867 C C . THR B 1 135 ? 29.555 47.556 48.994 1.00 45.49 135 THR B C 1
ATOM 2868 O O . THR B 1 135 ? 28.570 47.755 49.705 1.00 45.28 135 THR B O 1
ATOM 2872 N N . LEU B 1 136 ? 30.006 46.341 48.708 1.00 43.98 136 LEU B N 1
ATOM 2873 C CA . LEU B 1 136 ? 29.346 45.147 49.210 1.00 44.54 136 LEU B CA 1
ATOM 2874 C C . LEU B 1 136 ? 29.681 44.934 50.684 1.00 45.31 136 LEU B C 1
ATOM 2875 O O . LEU B 1 136 ? 28.854 44.457 51.462 1.00 45.62 136 LEU B O 1
ATOM 2880 N N . GLU B 1 137 ? 30.894 45.306 51.071 1.00 46.55 137 GLU B N 1
ATOM 2881 C CA . GLU B 1 137 ? 31.306 45.135 52.449 1.00 46.62 137 GLU B CA 1
ATOM 2882 C C . GLU B 1 137 ? 30.722 46.173 53.390 1.00 47.07 137 GLU B C 1
ATOM 2883 O O . GLU B 1 137 ? 30.429 45.868 54.551 1.00 47.91 137 GLU B O 1
ATOM 2889 N N . GLU B 1 138 ? 30.533 47.390 52.888 1.00 43.57 138 GLU B N 1
ATOM 2890 C CA . GLU B 1 138 ? 29.966 48.458 53.697 1.00 42.85 138 GLU B CA 1
ATOM 2891 C C . GLU B 1 138 ? 28.523 48.134 54.086 1.00 41.11 138 GLU B C 1
ATOM 2892 O O . GLU B 1 138 ? 28.001 48.673 55.063 1.00 40.93 138 GLU B O 1
ATOM 2898 N N . LYS B 1 139 ? 27.897 47.235 53.330 1.00 36.97 139 LYS B N 1
ATOM 2899 C CA . LYS B 1 139 ? 26.529 46.816 53.593 1.00 35.27 139 LYS B CA 1
ATOM 2900 C C . LYS B 1 139 ? 26.455 45.887 54.805 1.00 34.13 139 LYS B C 1
ATOM 2901 O O . LYS B 1 139 ? 25.365 45.548 55.267 1.00 32.51 139 LYS B O 1
ATOM 2907 N N . GLY B 1 140 ? 27.617 45.474 55.309 1.00 34.29 140 GLY B N 1
ATOM 2908 C CA . GLY B 1 140 ? 27.666 44.589 56.460 1.00 32.41 140 GLY B CA 1
ATOM 2909 C C . GLY B 1 140 ? 28.005 43.157 56.086 1.00 33.85 140 GLY B C 1
ATOM 2910 O O . GLY B 1 140 ? 27.461 42.210 56.649 1.00 34.59 140 GLY B O 1
ATOM 2911 N N . LEU B 1 141 ? 28.912 42.996 55.132 1.00 35.30 141 LEU B N 1
ATOM 2912 C CA . LEU B 1 141 ? 29.315 41.672 54.684 1.00 36.92 141 LEU B CA 1
ATOM 2913 C C . LEU B 1 141 ? 30.825 41.529 54.601 1.00 40.09 141 LEU B C 1
ATOM 2914 O O . LEU B 1 141 ? 31.560 42.516 54.488 1.00 37.33 141 LEU B O 1
ATOM 2919 N N . GLU B 1 142 ? 31.286 40.285 54.643 1.00 45.00 142 GLU B N 1
ATOM 2920 C CA . GLU B 1 142 ? 32.711 40.004 54.545 1.00 48.91 142 GLU B CA 1
ATOM 2921 C C . GLU B 1 142 ? 32.955 39.355 53.194 1.00 48.65 142 GLU B C 1
ATOM 2922 O O . GLU B 1 142 ? 32.546 38.222 52.963 1.00 49.16 142 GLU B O 1
ATOM 2928 N N . VAL B 1 143 ? 33.608 40.083 52.300 1.00 51.10 143 VAL B N 1
ATOM 2929 C CA . VAL B 1 143 ? 33.873 39.569 50.964 1.00 56.09 143 VAL B CA 1
ATOM 2930 C C . VAL B 1 143 ? 35.297 39.039 50.809 1.00 59.04 143 VAL B C 1
ATOM 2931 O O . VAL B 1 143 ? 36.268 39.710 51.175 1.00 59.76 143 VAL B O 1
ATOM 2935 N N . VAL B 1 144 ? 35.408 37.826 50.274 1.00 62.16 144 VAL B N 1
ATOM 2936 C CA . VAL B 1 144 ? 36.703 37.191 50.044 1.00 66.19 144 VAL B CA 1
ATOM 2937 C C . VAL B 1 144 ? 36.839 36.793 48.575 1.00 66.71 144 VAL B C 1
ATOM 2938 O O . VAL B 1 144 ? 35.900 36.265 47.983 1.00 67.39 144 VAL B O 1
ATOM 2942 N N . VAL B 1 145 ? 38.006 37.050 47.990 1.00 69.16 145 VAL B N 1
ATOM 2943 C CA . VAL B 1 145 ? 38.252 36.712 46.586 1.00 70.81 145 VAL B CA 1
ATOM 2944 C C . VAL B 1 145 ? 39.412 35.727 46.427 1.00 70.66 145 VAL B C 1
ATOM 2945 O O . VAL B 1 145 ? 40.425 35.837 47.115 1.00 70.85 145 VAL B O 1
ATOM 2949 N N . PRO B 1 146 ? 39.278 34.751 45.512 1.00 71.05 146 PRO B N 1
ATOM 2950 C CA . PRO B 1 146 ? 40.341 33.758 45.286 1.00 71.72 146 PRO B CA 1
ATOM 2951 C C . PRO B 1 146 ? 41.691 34.405 44.923 1.00 71.26 146 PRO B C 1
ATOM 2952 O O . PRO B 1 146 ? 41.752 35.599 44.621 1.00 69.99 146 PRO B O 1
ATOM 2956 N N . ASN B 1 147 ? 42.766 33.619 44.954 1.00 70.90 147 ASN B N 1
ATOM 2957 C CA . ASN B 1 147 ? 44.097 34.133 44.618 1.00 72.40 147 ASN B CA 1
ATOM 2958 C C . ASN B 1 147 ? 44.273 34.274 43.106 1.00 72.89 147 ASN B C 1
ATOM 2959 O O . ASN B 1 147 ? 43.524 33.675 42.327 1.00 71.58 147 ASN B O 1
ATOM 2964 N N . ASP B 1 148 ? 45.268 35.063 42.699 1.00 72.71 148 ASP B N 1
ATOM 2965 C CA . ASP B 1 148 ? 45.547 35.301 41.278 1.00 72.71 148 ASP B CA 1
ATOM 2966 C C . ASP B 1 148 ? 45.689 34.010 40.469 1.00 71.42 148 ASP B C 1
ATOM 2967 O O . ASP B 1 148 ? 45.268 33.947 39.312 1.00 69.88 148 ASP B O 1
ATOM 2972 N N . GLU B 1 149 ? 46.287 32.989 41.082 1.00 71.18 149 GLU B N 1
ATOM 2973 C CA . GLU B 1 149 ? 46.475 31.695 40.426 1.00 70.52 149 GLU B CA 1
ATOM 2974 C C . GLU B 1 149 ? 45.116 31.081 40.084 1.00 69.29 149 GLU B C 1
ATOM 2975 O O . GLU B 1 149 ? 44.889 30.635 38.959 1.00 66.85 149 GLU B O 1
ATOM 2977 N N . GLU B 1 150 ? 44.210 31.074 41.057 1.00 68.74 150 GLU B N 1
ATOM 2978 C CA . GLU B 1 150 ? 42.878 30.522 40.849 1.00 68.69 150 GLU B CA 1
ATOM 2979 C C . GLU B 1 150 ? 42.004 31.431 39.984 1.00 69.23 150 GLU B C 1
ATOM 2980 O O . GLU B 1 150 ? 41.106 30.954 39.290 1.00 67.82 150 GLU B O 1
ATOM 2986 N N . LYS B 1 151 ? 42.275 32.736 40.020 1.00 69.70 151 LYS B N 1
ATOM 2987 C CA . LYS B 1 151 ? 41.515 33.699 39.224 1.00 70.03 151 LYS B CA 1
ATOM 2988 C C . LYS B 1 151 ? 41.681 33.425 37.733 1.00 70.62 151 LYS B C 1
ATOM 2989 O O . LYS B 1 151 ? 40.698 33.213 37.015 1.00 70.57 151 LYS B O 1
ATOM 2995 N N . GLU B 1 152 ? 42.932 33.449 37.276 1.00 71.25 152 GLU B N 1
ATOM 2996 C CA . GLU B 1 152 ? 43.256 33.211 35.872 1.00 69.80 152 GLU B CA 1
ATOM 2997 C C . GLU B 1 152 ? 42.679 31.883 35.394 1.00 69.52 152 GLU B C 1
ATOM 2998 O O . GLU B 1 152 ? 42.148 31.790 34.285 1.00 69.81 152 GLU B O 1
ATOM 3000 N N . GLU B 1 153 ? 42.769 30.859 36.235 1.00 68.22 153 GLU B N 1
ATOM 3001 C CA . GLU B 1 153 ? 42.249 29.546 35.875 1.00 69.50 153 GLU B CA 1
ATOM 3002 C C . GLU B 1 153 ? 40.735 29.593 35.682 1.00 68.80 153 GLU B C 1
ATOM 3003 O O . GLU B 1 153 ? 40.214 29.168 34.647 1.00 67.22 153 GLU B O 1
ATOM 3009 N N . LEU B 1 154 ? 40.038 30.119 36.686 1.00 69.10 154 LEU B N 1
ATOM 3010 C CA . LEU B 1 154 ? 38.581 30.222 36.650 1.00 67.84 154 LEU B CA 1
ATOM 3011 C C . LEU B 1 154 ? 38.107 31.090 35.495 1.00 67.38 154 LEU B C 1
ATOM 3012 O O . LEU B 1 154 ? 37.210 30.699 34.745 1.00 65.98 154 LEU B O 1
ATOM 3017 N N . ASN B 1 155 ? 38.704 32.269 35.353 1.00 67.63 155 ASN B N 1
ATOM 3018 C CA . ASN B 1 155 ? 38.333 33.171 34.268 1.00 68.93 155 ASN B CA 1
ATOM 3019 C C . ASN B 1 155 ? 38.533 32.472 32.918 1.00 69.36 155 ASN B C 1
ATOM 3020 O O . ASN B 1 155 ? 37.667 32.532 32.036 1.00 66.76 155 ASN B O 1
ATOM 3025 N N . ARG B 1 156 ? 39.681 31.804 32.784 1.00 69.89 156 ARG B N 1
ATOM 3026 C CA . ARG B 1 156 ? 40.048 31.060 31.581 1.00 70.59 156 ARG B CA 1
ATOM 3027 C C . ARG B 1 156 ? 38.910 30.098 31.230 1.00 71.76 156 ARG B C 1
ATOM 3028 O O . ARG B 1 156 ? 38.432 30.076 30.097 1.00 71.49 156 ARG B O 1
ATOM 3036 N N . ILE B 1 157 ? 38.480 29.307 32.211 1.00 72.52 157 ILE B N 1
ATOM 3037 C CA . ILE B 1 157 ? 37.391 28.349 32.018 1.00 74.51 157 ILE B CA 1
ATOM 3038 C C . ILE B 1 157 ? 36.081 29.054 31.653 1.00 75.50 157 ILE B C 1
ATOM 3039 O O . ILE B 1 157 ? 35.221 28.483 30.979 1.00 75.14 157 ILE B O 1
ATOM 3044 N N . ILE B 1 158 ? 35.935 30.292 32.116 1.00 76.60 158 ILE B N 1
ATOM 3045 C CA . ILE B 1 158 ? 34.736 31.078 31.857 1.00 77.65 158 ILE B CA 1
ATOM 3046 C C . ILE B 1 158 ? 34.747 31.634 30.443 1.00 77.82 158 ILE B C 1
ATOM 3047 O O . ILE B 1 158 ? 33.770 31.498 29.705 1.00 76.09 158 ILE B O 1
ATOM 3049 N N . PHE B 1 159 ? 35.857 32.263 30.069 1.00 77.88 159 PHE B N 1
ATOM 3050 C CA . PHE B 1 159 ? 35.983 32.843 28.737 1.00 78.77 159 PHE B CA 1
ATOM 3051 C C . PHE B 1 159 ? 36.173 31.766 27.668 1.00 79.61 159 PHE B C 1
ATOM 3052 O O . PHE B 1 159 ? 36.066 32.049 26.476 1.00 80.76 159 PHE B O 1
ATOM 3054 N N . GLU B 1 160 ? 36.442 30.534 28.093 1.00 79.99 160 GLU B N 1
ATOM 3055 C CA . GLU B 1 160 ? 36.643 29.438 27.150 1.00 79.93 160 GLU B CA 1
ATOM 3056 C C . GLU B 1 160 ? 35.551 28.374 27.228 1.00 80.73 160 GLU B C 1
ATOM 3057 O O . GLU B 1 160 ? 34.555 28.444 26.509 1.00 81.92 160 GLU B O 1
ATOM 3059 N N . GLU B 1 161 ? 35.745 27.394 28.107 1.00 80.32 161 GLU B N 1
ATOM 3060 C CA . GLU B 1 161 ? 34.801 26.287 28.285 1.00 79.84 161 GLU B CA 1
ATOM 3061 C C . GLU B 1 161 ? 33.338 26.693 28.498 1.00 78.65 161 GLU B C 1
ATOM 3062 O O . GLU B 1 161 ? 32.486 26.436 27.643 1.00 76.23 161 GLU B O 1
ATOM 3068 N N . LEU B 1 162 ? 33.058 27.314 29.644 1.00 79.04 162 LEU B N 1
ATOM 3069 C CA . LEU B 1 162 ? 31.703 27.742 30.002 1.00 78.27 162 LEU B CA 1
ATOM 3070 C C . LEU B 1 162 ? 31.036 28.621 28.940 1.00 77.38 162 LEU B C 1
ATOM 3071 O O . LEU B 1 162 ? 29.917 28.339 28.509 1.00 76.06 162 LEU B O 1
ATOM 3073 N N . ALA B 1 163 ? 31.724 29.681 28.523 1.00 77.27 163 ALA B N 1
ATOM 3074 C CA . ALA B 1 163 ? 31.199 30.597 27.510 1.00 76.32 163 ALA B CA 1
ATOM 3075 C C . ALA B 1 163 ? 30.612 29.857 26.307 1.00 75.69 163 ALA B C 1
ATOM 3076 O O . ALA B 1 163 ? 29.569 30.246 25.780 1.00 74.86 163 ALA B O 1
ATOM 3078 N N . PHE B 1 164 ? 31.289 28.794 25.877 1.00 75.73 164 PHE B N 1
ATOM 3079 C CA . PHE B 1 164 ? 30.844 28.002 24.736 1.00 75.16 164 PHE B CA 1
ATOM 3080 C C . PHE B 1 164 ? 30.018 26.793 25.162 1.00 75.49 164 PHE B C 1
ATOM 3081 O O . PHE B 1 164 ? 29.995 25.771 24.475 1.00 73.70 164 PHE B O 1
ATOM 3089 N N . GLY B 1 165 ? 29.351 26.919 26.305 1.00 77.10 165 GLY B N 1
ATOM 3090 C CA . GLY B 1 165 ? 28.506 25.853 26.815 1.00 78.45 165 GLY B CA 1
ATOM 3091 C C . GLY B 1 165 ? 29.206 24.554 27.162 1.00 80.46 165 GLY B C 1
ATOM 3092 O O . GLY B 1 165 ? 28.561 23.509 27.241 1.00 80.18 165 GLY B O 1
ATOM 3093 N N . ASN B 1 166 ? 30.518 24.612 27.379 1.00 82.55 166 ASN B N 1
ATOM 3094 C CA . ASN B 1 166 ? 31.290 23.416 27.715 1.00 83.69 166 ASN B CA 1
ATOM 3095 C C . ASN B 1 166 ? 31.533 23.328 29.215 1.00 84.86 166 ASN B C 1
ATOM 3096 O O . ASN B 1 166 ? 32.457 23.952 29.745 1.00 84.63 166 ASN B O 1
ATOM 3101 N N . LEU B 1 167 ? 30.701 22.539 29.888 1.00 85.70 167 LEU B N 1
ATOM 3102 C CA . LEU B 1 167 ? 30.790 22.357 31.333 1.00 86.28 167 LEU B CA 1
ATOM 3103 C C . LEU B 1 167 ? 31.606 21.122 31.716 1.00 86.61 167 LEU B C 1
ATOM 3104 O O . LEU B 1 167 ? 31.140 20.274 32.477 1.00 86.87 167 LEU B O 1
ATOM 3106 N N . LYS B 1 168 ? 32.826 21.036 31.191 1.00 87.08 168 LYS B N 1
ATOM 3107 C CA . LYS B 1 168 ? 33.717 19.914 31.471 1.00 86.41 168 LYS B CA 1
ATOM 3108 C C . LYS B 1 168 ? 34.451 20.126 32.788 1.00 85.99 168 LYS B C 1
ATOM 3109 O O . LYS B 1 168 ? 34.629 19.191 33.570 1.00 85.99 168 LYS B O 1
ATOM 3111 N N . ASN B 1 169 ? 34.879 21.363 33.027 1.00 85.15 169 ASN B N 1
ATOM 3112 C CA . ASN B 1 169 ? 35.594 21.707 34.252 1.00 82.68 169 ASN B CA 1
ATOM 3113 C C . ASN B 1 169 ? 34.686 22.320 35.314 1.00 80.79 169 ASN B C 1
ATOM 3114 O O . ASN B 1 169 ? 35.031 23.319 35.943 1.00 80.18 169 ASN B O 1
ATOM 3119 N N . LYS B 1 170 ? 33.524 21.702 35.502 1.00 78.51 170 LYS B N 1
ATOM 3120 C CA . LYS B 1 170 ? 32.546 22.139 36.489 1.00 75.89 170 LYS B CA 1
ATOM 3121 C C . LYS B 1 170 ? 33.008 21.678 37.863 1.00 76.07 170 LYS B C 1
ATOM 3122 O O . LYS B 1 170 ? 32.892 22.400 38.853 1.00 76.67 170 LYS B O 1
ATOM 3128 N N . GLU B 1 171 ? 33.533 20.460 37.908 1.00 75.25 171 GLU B N 1
ATOM 3129 C CA . GLU B 1 171 ? 34.015 19.871 39.145 1.00 73.17 171 GLU B CA 1
ATOM 3130 C C . GLU B 1 171 ? 35.161 20.670 39.749 1.00 71.12 171 GLU B C 1
ATOM 3131 O O . GLU B 1 171 ? 35.333 20.698 40.967 1.00 70.39 171 GLU B O 1
ATOM 3137 N N . TRP B 1 172 ? 35.948 21.319 38.899 1.00 69.60 172 TRP B N 1
ATOM 3138 C CA . TRP B 1 172 ? 37.070 22.113 39.387 1.00 68.21 172 TRP B CA 1
ATOM 3139 C C . TRP B 1 172 ? 36.571 23.316 40.168 1.00 67.10 172 TRP B C 1
ATOM 3140 O O . TRP B 1 172 ? 37.123 23.663 41.210 1.00 66.32 172 TRP B O 1
ATOM 3151 N N . ILE B 1 173 ? 35.536 23.961 39.640 1.00 64.94 173 ILE B N 1
ATOM 3152 C CA . ILE B 1 173 ? 34.966 25.131 40.280 1.00 63.76 173 ILE B CA 1
ATOM 3153 C C . ILE B 1 173 ? 34.270 24.730 41.578 1.00 62.65 173 ILE B C 1
ATOM 3154 O O . ILE B 1 173 ? 34.359 25.437 42.588 1.00 61.21 173 ILE B O 1
ATOM 3159 N N . VAL B 1 174 ? 33.584 23.592 41.542 1.00 60.90 174 VAL B N 1
ATOM 3160 C CA . VAL B 1 174 ? 32.891 23.073 42.712 1.00 61.01 174 VAL B CA 1
ATOM 3161 C C . VAL B 1 174 ? 33.883 22.859 43.858 1.00 61.94 174 VAL B C 1
ATOM 3162 O O . VAL B 1 174 ? 33.593 23.175 45.016 1.00 63.07 174 VAL B O 1
ATOM 3166 N N . ARG B 1 175 ? 35.057 22.326 43.539 1.00 61.29 175 ARG B N 1
ATOM 3167 C CA . ARG B 1 175 ? 36.063 22.091 44.569 1.00 63.08 175 ARG B CA 1
ATOM 3168 C C . ARG B 1 175 ? 36.571 23.418 45.135 1.00 63.26 175 ARG B C 1
ATOM 3169 O O . ARG B 1 175 ? 36.678 23.586 46.351 1.00 64.98 175 ARG B O 1
ATOM 3171 N N . LEU B 1 176 ? 36.875 24.356 44.243 1.00 61.84 176 LEU B N 1
ATOM 3172 C CA . LEU B 1 176 ? 37.363 25.674 44.631 1.00 60.49 176 LEU B CA 1
ATOM 3173 C C . LEU B 1 176 ? 36.449 26.328 45.665 1.00 60.28 176 LEU B C 1
ATOM 3174 O O . LEU B 1 176 ? 36.917 26.956 46.620 1.00 58.06 176 LEU B O 1
ATOM 3179 N N . ILE B 1 177 ? 35.142 26.187 45.462 1.00 58.80 177 ILE B N 1
ATOM 3180 C CA . ILE B 1 177 ? 34.175 26.776 46.377 1.00 57.99 177 ILE B CA 1
ATOM 3181 C C . ILE B 1 177 ? 34.184 26.073 47.728 1.00 58.86 177 ILE B C 1
ATOM 3182 O O . ILE B 1 177 ? 34.395 26.714 48.761 1.00 58.02 177 ILE B O 1
ATOM 3187 N N . GLU B 1 178 ? 33.957 24.759 47.724 1.00 58.75 178 GLU B N 1
ATOM 3188 C CA . GLU B 1 178 ? 33.932 24.005 48.972 1.00 58.64 178 GLU B CA 1
ATOM 3189 C C . GLU B 1 178 ? 35.303 24.051 49.632 1.00 57.62 178 GLU B C 1
ATOM 3190 O O . GLU B 1 178 ? 35.451 23.741 50.814 1.00 58.45 178 GLU B O 1
ATOM 3196 N N . LYS B 1 179 ? 36.298 24.476 48.860 1.00 57.83 179 LYS B N 1
ATOM 3197 C CA . LYS B 1 179 ? 37.655 24.619 49.360 1.00 57.62 179 LYS B CA 1
ATOM 3198 C C . LYS B 1 179 ? 37.688 25.785 50.330 1.00 59.15 179 LYS B C 1
ATOM 3199 O O . LYS B 1 179 ? 38.196 25.665 51.443 1.00 60.10 179 LYS B O 1
ATOM 3205 N N . TYR B 1 180 ? 37.172 26.928 49.885 1.00 62.02 180 TYR B N 1
ATOM 3206 C CA . TYR B 1 180 ? 37.151 28.118 50.728 1.00 62.80 180 TYR B CA 1
ATOM 3207 C C . TYR B 1 180 ? 36.173 27.990 51.886 1.00 61.60 180 TYR B C 1
ATOM 3208 O O . TYR B 1 180 ? 36.270 28.731 52.861 1.00 60.52 180 TYR B O 1
ATOM 3217 N N . ARG B 1 181 ? 35.239 27.049 51.777 1.00 62.82 181 ARG B N 1
ATOM 3218 C CA . ARG B 1 181 ? 34.269 26.823 52.839 1.00 65.39 181 ARG B CA 1
ATOM 3219 C C . ARG B 1 181 ? 35.042 26.430 54.096 1.00 66.48 181 ARG B C 1
ATOM 3220 O O . ARG B 1 181 ? 34.762 26.921 55.190 1.00 65.50 181 ARG B O 1
ATOM 3222 N N . GLU B 1 182 ? 36.028 25.552 53.934 1.00 68.03 182 GLU B N 1
ATOM 3223 C CA . GLU B 1 182 ? 36.845 25.106 55.061 1.00 68.11 182 GLU B CA 1
ATOM 3224 C C . GLU B 1 182 ? 38.051 26.032 55.255 1.00 67.80 182 GLU B C 1
ATOM 3225 O O . GLU B 1 182 ? 38.495 26.261 56.383 1.00 65.59 182 GLU B O 1
ATOM 3227 N N . SER B 1 183 ? 38.564 26.563 54.147 1.00 68.18 183 SER B N 1
ATOM 3228 C CA . SER B 1 183 ? 39.707 27.475 54.154 1.00 69.87 183 SER B CA 1
ATOM 3229 C C . SER B 1 183 ? 39.417 28.715 55.004 1.00 71.09 183 SER B C 1
ATOM 3230 O O . SER B 1 183 ? 39.754 28.759 56.189 1.00 72.03 183 SER B O 1
ATOM 3233 N N . GLU B 1 184 ? 38.792 29.721 54.395 1.00 71.03 184 GLU B N 1
ATOM 3234 C CA . GLU B 1 184 ? 38.453 30.954 55.100 1.00 69.06 184 GLU B CA 1
ATOM 3235 C C . GLU B 1 184 ? 37.013 30.944 55.616 1.00 66.40 184 GLU B C 1
ATOM 3236 O O . GLU B 1 184 ? 36.461 31.984 55.984 1.00 66.06 184 GLU B O 1
ATOM 3242 N N . GLY B 1 185 ? 36.411 29.760 55.634 1.00 62.74 185 GLY B N 1
ATOM 3243 C CA . GLY B 1 185 ? 35.054 29.615 56.132 1.00 60.18 185 GLY B CA 1
ATOM 3244 C C . GLY B 1 185 ? 34.009 30.568 55.575 1.00 59.09 185 GLY B C 1
ATOM 3245 O O . GLY B 1 185 ? 33.588 31.509 56.246 1.00 61.05 185 GLY B O 1
ATOM 3246 N N . ILE B 1 186 ? 33.583 30.326 54.343 1.00 55.36 186 ILE B N 1
ATOM 3247 C CA . ILE B 1 186 ? 32.570 31.154 53.729 1.00 49.26 186 ILE B CA 1
ATOM 3248 C C . ILE B 1 186 ? 31.266 30.407 53.893 1.00 52.26 186 ILE B C 1
ATOM 3249 O O . ILE B 1 186 ? 31.260 29.195 54.142 1.00 52.51 186 ILE B O 1
ATOM 3254 N N . GLU B 1 187 ? 30.165 31.137 53.737 1.00 51.83 187 GLU B N 1
ATOM 3255 C CA . GLU B 1 187 ? 28.837 30.574 53.899 1.00 50.94 187 GLU B CA 1
ATOM 3256 C C . GLU B 1 187 ? 28.024 30.723 52.624 1.00 49.16 187 GLU B C 1
ATOM 3257 O O . GLU B 1 187 ? 26.867 30.307 52.560 1.00 48.87 187 GLU B O 1
ATOM 3263 N N . GLY B 1 188 ? 28.640 31.322 51.612 1.00 48.03 188 GLY B N 1
ATOM 3264 C CA . GLY B 1 188 ? 27.975 31.509 50.334 1.00 47.14 188 GLY B CA 1
ATOM 3265 C C . GLY B 1 188 ? 28.967 31.972 49.278 1.00 48.78 188 GLY B C 1
ATOM 3266 O O . GLY B 1 188 ? 30.115 32.305 49.592 1.00 47.52 188 GLY B O 1
ATOM 3267 N N . VAL B 1 189 ? 28.533 31.989 48.020 1.00 47.60 189 VAL B N 1
ATOM 3268 C CA . VAL B 1 189 ? 29.389 32.430 46.917 1.00 45.81 189 VAL B CA 1
ATOM 3269 C C . VAL B 1 189 ? 28.590 33.305 45.957 1.00 43.57 189 VAL B C 1
ATOM 3270 O O . VAL B 1 189 ? 27.446 32.997 45.642 1.00 44.70 189 VAL B O 1
ATOM 3274 N N . ILE B 1 190 ? 29.181 34.400 45.502 1.00 41.47 190 ILE B N 1
ATOM 3275 C CA . ILE B 1 190 ? 28.485 35.269 44.564 1.00 43.10 190 ILE B CA 1
ATOM 3276 C C . ILE B 1 190 ? 28.992 34.981 43.152 1.00 44.35 190 ILE B C 1
ATOM 3277 O O . ILE B 1 190 ? 30.189 34.792 42.943 1.00 46.17 190 ILE B O 1
ATOM 3282 N N . LEU B 1 191 ? 28.085 34.943 42.185 1.00 46.64 191 LEU B N 1
ATOM 3283 C CA . LEU B 1 191 ? 28.464 34.705 40.796 1.00 46.62 191 LEU B CA 1
ATOM 3284 C C . LEU B 1 191 ? 28.326 36.028 40.038 1.00 47.39 191 LEU B C 1
ATOM 3285 O O . LEU B 1 191 ? 27.268 36.329 39.496 1.00 49.04 191 LEU B O 1
ATOM 3290 N N . GLY B 1 192 ? 29.396 36.813 40.005 1.00 48.12 192 GLY B N 1
ATOM 3291 C CA . GLY B 1 192 ? 29.358 38.098 39.330 1.00 49.75 192 GLY B CA 1
ATOM 3292 C C . GLY B 1 192 ? 29.045 38.111 37.843 1.00 53.32 192 GLY B C 1
ATOM 3293 O O . GLY B 1 192 ? 28.401 39.043 37.355 1.00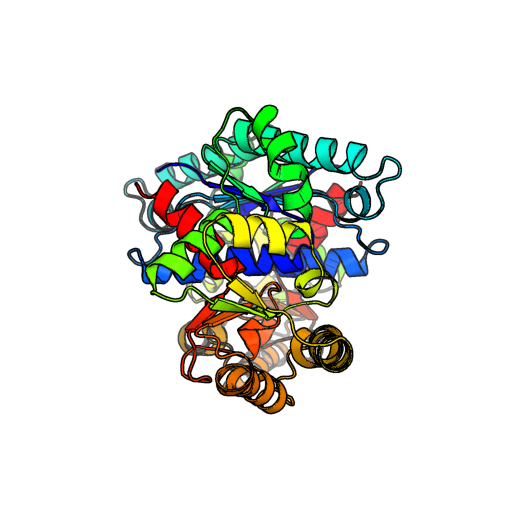 56.17 192 GLY B O 1
ATOM 3294 N N . CYS B 1 193 ? 29.495 37.099 37.109 1.00 56.06 193 CYS B N 1
ATOM 3295 C CA . CYS B 1 193 ? 29.235 37.060 35.672 1.00 58.04 193 CYS B CA 1
ATOM 3296 C C . CYS B 1 193 ? 27.958 36.282 35.402 1.00 57.81 193 CYS B C 1
ATOM 3297 O O . CYS B 1 193 ? 27.330 35.771 36.325 1.00 58.90 193 CYS B O 1
ATOM 3300 N N . THR B 1 194 ? 27.578 36.191 34.135 1.00 56.99 194 THR B N 1
ATOM 3301 C CA . THR B 1 194 ? 26.365 35.482 33.762 1.00 55.81 194 THR B CA 1
ATOM 3302 C C . THR B 1 194 ? 26.669 34.097 33.199 1.00 53.85 194 THR B C 1
ATOM 3303 O O . THR B 1 194 ? 25.765 33.345 32.844 1.00 51.23 194 THR B O 1
ATOM 3307 N N . GLU B 1 195 ? 27.952 33.766 33.133 1.00 54.82 195 GLU B N 1
ATOM 3308 C CA . GLU B 1 195 ? 28.387 32.474 32.613 1.00 55.28 195 GLU B CA 1
ATOM 3309 C C . GLU B 1 195 ? 28.511 31.446 33.736 1.00 54.86 195 GLU B C 1
ATOM 3310 O O . GLU B 1 195 ? 28.015 30.322 33.622 1.00 53.53 195 GLU B O 1
ATOM 3316 N N . LEU B 1 196 ? 29.161 31.845 34.827 1.00 54.83 196 LEU B N 1
ATOM 3317 C CA . LEU B 1 196 ? 29.368 30.971 35.983 1.00 53.27 196 LEU B CA 1
ATOM 3318 C C . LEU B 1 196 ? 28.137 30.206 36.463 1.00 52.73 196 LEU B C 1
ATOM 3319 O O . LEU B 1 196 ? 28.215 29.010 36.730 1.00 53.04 196 LEU B O 1
ATOM 3324 N N . PRO B 1 197 ? 26.986 30.883 36.590 1.00 53.88 197 PRO B N 1
ATOM 3325 C CA . PRO B 1 197 ? 25.785 30.179 37.050 1.00 55.47 197 PRO B CA 1
ATOM 3326 C C . PRO B 1 197 ? 25.360 29.019 36.150 1.00 57.77 197 PRO B C 1
ATOM 3327 O O . PRO B 1 197 ? 24.485 28.229 36.505 1.00 58.45 197 PRO B O 1
ATOM 3331 N N . LEU B 1 198 ? 25.986 28.911 34.987 1.00 60.74 198 LEU B N 1
ATOM 3332 C CA . LEU B 1 198 ? 25.651 27.842 34.054 1.00 63.81 198 LEU B CA 1
ATOM 3333 C C . LEU B 1 198 ? 26.329 26.524 34.441 1.00 64.30 198 LEU B C 1
ATOM 3334 O O . LEU B 1 198 ? 25.942 25.455 33.968 1.00 64.78 198 LEU B O 1
ATOM 3336 N N . ALA B 1 199 ? 27.336 26.617 35.307 1.00 64.41 199 ALA B N 1
ATOM 3337 C CA . ALA B 1 199 ? 28.095 25.457 35.767 1.00 63.01 199 ALA B CA 1
ATOM 3338 C C . ALA B 1 199 ? 27.956 25.219 37.272 1.00 63.09 199 ALA B C 1
ATOM 3339 O O . ALA B 1 199 ? 28.402 24.192 37.783 1.00 62.57 199 ALA B O 1
ATOM 3341 N N . ILE B 1 200 ? 27.347 26.169 37.979 1.00 63.28 200 ILE B N 1
ATOM 3342 C CA . ILE B 1 200 ? 27.169 26.062 39.426 1.00 61.90 200 ILE B CA 1
ATOM 3343 C C . ILE B 1 200 ? 25.753 26.400 39.879 1.00 62.04 200 ILE B C 1
ATOM 3344 O O . ILE B 1 200 ? 25.243 27.476 39.588 1.00 62.55 200 ILE B O 1
ATOM 3349 N N . LYS B 1 201 ? 25.130 25.468 40.595 1.00 64.07 201 LYS B N 1
ATOM 3350 C CA . LYS B 1 201 ? 23.772 25.643 41.099 1.00 66.77 201 LYS B CA 1
ATOM 3351 C C . LYS B 1 201 ? 23.715 25.359 42.603 1.00 68.96 201 LYS B C 1
ATOM 3352 O O . LYS B 1 201 ? 24.750 25.179 43.242 1.00 69.68 201 LYS B O 1
ATOM 3354 N N . GLN B 1 202 ? 22.509 25.311 43.164 1.00 71.19 202 GLN B N 1
ATOM 3355 C CA . GLN B 1 202 ? 22.337 25.066 44.597 1.00 74.04 202 GLN B CA 1
ATOM 3356 C C . GLN B 1 202 ? 22.834 23.716 45.123 1.00 76.31 202 GLN B C 1
ATOM 3357 O O . GLN B 1 202 ? 23.820 23.655 45.861 1.00 78.17 202 GLN B O 1
ATOM 3363 N N . GLY B 1 203 ? 22.148 22.637 44.756 1.00 76.24 203 GLY B N 1
ATOM 3364 C CA . GLY B 1 203 ? 22.541 21.316 45.223 1.00 75.93 203 GLY B CA 1
ATOM 3365 C C . GLY B 1 203 ? 23.924 20.841 44.798 1.00 75.85 203 GLY B C 1
ATOM 3366 O O . GLY B 1 203 ? 2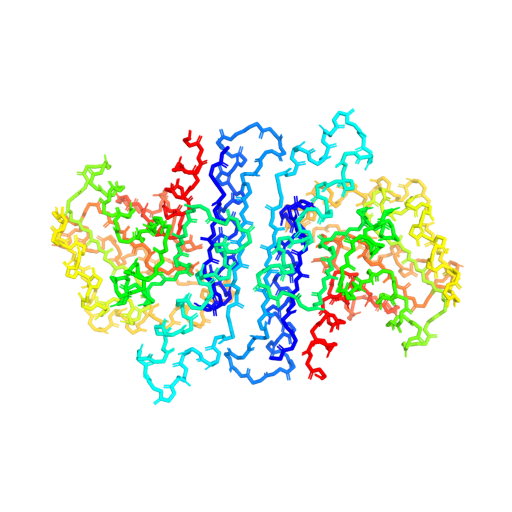4.236 19.652 44.914 1.00 75.53 203 GLY B O 1
ATOM 3367 N N . ASP B 1 204 ? 24.754 21.763 44.316 1.00 74.17 204 ASP B N 1
ATOM 3368 C CA . ASP B 1 204 ? 26.104 21.436 43.862 1.00 72.71 204 ASP B CA 1
ATOM 3369 C C . ASP B 1 204 ? 27.135 21.629 44.962 1.00 71.49 204 ASP B C 1
ATOM 3370 O O . ASP B 1 204 ? 28.017 20.794 45.155 1.00 71.17 204 ASP B O 1
ATOM 3375 N N . VAL B 1 205 ? 27.026 22.743 45.676 1.00 69.81 205 VAL B N 1
ATOM 3376 C CA . VAL B 1 205 ? 27.969 23.046 46.739 1.00 67.94 205 VAL B CA 1
ATOM 3377 C C . VAL B 1 205 ? 27.302 23.049 48.107 1.00 65.78 205 VAL B C 1
ATOM 3378 O O . VAL B 1 205 ? 26.084 22.920 48.207 1.00 64.36 205 VAL B O 1
ATOM 3382 N N . SER B 1 206 ? 28.108 23.186 49.156 1.00 63.21 206 SER B N 1
ATOM 3383 C CA . SER B 1 206 ? 27.589 23.184 50.515 1.00 61.34 206 SER B CA 1
ATOM 3384 C C . SER B 1 206 ? 27.154 24.571 50.961 1.00 59.17 206 SER B C 1
ATOM 3385 O O . SER B 1 206 ? 26.336 24.709 51.865 1.00 60.39 206 SER B O 1
ATOM 3388 N N . VAL B 1 207 ? 27.695 25.596 50.317 1.00 57.40 207 VAL B N 1
ATOM 3389 C CA . VAL B 1 207 ? 27.352 26.970 50.656 1.00 55.57 207 VAL B CA 1
ATOM 3390 C C . VAL B 1 207 ? 26.143 27.464 49.869 1.00 54.68 207 VAL B C 1
ATOM 3391 O O . VAL B 1 207 ? 25.543 26.716 49.096 1.00 54.00 207 VAL B O 1
ATOM 3395 N N . GLU B 1 208 ? 25.788 28.729 50.078 1.00 53.59 208 GLU B N 1
ATOM 3396 C CA . GLU B 1 208 ? 24.657 29.347 49.387 1.00 48.80 208 GLU B CA 1
ATOM 3397 C C . GLU B 1 208 ? 25.103 29.897 48.031 1.00 46.92 208 GLU B C 1
ATOM 3398 O O . GLU B 1 208 ? 26.151 30.546 47.920 1.00 45.11 208 GLU B O 1
ATOM 3404 N N . VAL B 1 209 ? 24.306 29.624 47.002 1.00 45.39 209 VAL B N 1
ATOM 3405 C CA . VAL B 1 209 ? 24.609 30.072 45.643 1.00 46.41 209 VAL B CA 1
ATOM 3406 C C . VAL B 1 209 ? 23.848 31.353 45.296 1.00 42.60 209 VAL B C 1
ATOM 3407 O O . VAL B 1 209 ? 22.626 31.371 45.324 1.00 43.51 209 VAL B O 1
ATOM 3411 N N . PHE B 1 210 ? 24.570 32.418 44.964 1.00 38.49 210 PHE B N 1
ATOM 3412 C CA . PHE B 1 210 ? 23.925 33.680 44.623 1.00 37.58 210 PHE B CA 1
ATOM 3413 C C . PHE B 1 210 ? 24.129 34.087 43.156 1.00 36.06 210 PHE B C 1
ATOM 3414 O O . PHE B 1 210 ? 25.240 34.451 42.752 1.00 32.91 210 PHE B O 1
ATOM 3422 N N . ASP B 1 211 ? 23.061 34.004 42.358 1.00 33.91 211 ASP B N 1
ATOM 3423 C CA . ASP B 1 211 ? 23.125 34.397 40.950 1.00 34.44 211 ASP B CA 1
ATOM 3424 C C . ASP B 1 211 ? 22.906 35.903 40.913 1.00 36.67 211 ASP B C 1
ATOM 3425 O O . ASP B 1 211 ? 21.772 36.394 40.988 1.00 36.40 211 ASP B O 1
ATOM 3430 N N . SER B 1 212 ? 24.014 36.622 40.811 1.00 40.11 212 SER B N 1
ATOM 3431 C CA . SER B 1 212 ? 24.035 38.075 40.773 1.00 40.23 212 SER B CA 1
ATOM 3432 C C . SER B 1 212 ? 22.998 38.664 39.803 1.00 39.90 212 SER B C 1
ATOM 3433 O O . SER B 1 212 ? 22.249 39.570 40.162 1.00 41.90 212 SER B O 1
ATOM 3436 N N . ALA B 1 213 ? 22.938 38.149 38.582 1.00 38.30 213 ALA B N 1
ATOM 3437 C CA . ALA B 1 213 ? 21.980 38.676 37.616 1.00 38.75 213 ALA B CA 1
ATOM 3438 C C . ALA B 1 213 ? 20.549 38.278 37.948 1.00 37.68 213 ALA B C 1
ATOM 3439 O O . ALA B 1 213 ? 19.629 39.082 37.814 1.00 41.74 213 ALA B O 1
ATOM 3441 N N . GLU B 1 214 ? 20.355 37.041 38.383 1.00 37.76 214 GLU B N 1
ATOM 3442 C CA . GLU B 1 214 ? 19.016 36.571 38.716 1.00 36.46 214 GLU B CA 1
ATOM 3443 C C . GLU B 1 214 ? 18.434 37.362 39.885 1.00 33.46 214 GLU B C 1
ATOM 3444 O O . GLU B 1 214 ? 17.280 37.759 39.847 1.00 32.31 214 GLU B O 1
ATOM 3450 N N . ILE B 1 215 ? 19.244 37.573 40.919 1.00 32.96 215 ILE B N 1
ATOM 3451 C CA . ILE B 1 215 ? 18.834 38.307 42.112 1.00 32.21 215 ILE B CA 1
ATOM 3452 C C . ILE B 1 215 ? 18.451 39.754 41.785 1.00 32.83 215 ILE B C 1
ATOM 3453 O O . ILE B 1 215 ? 17.533 40.338 42.381 1.00 29.98 215 ILE B O 1
ATOM 3458 N N . HIS B 1 216 ? 19.161 40.329 40.827 1.00 32.40 216 HIS B N 1
ATOM 3459 C CA . HIS B 1 216 ? 18.883 41.689 40.418 1.00 33.78 216 HIS B CA 1
ATOM 3460 C C . HIS B 1 216 ? 17.492 41.761 39.780 1.00 33.64 216 HIS B C 1
ATOM 3461 O O . HIS B 1 216 ? 16.702 42.648 40.095 1.00 34.45 216 HIS B O 1
ATOM 3468 N N . MET B 1 217 ? 17.196 40.822 38.889 1.00 32.69 217 MET B N 1
ATOM 3469 C CA . MET B 1 217 ? 15.902 40.797 38.221 1.00 35.10 217 MET B CA 1
ATOM 3470 C C . MET B 1 217 ? 14.745 40.472 39.179 1.00 35.11 217 MET B C 1
ATOM 3471 O O . MET B 1 217 ? 13.639 40.992 39.017 1.00 36.96 217 MET B O 1
ATOM 3476 N N . ARG B 1 218 ? 14.977 39.627 40.178 1.00 34.31 218 ARG B N 1
ATOM 3477 C CA . ARG B 1 218 ? 13.895 39.315 41.117 1.00 35.55 218 ARG B CA 1
ATOM 3478 C C . ARG B 1 218 ? 13.516 40.597 41.855 1.00 33.80 218 ARG B C 1
ATOM 3479 O O . ARG B 1 218 ? 12.340 40.866 42.089 1.00 34.32 218 ARG B O 1
ATOM 3487 N N . LYS B 1 219 ? 14.522 41.390 42.212 1.00 33.11 219 LYS B N 1
ATOM 3488 C CA . LYS B 1 219 ? 14.288 42.641 42.916 1.00 34.30 219 LYS B CA 1
ATOM 3489 C C . LYS B 1 219 ? 13.407 43.538 42.052 1.00 33.99 219 LYS B C 1
ATOM 3490 O O . LYS B 1 219 ? 12.335 43.976 42.481 1.00 32.27 219 LYS B O 1
ATOM 3496 N N . LEU B 1 220 ? 13.870 43.786 40.828 1.00 34.84 220 LEU B N 1
ATOM 3497 C CA . LEU B 1 220 ? 13.165 44.605 39.842 1.00 34.68 220 LEU B CA 1
ATOM 3498 C C . LEU B 1 220 ? 11.688 44.236 39.722 1.00 33.15 220 LEU B C 1
ATOM 3499 O O . LEU B 1 220 ? 10.807 45.097 39.807 1.00 30.32 220 LEU B O 1
ATOM 3504 N N . ILE B 1 221 ? 11.442 42.945 39.517 1.00 32.20 221 ILE B N 1
ATOM 3505 C CA . ILE B 1 221 ? 10.100 42.400 39.381 1.00 32.98 221 ILE B CA 1
ATOM 3506 C C . ILE B 1 221 ? 9.299 42.498 40.677 1.00 35.25 221 ILE B C 1
ATOM 3507 O O . ILE B 1 221 ? 8.097 42.753 40.649 1.00 37.96 221 ILE B O 1
ATOM 3512 N N . GLU B 1 222 ? 9.955 42.296 41.814 1.00 35.21 222 GLU B N 1
ATOM 3513 C CA . GLU B 1 222 ? 9.253 42.381 43.084 1.00 35.05 222 GLU B CA 1
ATOM 3514 C C . GLU B 1 222 ? 8.754 43.812 43.296 1.00 35.70 222 GLU B C 1
ATOM 3515 O O . GLU B 1 222 ? 7.566 44.023 43.527 1.00 36.58 222 GLU B O 1
ATOM 3517 N N . LEU B 1 223 ? 9.663 44.787 43.210 1.00 36.18 223 LEU B N 1
ATOM 3518 C CA . LEU B 1 223 ? 9.321 46.206 43.380 1.00 38.34 223 LEU B CA 1
ATOM 3519 C C . LEU B 1 223 ? 8.300 46.690 42.337 1.00 39.48 223 LEU B C 1
ATOM 3520 O O . LEU B 1 223 ? 7.535 47.619 42.585 1.00 39.54 223 LEU B O 1
ATOM 3525 N N . ALA B 1 224 ? 8.297 46.067 41.166 1.00 41.12 224 ALA B N 1
ATOM 3526 C CA . ALA B 1 224 ? 7.362 46.457 40.129 1.00 43.11 224 ALA B CA 1
ATOM 3527 C C . ALA B 1 224 ? 6.010 45.796 40.369 1.00 43.84 224 ALA B C 1
ATOM 3528 O O . ALA B 1 224 ? 4.994 46.234 39.836 1.00 44.38 224 ALA B O 1
ATOM 3530 N N . SER B 1 225 ? 5.989 44.739 41.168 1.00 46.03 225 SER B N 1
ATOM 3531 C CA . SER B 1 225 ? 4.736 44.044 41.431 1.00 50.55 225 SER B CA 1
ATOM 3532 C C . SER B 1 225 ? 4.055 44.519 42.703 1.00 55.32 225 SER B C 1
ATOM 3533 O O . SER B 1 225 ? 2.963 44.059 43.031 1.00 58.05 225 SER B O 1
ATOM 3536 N N . GLU B 1 226 ? 4.688 45.445 43.417 1.00 60.05 226 GLU B N 1
ATOM 3537 C CA . GLU B 1 226 ? 4.095 45.959 44.645 1.00 65.26 226 GLU B CA 1
ATOM 3538 C C . GLU B 1 226 ? 3.227 47.182 44.361 1.00 67.91 226 GLU B C 1
ATOM 3539 O O . GLU B 1 226 ? 3.003 47.481 43.161 1.00 67.93 226 GLU B O 1
#